Protein AF-0000000068149313 (afdb_homodimer)

Organism: Rhizobium meliloti (strain 1021) (NCBI:txid266834)

Structure (mmCIF, N/CA/C/O backbone):
data_AF-0000000068149313-model_v1
#
loop_
_entity.id
_entity.type
_entity.pdbx_description
1 polymer 'Oxidoreductase protein'
#
loop_
_atom_site.group_PDB
_atom_site.id
_atom_site.type_symbol
_atom_site.label_atom_id
_atom_site.label_alt_id
_atom_site.label_comp_id
_atom_site.label_asym_id
_atom_site.label_entity_id
_atom_site.label_seq_id
_atom_site.pdbx_PDB_ins_code
_atom_site.Cartn_x
_atom_site.Cartn_y
_atom_site.Cartn_z
_atom_site.occupancy
_atom_site.B_iso_or_equiv
_atom_site.auth_seq_id
_atom_site.auth_comp_id
_atom_site.auth_asym_id
_atom_site.auth_atom_id
_atom_site.pdbx_PDB_model_num
ATOM 1 N N . MET A 1 1 ? -30.359 -19.812 12.312 1 31.95 1 MET A N 1
ATOM 2 C CA . MET A 1 1 ? -29.281 -20.234 13.211 1 31.95 1 MET A CA 1
ATOM 3 C C . MET A 1 1 ? -27.922 -19.969 12.586 1 31.95 1 MET A C 1
ATOM 5 O O . MET A 1 1 ? -27.594 -20.516 11.523 1 31.95 1 MET A O 1
ATOM 9 N N . THR A 1 2 ? -27.266 -18.797 12.531 1 44.59 2 THR A N 1
ATOM 10 C CA . THR A 1 2 ? -26.031 -18.438 11.828 1 44.59 2 THR A CA 1
ATOM 11 C C . THR A 1 2 ? -24.953 -19.484 12.047 1 44.59 2 THR A C 1
ATOM 13 O O . THR A 1 2 ? -24.547 -19.75 13.188 1 44.59 2 THR A O 1
ATOM 16 N N . GLU A 1 3 ? -24.828 -20.484 11.266 1 60.81 3 GLU A N 1
ATOM 17 C CA . GLU A 1 3 ? -23.891 -21.594 11.438 1 60.81 3 GLU A CA 1
ATOM 18 C C . GLU A 1 3 ? -22.516 -21.078 11.867 1 60.81 3 GLU A C 1
ATOM 20 O O . GLU A 1 3 ? -22.031 -20.062 11.344 1 60.81 3 GLU A O 1
ATOM 25 N N . THR A 1 4 ? -21.984 -21.406 13.039 1 83.12 4 THR A N 1
ATOM 26 C CA . THR A 1 4 ? -20.719 -21.062 13.664 1 83.12 4 THR A CA 1
ATOM 27 C C . THR A 1 4 ? -19.547 -21.406 12.742 1 83.12 4 THR A C 1
ATOM 29 O O . THR A 1 4 ? -19.484 -22.516 12.195 1 83.12 4 THR A O 1
ATOM 32 N N . PHE A 1 5 ? -18.812 -20.562 12.359 1 92.81 5 PHE A N 1
ATOM 33 C CA . PHE A 1 5 ? -17.625 -20.719 11.523 1 92.81 5 PHE A CA 1
ATOM 34 C C . PHE A 1 5 ? -16.672 -21.75 12.125 1 92.81 5 PHE A C 1
ATOM 36 O O . PHE A 1 5 ? -16.25 -21.609 13.273 1 92.81 5 PHE A O 1
ATOM 43 N N . ASP A 1 6 ? -16.422 -22.844 11.383 1 94.06 6 ASP A N 1
ATOM 44 C CA . ASP A 1 6 ? -15.406 -23.844 11.719 1 94.06 6 ASP A CA 1
ATOM 45 C C . ASP A 1 6 ? -14.203 -23.75 10.773 1 94.06 6 ASP A C 1
ATOM 47 O O . ASP A 1 6 ? -14.289 -24.156 9.617 1 94.06 6 ASP A O 1
ATOM 51 N N . PRO A 1 7 ? -13.094 -23.312 11.25 1 95.25 7 PRO A N 1
ATOM 52 C CA . PRO A 1 7 ? -11.938 -23.109 10.367 1 95.25 7 PRO A CA 1
ATOM 53 C C . PRO A 1 7 ? -11.43 -24.406 9.758 1 95.25 7 PRO A C 1
ATOM 55 O O . PRO A 1 7 ? -10.82 -24.391 8.688 1 95.25 7 PRO A O 1
ATOM 58 N N . SER A 1 8 ? -11.68 -25.469 10.422 1 93.94 8 SER A N 1
ATOM 59 C CA . SER A 1 8 ? -11.172 -26.75 9.953 1 93.94 8 SER A CA 1
ATOM 60 C C . SER A 1 8 ? -11.969 -27.25 8.75 1 93.94 8 SER A C 1
ATOM 62 O O . SER A 1 8 ? -11.547 -28.203 8.078 1 93.94 8 SER A O 1
ATOM 64 N N . SER A 1 9 ? -13.031 -26.609 8.5 1 95 9 SER A N 1
ATOM 65 C CA . SER A 1 9 ? -13.891 -27.047 7.398 1 95 9 SER A CA 1
ATOM 66 C C . SER A 1 9 ? -13.406 -26.5 6.066 1 95 9 SER A C 1
ATOM 68 O O . SER A 1 9 ? -13.844 -26.938 5.004 1 95 9 SER A O 1
ATOM 70 N N . LEU A 1 10 ? -12.5 -25.547 6.074 1 97.31 10 LEU A N 1
ATOM 71 C CA . LEU A 1 10 ? -12.016 -24.922 4.844 1 97.31 10 LEU A CA 1
ATOM 72 C C . LEU A 1 10 ? -11.086 -25.859 4.086 1 97.31 10 LEU A C 1
ATOM 74 O O . LEU A 1 10 ? -10.203 -26.484 4.684 1 97.31 10 LEU A O 1
ATOM 78 N N . ARG A 1 11 ? -11.281 -25.938 2.781 1 96.88 11 ARG A N 1
ATOM 79 C CA . ARG A 1 11 ? -10.438 -26.781 1.941 1 96.88 11 ARG A CA 1
ATOM 80 C C . ARG A 1 11 ? -9.055 -26.156 1.763 1 96.88 11 ARG A C 1
ATOM 82 O O . ARG A 1 11 ? -8.938 -24.984 1.395 1 96.88 11 ARG A O 1
ATOM 89 N N . GLN A 1 12 ? -8.016 -27 1.978 1 97.19 12 GLN A N 1
ATOM 90 C CA . GLN A 1 12 ? -6.656 -26.469 1.903 1 97.19 12 GLN A CA 1
ATOM 91 C C . GLN A 1 12 ? -5.812 -27.281 0.915 1 97.19 12 GLN A C 1
ATOM 93 O O . GLN A 1 12 ? -4.594 -27.109 0.856 1 97.19 12 GLN A O 1
ATOM 98 N N . TRP A 1 13 ? -6.438 -28.203 0.188 1 95.75 13 TRP A N 1
ATOM 99 C CA . TRP A 1 13 ? -5.719 -29.094 -0.72 1 95.75 13 TRP A CA 1
ATOM 100 C C . TRP A 1 13 ? -6.539 -29.359 -1.978 1 95.75 13 TRP A C 1
ATOM 102 O O . TRP A 1 13 ? -7.746 -29.109 -2.006 1 95.75 13 TRP A O 1
ATOM 112 N N . TRP A 1 14 ? -5.883 -29.75 -2.98 1 96.25 14 TRP A N 1
ATOM 113 C CA . TRP A 1 14 ? -6.535 -30.219 -4.199 1 96.25 14 TRP A CA 1
ATOM 114 C C . TRP A 1 14 ? -6.625 -31.75 -4.215 1 96.25 14 TRP A C 1
ATOM 116 O O . TRP A 1 14 ? -5.688 -32.438 -3.803 1 96.25 14 TRP A O 1
ATOM 126 N N . PRO A 1 15 ? -7.754 -32.312 -4.602 1 96.25 15 PRO A N 1
ATOM 127 C CA . PRO A 1 15 ? -7.871 -33.75 -4.609 1 96.25 15 PRO A CA 1
ATOM 128 C C . PRO A 1 15 ? -6.805 -34.438 -5.473 1 96.25 15 PRO A C 1
ATOM 130 O O . PRO A 1 15 ? -6.434 -33.906 -6.523 1 96.25 15 PRO A O 1
ATOM 133 N N . LYS A 1 16 ? -6.371 -35.594 -5.066 1 95.75 16 LYS A N 1
ATOM 134 C CA . LYS A 1 16 ? -5.414 -36.375 -5.855 1 95.75 16 LYS A CA 1
ATOM 135 C C . LYS A 1 16 ? -6.098 -37.031 -7.043 1 95.75 16 LYS A C 1
ATOM 137 O O . LYS A 1 16 ? -7.258 -37.438 -6.949 1 95.75 16 LYS A O 1
ATOM 142 N N . PRO A 1 17 ? -5.371 -37.188 -8.117 1 97.75 17 PRO A N 1
ATOM 143 C CA . PRO A 1 17 ? -5.926 -37.906 -9.258 1 97.75 17 PRO A CA 1
ATOM 144 C C . PRO A 1 17 ? -6.09 -39.406 -8.977 1 97.75 17 PRO A C 1
ATOM 146 O O . PRO A 1 17 ? -5.312 -40 -8.211 1 97.75 17 PRO A O 1
ATOM 149 N N . VAL A 1 18 ? -7.02 -40.062 -9.633 1 97 18 VAL A N 1
ATOM 150 C CA . VAL A 1 18 ? -7.277 -41.5 -9.469 1 97 18 VAL A CA 1
ATOM 151 C C . VAL A 1 18 ? -6.113 -42.312 -10.039 1 97 18 VAL A C 1
ATOM 153 O O . VAL A 1 18 ? -5.68 -43.281 -9.438 1 97 18 VAL A O 1
ATOM 156 N N . ALA A 1 19 ? -5.621 -41.938 -11.195 1 96.38 19 ALA A N 1
ATOM 157 C CA . ALA A 1 19 ? -4.52 -42.594 -11.875 1 96.38 19 ALA A CA 1
ATOM 158 C C . ALA A 1 19 ? -3.506 -41.594 -12.414 1 96.38 19 ALA A C 1
ATOM 160 O O . ALA A 1 19 ? -3.551 -41.219 -13.586 1 96.38 19 ALA A O 1
ATOM 161 N N . PRO A 1 20 ? -2.615 -41.188 -11.586 1 97.31 20 PRO A N 1
ATOM 162 C CA . PRO A 1 20 ? -1.651 -40.188 -12.023 1 97.31 20 PRO A CA 1
ATOM 163 C C . PRO A 1 20 ? -0.765 -40.656 -13.172 1 97.31 20 PRO A C 1
ATOM 165 O O . PRO A 1 20 ? -0.354 -41.812 -13.18 1 97.31 20 PRO A O 1
ATOM 168 N N . ARG A 1 21 ? -0.527 -39.812 -14.125 1 98.19 21 ARG A N 1
ATOM 169 C CA . ARG A 1 21 ? 0.38 -40.062 -15.234 1 98.19 21 ARG A CA 1
ATOM 170 C C . ARG A 1 21 ? 1.824 -39.781 -14.844 1 98.19 21 ARG A C 1
ATOM 172 O O . ARG A 1 21 ? 2.076 -38.969 -13.969 1 98.19 21 ARG A O 1
ATOM 179 N N . PRO A 1 22 ? 2.783 -40.5 -15.5 1 98.25 22 PRO A N 1
ATOM 180 C CA . PRO A 1 22 ? 4.184 -40.188 -15.211 1 98.25 22 PRO A CA 1
ATOM 181 C C . PRO A 1 22 ? 4.57 -38.781 -15.617 1 98.25 22 PRO A C 1
ATOM 183 O O . PRO A 1 22 ? 4.148 -38.281 -16.672 1 98.25 22 PRO A O 1
ATOM 186 N N . ILE A 1 23 ? 5.391 -38.125 -14.758 1 98.81 23 ILE A N 1
ATOM 187 C CA . ILE A 1 23 ? 5.812 -36.75 -15.008 1 98.81 23 ILE A CA 1
ATOM 188 C C . ILE A 1 23 ? 7.207 -36.75 -15.625 1 98.81 23 ILE A C 1
ATOM 190 O O . ILE A 1 23 ? 8.125 -37.375 -15.125 1 98.81 23 ILE A O 1
ATOM 194 N N . VAL A 1 24 ? 7.355 -36.094 -16.75 1 98.75 24 VAL A N 1
ATOM 195 C CA . VAL A 1 24 ? 8.656 -35.812 -17.344 1 98.75 24 VAL A CA 1
ATOM 196 C C . VAL A 1 24 ? 9.047 -34.375 -17.078 1 98.75 24 VAL A C 1
ATOM 198 O O . VAL A 1 24 ? 8.344 -33.438 -17.516 1 98.75 24 VAL A O 1
ATOM 201 N N . ILE A 1 25 ? 10.164 -34.125 -16.422 1 98.75 25 ILE A N 1
ATOM 202 C CA . ILE A 1 25 ? 10.594 -32.781 -16.031 1 98.75 25 ILE A CA 1
ATOM 203 C C . ILE A 1 25 ? 11.672 -32.312 -17 1 98.75 25 ILE A C 1
ATOM 205 O O . ILE A 1 25 ? 12.664 -33 -17.234 1 98.75 25 ILE A O 1
ATOM 209 N N . PHE A 1 26 ? 11.391 -31.188 -17.609 1 98.62 26 PHE A N 1
ATOM 210 C CA . PHE A 1 26 ? 12.422 -30.469 -18.359 1 98.62 26 PHE A CA 1
ATOM 211 C C . PHE A 1 26 ? 13.062 -29.391 -17.484 1 98.62 26 PHE A C 1
ATOM 213 O O . PHE A 1 26 ? 12.383 -28.484 -17.016 1 98.62 26 PHE A O 1
ATOM 220 N N . GLY A 1 27 ? 14.336 -29.469 -17.328 1 97.5 27 GLY A N 1
ATOM 221 C CA . GLY A 1 27 ? 15.07 -28.547 -16.469 1 97.5 27 GLY A CA 1
ATOM 222 C C . GLY A 1 27 ? 15.5 -29.172 -15.164 1 97.5 27 GLY A C 1
ATOM 223 O O . GLY A 1 27 ? 14.75 -29.922 -14.547 1 97.5 27 GLY A O 1
ATOM 224 N N . ALA A 1 28 ? 16.719 -28.875 -14.703 1 96.69 28 ALA A N 1
ATOM 225 C CA . ALA A 1 28 ? 17.266 -29.406 -13.461 1 96.69 28 ALA A CA 1
ATOM 226 C C . ALA A 1 28 ? 17.75 -28.281 -12.555 1 96.69 28 ALA A C 1
ATOM 228 O O . ALA A 1 28 ? 18.766 -28.406 -11.859 1 96.69 28 ALA A O 1
ATOM 229 N N . GLY A 1 29 ? 17.016 -27.188 -12.617 1 91.81 29 GLY A N 1
ATOM 230 C CA . GLY A 1 29 ? 17.359 -26.047 -11.773 1 91.81 29 GLY A CA 1
ATOM 231 C C . GLY A 1 29 ? 16.938 -26.234 -10.336 1 91.81 29 GLY A C 1
ATOM 232 O O . GLY A 1 29 ? 16.328 -27.25 -9.977 1 91.81 29 GLY A O 1
ATOM 233 N N . SER A 1 30 ? 17.219 -25.203 -9.492 1 88.75 30 SER A N 1
ATOM 234 C CA . SER A 1 30 ? 17 -25.266 -8.047 1 88.75 30 SER A CA 1
ATOM 235 C C . SER A 1 30 ? 15.523 -25.469 -7.723 1 88.75 30 SER A C 1
ATOM 237 O O . SER A 1 30 ? 15.188 -26.141 -6.742 1 88.75 30 SER A O 1
ATOM 239 N N . ILE A 1 31 ? 14.672 -24.953 -8.523 1 91.31 31 ILE A N 1
ATOM 240 C CA . ILE A 1 31 ? 13.242 -25.047 -8.234 1 91.31 31 ILE A CA 1
ATOM 241 C C . ILE A 1 31 ? 12.805 -26.516 -8.32 1 91.31 31 ILE A C 1
ATOM 243 O O . ILE A 1 31 ? 11.875 -26.922 -7.621 1 91.31 31 ILE A O 1
ATOM 247 N N . VAL A 1 32 ? 13.414 -27.281 -9.25 1 95.31 32 VAL A N 1
ATOM 248 C CA . VAL A 1 32 ? 13.062 -28.688 -9.414 1 95.31 32 VAL A CA 1
ATOM 249 C C . VAL A 1 32 ? 13.5 -29.484 -8.18 1 95.31 32 VAL A C 1
ATOM 251 O O . VAL A 1 32 ? 12.711 -30.25 -7.617 1 95.31 32 VAL A O 1
ATOM 254 N N . GLY A 1 33 ? 14.688 -29.234 -7.75 1 93.06 33 GLY A N 1
ATOM 255 C CA . GLY A 1 33 ? 15.211 -29.938 -6.59 1 93.06 33 GLY A CA 1
ATOM 256 C C . GLY A 1 33 ? 14.57 -29.5 -5.289 1 93.06 33 GLY A C 1
ATOM 257 O O . GLY A 1 33 ? 14.328 -30.328 -4.398 1 93.06 33 GLY A O 1
ATOM 258 N N . ASP A 1 34 ? 14.242 -28.219 -5.18 1 89.94 34 ASP A N 1
ATOM 259 C CA . ASP A 1 34 ? 13.797 -27.641 -3.914 1 89.94 34 ASP A CA 1
ATOM 260 C C . ASP A 1 34 ? 12.289 -27.766 -3.754 1 89.94 34 ASP A C 1
ATOM 262 O O . ASP A 1 34 ? 11.781 -27.828 -2.633 1 89.94 34 ASP A O 1
ATOM 266 N N . ALA A 1 35 ? 11.602 -27.859 -4.906 1 93.19 35 ALA A N 1
ATOM 267 C CA . ALA A 1 35 ? 10.148 -27.719 -4.781 1 93.19 35 ALA A CA 1
ATOM 268 C C . ALA A 1 35 ? 9.43 -28.828 -5.551 1 93.19 35 ALA A C 1
ATOM 270 O O . ALA A 1 35 ? 8.688 -29.625 -4.965 1 93.19 35 ALA A O 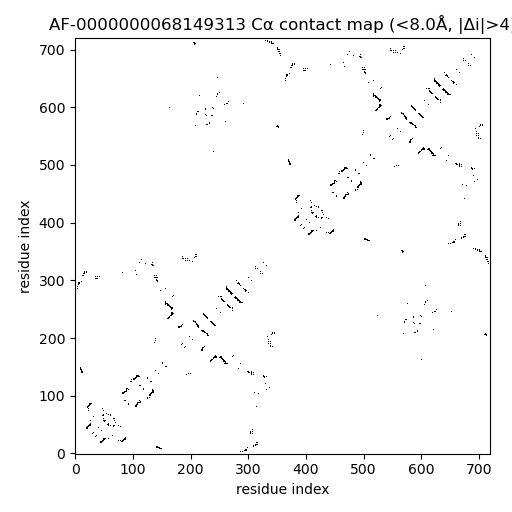1
ATOM 271 N N . HIS A 1 36 ? 9.734 -29.016 -6.809 1 96.88 36 HIS A N 1
ATOM 272 C CA . HIS A 1 36 ? 8.953 -29.922 -7.637 1 96.88 36 HIS A CA 1
ATOM 273 C C . HIS A 1 36 ? 9.109 -31.375 -7.164 1 96.88 36 HIS A C 1
ATOM 275 O O . HIS A 1 36 ? 8.125 -32.031 -6.805 1 96.88 36 HIS A O 1
ATOM 281 N N . LEU A 1 37 ? 10.352 -31.844 -7.082 1 97 37 LEU A N 1
ATOM 282 C CA . LEU A 1 37 ? 10.594 -33.25 -6.789 1 97 37 LEU A CA 1
ATOM 283 C C . LEU A 1 37 ? 10.102 -33.594 -5.391 1 97 37 LEU A C 1
ATOM 285 O O . LEU A 1 37 ? 9.367 -34.594 -5.219 1 97 37 LEU A O 1
ATOM 289 N N . PRO A 1 38 ? 10.398 -32.75 -4.375 1 95.31 38 PRO A N 1
ATOM 290 C CA . PRO A 1 38 ? 9.852 -33.062 -3.057 1 95.31 38 PRO A CA 1
ATOM 291 C C . PRO A 1 38 ? 8.328 -33.094 -3.039 1 95.31 38 PRO A C 1
ATOM 293 O O . PRO A 1 38 ? 7.715 -33.938 -2.404 1 95.31 38 PRO A O 1
ATOM 296 N N . ALA A 1 39 ? 7.699 -32.156 -3.709 1 96.25 39 ALA A N 1
ATOM 297 C CA . ALA A 1 39 ? 6.242 -32.094 -3.758 1 96.25 39 ALA A CA 1
ATOM 298 C C . ALA A 1 39 ? 5.641 -33.344 -4.406 1 96.25 39 ALA A C 1
ATOM 300 O O . ALA A 1 39 ? 4.68 -33.906 -3.891 1 96.25 39 ALA A O 1
ATOM 301 N N . TYR A 1 40 ? 6.199 -33.75 -5.531 1 97.5 40 TYR A N 1
ATOM 302 C CA . TYR A 1 40 ? 5.676 -34.906 -6.273 1 97.5 40 TYR A CA 1
ATOM 303 C C . TYR A 1 40 ? 5.867 -36.188 -5.488 1 97.5 40 TYR A C 1
ATOM 305 O O . TYR A 1 40 ? 4.973 -37.031 -5.449 1 97.5 40 TYR A O 1
ATOM 313 N N . ARG A 1 41 ? 7.008 -36.281 -4.832 1 96 41 ARG A N 1
ATOM 314 C CA . ARG A 1 41 ? 7.27 -37.438 -3.988 1 96 41 ARG A CA 1
ATOM 315 C C . ARG A 1 41 ? 6.262 -37.531 -2.846 1 96 41 ARG A C 1
ATOM 317 O O . ARG A 1 41 ? 5.656 -38.562 -2.619 1 96 41 ARG A O 1
ATOM 324 N N . ASN A 1 42 ? 6.086 -36.406 -2.166 1 94.56 42 ASN A N 1
ATOM 325 C CA . ASN A 1 42 ? 5.176 -36.375 -1.026 1 94.56 42 ASN A CA 1
ATOM 326 C C . ASN A 1 42 ? 3.736 -36.656 -1.445 1 94.56 42 ASN A C 1
ATOM 328 O O . ASN A 1 42 ? 2.965 -37.219 -0.677 1 94.56 42 ASN A O 1
ATOM 332 N N . ALA A 1 43 ? 3.387 -36.281 -2.664 1 96 43 ALA A N 1
ATOM 333 C CA . ALA A 1 43 ? 2.02 -36.438 -3.154 1 96 43 ALA A CA 1
ATOM 334 C C . ALA A 1 43 ? 1.82 -37.844 -3.779 1 96 43 ALA A C 1
ATOM 336 O O . ALA A 1 43 ? 0.699 -38.219 -4.129 1 96 43 ALA A O 1
ATOM 337 N N . GLY A 1 44 ? 2.955 -38.531 -4.008 1 95.94 44 GLY A N 1
ATOM 338 C CA . GLY A 1 44 ? 2.889 -39.844 -4.617 1 95.94 44 GLY A CA 1
ATOM 339 C C . GLY A 1 44 ? 2.762 -39.781 -6.129 1 95.94 44 GLY A C 1
ATOM 340 O O . GLY A 1 44 ? 2.217 -40.719 -6.738 1 95.94 44 GLY A O 1
ATOM 341 N N . PHE A 1 45 ? 3.145 -38.75 -6.766 1 97.81 45 PHE A N 1
ATOM 342 C CA . PHE A 1 45 ? 3.102 -38.656 -8.219 1 97.81 45 PHE A CA 1
ATOM 343 C C . PHE A 1 45 ? 4.328 -39.281 -8.844 1 97.81 45 PHE A C 1
ATOM 345 O O . PHE A 1 45 ? 5.457 -39.031 -8.43 1 97.81 45 PHE A O 1
ATOM 352 N N . PRO A 1 46 ? 4.133 -40.156 -9.789 1 97.56 46 PRO A N 1
ATOM 353 C CA . PRO A 1 46 ? 5.289 -40.812 -10.422 1 97.56 46 PRO A CA 1
ATOM 354 C C . PRO A 1 46 ? 6.086 -39.844 -11.305 1 97.56 46 PRO A C 1
ATOM 356 O O . PRO A 1 46 ? 5.504 -39.156 -12.141 1 97.56 46 PRO A O 1
ATOM 359 N N . VAL A 1 47 ? 7.398 -39.781 -11.125 1 98.25 47 VAL A N 1
ATOM 360 C CA . VAL A 1 47 ? 8.289 -39.031 -11.984 1 98.25 47 VAL A CA 1
ATOM 361 C C . VAL A 1 47 ? 9.078 -39.969 -12.891 1 98.25 47 VAL A C 1
ATOM 363 O O . VAL A 1 47 ? 9.859 -40.781 -12.406 1 98.25 47 VAL A O 1
ATOM 366 N N . ALA A 1 48 ? 8.812 -39.844 -14.188 1 97.5 48 ALA A N 1
ATOM 367 C CA . ALA A 1 48 ? 9.453 -40.719 -15.164 1 97.5 48 ALA A CA 1
ATOM 368 C C . ALA A 1 48 ? 10.93 -40.375 -15.32 1 97.5 48 ALA A C 1
ATOM 370 O O . ALA A 1 48 ? 11.75 -41.281 -15.57 1 97.5 48 ALA A O 1
ATOM 371 N N . GLY A 1 49 ? 11.234 -39.062 -15.25 1 97.81 49 GLY A N 1
ATOM 372 C CA . GLY A 1 49 ? 12.633 -38.688 -15.375 1 97.81 49 GLY A CA 1
ATOM 373 C C . GLY A 1 49 ? 12.805 -37.188 -15.578 1 97.81 49 GLY A C 1
ATOM 374 O O . GLY A 1 49 ? 11.82 -36.438 -15.641 1 97.81 49 GLY A O 1
ATOM 375 N N . ILE A 1 50 ? 14.117 -36.812 -15.602 1 98.5 50 ILE A N 1
ATOM 376 C CA . ILE A 1 50 ? 14.523 -35.406 -15.758 1 98.5 50 ILE A CA 1
ATOM 377 C C . ILE A 1 50 ? 15.414 -35.25 -17 1 98.5 50 ILE A C 1
ATOM 379 O O . ILE A 1 50 ? 16.312 -36.094 -17.219 1 98.5 50 ILE A O 1
ATOM 383 N N . PHE A 1 51 ? 15.125 -34.281 -17.812 1 98.38 51 PHE A N 1
ATOM 384 C CA . PHE A 1 51 ? 16.031 -33.906 -18.891 1 98.38 51 PHE A CA 1
ATOM 385 C C . PHE A 1 51 ? 16.516 -32.5 -18.719 1 98.38 51 PHE A C 1
ATOM 387 O O . PHE A 1 51 ? 15.75 -31.594 -18.344 1 98.38 51 PHE A O 1
ATOM 394 N N . ASP A 1 52 ? 17.734 -32.25 -18.891 1 98.12 52 ASP A N 1
ATOM 395 C CA . ASP A 1 52 ? 18.391 -30.953 -18.984 1 98.12 52 ASP A CA 1
ATOM 396 C C . ASP A 1 52 ? 19.484 -30.969 -20.047 1 98.12 52 ASP A C 1
ATOM 398 O O . ASP A 1 52 ? 20.203 -31.953 -20.203 1 98.12 52 ASP A O 1
ATOM 402 N N . PRO A 1 53 ? 19.609 -29.812 -20.781 1 96.62 53 PRO A N 1
ATOM 403 C CA . PRO A 1 53 ? 20.719 -29.781 -21.75 1 96.62 53 PRO A CA 1
ATOM 404 C C . PRO A 1 53 ? 22.078 -30.016 -21.078 1 96.62 53 PRO A C 1
ATOM 406 O O . PRO A 1 53 ? 23.016 -30.484 -21.734 1 96.62 53 PRO A O 1
ATOM 409 N N . ASP A 1 54 ? 22.203 -29.609 -19.844 1 96.69 54 ASP A N 1
ATOM 410 C CA . ASP A 1 54 ? 23.375 -29.953 -19.047 1 96.69 54 ASP A CA 1
ATOM 411 C C . ASP A 1 54 ? 23.219 -31.344 -18.438 1 96.69 54 ASP A C 1
ATOM 413 O O . ASP A 1 54 ? 22.688 -31.484 -17.328 1 96.69 54 ASP A O 1
ATOM 417 N N . ALA A 1 55 ? 23.797 -32.344 -19.031 1 95.75 55 ALA A N 1
ATOM 418 C CA . ALA A 1 55 ? 23.625 -33.719 -18.625 1 95.75 55 ALA A CA 1
ATOM 419 C C . ALA A 1 55 ? 24.125 -33.969 -17.203 1 95.75 55 ALA A C 1
ATOM 421 O O . ALA A 1 55 ? 23.562 -34.781 -16.469 1 95.75 55 ALA A O 1
ATOM 422 N N . GLY A 1 56 ? 25.203 -33.25 -16.891 1 96.38 56 GLY A N 1
ATOM 423 C CA . GLY A 1 56 ? 25.719 -33.375 -15.539 1 96.38 56 GLY A CA 1
ATOM 424 C C . GLY A 1 56 ? 24.75 -32.906 -14.469 1 96.38 56 GLY A C 1
ATOM 425 O O . GLY A 1 56 ? 24.594 -33.562 -13.438 1 96.38 56 GLY A O 1
ATOM 426 N N . LYS A 1 57 ? 24.078 -31.828 -14.75 1 95.38 57 LYS A N 1
ATOM 427 C CA . LYS A 1 57 ? 23.094 -31.281 -13.82 1 95.38 57 LYS A CA 1
ATOM 428 C C . LYS A 1 57 ? 21.922 -32.219 -13.656 1 95.38 57 LYS A C 1
ATOM 430 O O . LYS A 1 57 ? 21.469 -32.5 -12.539 1 95.38 57 LYS A O 1
ATOM 435 N N . ALA A 1 58 ? 21.422 -32.688 -14.766 1 96.88 58 ALA A N 1
ATOM 436 C CA . ALA A 1 58 ? 20.281 -33.625 -14.75 1 96.88 58 ALA A CA 1
ATOM 437 C C . ALA A 1 58 ? 20.641 -34.906 -14 1 96.88 58 ALA A C 1
ATOM 439 O O . ALA A 1 58 ? 19.844 -35.375 -13.188 1 96.88 58 ALA A O 1
ATOM 440 N N . ALA A 1 59 ? 21.797 -35.406 -14.25 1 96.81 59 ALA A N 1
ATOM 441 C CA . ALA A 1 59 ? 22.234 -36.656 -13.625 1 96.81 59 ALA A CA 1
ATOM 442 C C . ALA A 1 59 ? 22.375 -36.5 -12.117 1 96.81 59 ALA A C 1
ATOM 444 O O . ALA A 1 59 ? 21.969 -37.375 -11.344 1 96.81 59 ALA A O 1
ATOM 445 N N . ALA A 1 60 ? 22.969 -35.469 -11.727 1 96.94 60 ALA A N 1
ATOM 446 C CA . ALA A 1 60 ? 23.188 -35.188 -10.305 1 96.94 60 ALA A CA 1
ATOM 447 C C . ALA A 1 60 ? 21.859 -35.094 -9.562 1 96.94 60 ALA A C 1
ATOM 449 O O . ALA A 1 60 ? 21.688 -35.688 -8.5 1 96.94 60 ALA A O 1
ATOM 450 N N . LEU A 1 61 ? 20.969 -34.312 -10.117 1 96.94 61 LEU A N 1
ATOM 451 C CA . LEU A 1 61 ? 19.672 -34.125 -9.492 1 96.94 61 LEU A CA 1
ATOM 452 C C . LEU A 1 61 ? 18.875 -35.438 -9.492 1 96.94 61 LEU A C 1
ATOM 454 O O . LEU A 1 61 ? 18.203 -35.75 -8.508 1 96.94 61 LEU A O 1
ATOM 458 N N . ALA A 1 62 ? 18.891 -36.125 -10.578 1 96.25 62 ALA A N 1
ATOM 459 C CA . ALA A 1 62 ? 18.188 -37.406 -10.703 1 96.25 62 ALA A CA 1
ATOM 460 C C . ALA A 1 62 ? 18.688 -38.406 -9.664 1 96.25 62 ALA A C 1
ATOM 462 O O . ALA A 1 62 ? 17.891 -39.094 -9.023 1 96.25 62 ALA A O 1
ATOM 463 N N . ARG A 1 63 ? 19.953 -38.469 -9.508 1 95.94 63 ARG A N 1
ATOM 464 C CA . ARG A 1 63 ? 20.547 -39.344 -8.516 1 95.94 63 ARG A CA 1
ATOM 465 C C . ARG A 1 63 ? 20.094 -39 -7.105 1 95.94 63 ARG A C 1
ATOM 467 O O . ARG A 1 63 ? 19.719 -39.844 -6.32 1 95.94 63 ARG A O 1
ATOM 474 N N . ALA A 1 64 ? 20.141 -37.75 -6.859 1 95.19 64 ALA A N 1
ATOM 475 C CA . ALA A 1 64 ? 19.781 -37.25 -5.535 1 95.19 64 ALA A CA 1
ATOM 476 C C . ALA A 1 64 ? 18.312 -37.531 -5.227 1 95.19 64 ALA A C 1
ATOM 478 O O . ALA A 1 64 ? 17.922 -37.656 -4.059 1 95.19 64 ALA A O 1
ATOM 479 N N . SER A 1 65 ? 17.516 -37.688 -6.246 1 95.19 65 SER A N 1
ATOM 480 C CA . SER A 1 65 ? 16.062 -37.781 -6.051 1 95.19 65 SER A CA 1
ATOM 481 C C . SER A 1 65 ? 15.555 -39.188 -6.426 1 95.19 65 SER A C 1
ATOM 483 O O . SER A 1 65 ? 14.344 -39.406 -6.434 1 95.19 65 SER A O 1
ATOM 485 N N . ASP A 1 66 ? 16.422 -40.031 -6.793 1 94.19 66 ASP A N 1
ATOM 486 C CA . ASP A 1 66 ? 16.094 -41.406 -7.148 1 94.19 66 ASP A CA 1
ATOM 487 C C . ASP A 1 66 ? 15.117 -41.469 -8.312 1 94.19 66 ASP A C 1
ATOM 489 O O . ASP A 1 66 ? 14.07 -42.125 -8.219 1 94.19 66 ASP A O 1
ATOM 493 N N . VAL A 1 67 ? 15.375 -40.688 -9.359 1 96.25 67 VAL A N 1
ATOM 494 C CA . VAL A 1 67 ? 14.633 -40.719 -10.609 1 96.25 67 VAL A CA 1
ATOM 495 C C . VAL A 1 67 ? 15.602 -40.875 -11.781 1 96.25 67 VAL A C 1
ATOM 497 O O . VAL A 1 67 ? 16.812 -40.906 -11.594 1 96.25 67 VAL A O 1
ATOM 500 N N . MET A 1 68 ? 15.078 -41.094 -12.93 1 96.56 68 MET A N 1
ATOM 501 C CA . MET A 1 68 ? 15.906 -41.281 -14.117 1 96.56 68 MET A CA 1
ATOM 502 C C . MET A 1 68 ? 16.281 -39.969 -14.75 1 96.56 68 MET A C 1
ATOM 504 O O . MET A 1 68 ? 15.523 -39 -14.68 1 96.56 68 MET A O 1
ATOM 508 N N . ALA A 1 69 ? 17.5 -39.906 -15.281 1 97.88 69 ALA A N 1
ATOM 509 C CA . ALA A 1 69 ? 17.891 -38.812 -16.172 1 97.88 69 ALA A CA 1
ATOM 510 C C . ALA A 1 69 ? 17.828 -39.25 -17.625 1 97.88 69 ALA A C 1
ATOM 512 O O . ALA A 1 69 ? 18.438 -40.25 -18 1 97.88 69 ALA A O 1
ATOM 513 N N . PHE A 1 70 ? 17.109 -38.531 -18.391 1 97.81 70 PHE A N 1
ATOM 514 C CA . PHE A 1 70 ? 17.078 -38.844 -19.812 1 97.81 70 PHE A CA 1
ATOM 515 C C . PHE A 1 70 ? 18.391 -38.438 -20.469 1 97.81 70 PHE A C 1
ATOM 517 O O . PHE A 1 70 ? 18.984 -37.406 -20.109 1 97.81 70 PHE A O 1
ATOM 524 N N . THR A 1 71 ? 18.781 -39.125 -21.469 1 95.12 71 THR A N 1
ATOM 525 C CA . THR A 1 71 ? 20.078 -38.875 -22.109 1 95.12 71 THR A CA 1
ATOM 526 C C . THR A 1 71 ? 19.906 -37.938 -23.312 1 95.12 71 THR A C 1
ATOM 528 O O . THR A 1 71 ? 20.891 -37.406 -23.828 1 95.12 71 THR A O 1
ATOM 531 N N . SER A 1 72 ? 18.719 -37.812 -23.766 1 97.06 72 SER A N 1
ATOM 532 C CA . SER A 1 72 ? 18.438 -36.938 -24.875 1 97.06 72 SER A CA 1
ATOM 533 C C . SER A 1 72 ? 17.047 -36.312 -24.75 1 97.06 72 SER A C 1
ATOM 535 O O . SER A 1 72 ? 16.188 -36.844 -24.062 1 97.06 72 SER A O 1
ATOM 537 N N . GLU A 1 73 ? 16.922 -35.156 -25.406 1 97.69 73 GLU A N 1
ATOM 538 C CA . GLU A 1 73 ? 15.609 -34.5 -25.453 1 97.69 73 GLU A CA 1
ATOM 539 C C . GLU A 1 73 ? 14.562 -35.406 -26.109 1 97.69 73 GLU A C 1
ATOM 541 O O . GLU A 1 73 ? 13.414 -35.438 -25.656 1 97.69 73 GLU A O 1
ATOM 546 N N . GLU A 1 74 ? 14.945 -36.094 -27.172 1 97.31 74 GLU A N 1
ATOM 547 C CA . GLU A 1 74 ? 14.047 -37 -27.906 1 97.31 74 GLU A CA 1
ATOM 548 C C . GLU A 1 74 ? 13.484 -38.094 -26.984 1 97.31 74 GLU A C 1
ATOM 550 O O . GLU A 1 74 ? 12.297 -38.406 -27.062 1 97.31 74 GLU A O 1
ATOM 555 N N . GLU A 1 75 ? 14.328 -38.625 -26.188 1 97.12 75 GLU A N 1
ATOM 556 C CA . GLU A 1 75 ? 13.891 -39.656 -25.234 1 97.12 75 GLU A CA 1
ATOM 557 C C . GLU A 1 75 ? 12.844 -39.094 -24.281 1 97.12 75 GLU A C 1
ATOM 559 O O . GLU A 1 75 ? 11.836 -39.75 -24 1 97.12 75 GLU A O 1
ATOM 564 N N . ALA A 1 76 ? 13.086 -37.938 -23.75 1 97.88 76 ALA A N 1
ATOM 565 C CA . ALA A 1 76 ? 12.156 -37.312 -22.828 1 97.88 76 ALA A CA 1
ATOM 566 C C . ALA A 1 76 ? 10.82 -37 -23.516 1 97.88 76 ALA A C 1
ATOM 568 O O . ALA A 1 76 ? 9.758 -37.219 -22.922 1 97.88 76 ALA A O 1
ATOM 569 N N . LEU A 1 77 ? 10.859 -36.594 -24.766 1 97.69 77 LEU A N 1
ATOM 570 C CA . LEU A 1 77 ? 9.68 -36.219 -25.531 1 97.69 77 LEU A CA 1
ATOM 571 C C . LEU A 1 77 ? 8.844 -37.438 -25.891 1 97.69 77 LEU A C 1
ATOM 573 O O . LEU A 1 77 ? 7.648 -37.344 -26.156 1 97.69 77 LEU A O 1
ATOM 577 N N . SER A 1 78 ? 9.453 -38.625 -25.891 1 95.81 78 SER A N 1
ATOM 578 C CA . SER A 1 78 ? 8.805 -39.844 -26.375 1 95.81 78 SER A CA 1
ATOM 579 C C . SER A 1 78 ? 8.141 -40.594 -25.234 1 95.81 78 SER A C 1
ATOM 581 O O . SER A 1 78 ? 7.543 -41.656 -25.469 1 95.81 78 SER A O 1
ATOM 583 N N . ALA A 1 79 ? 8.305 -40.062 -24.016 1 95.12 79 ALA A N 1
ATOM 584 C CA . ALA A 1 79 ? 7.703 -40.781 -22.891 1 95.12 79 ALA A CA 1
ATOM 585 C C . ALA A 1 79 ? 6.199 -40.938 -23.078 1 95.12 79 ALA A C 1
ATOM 587 O O . ALA A 1 79 ? 5.492 -39.969 -23.375 1 95.12 79 ALA A O 1
ATOM 588 N N . GLU A 1 80 ? 5.68 -42.094 -22.906 1 93.19 80 GLU A N 1
ATOM 589 C CA . GLU A 1 80 ? 4.289 -42.438 -23.203 1 93.19 80 GLU A CA 1
ATOM 590 C C . GLU A 1 80 ? 3.359 -41.969 -22.078 1 93.19 80 GLU A C 1
ATOM 592 O O . GLU A 1 80 ? 3.652 -42.188 -20.906 1 93.19 80 GLU A O 1
ATOM 597 N N . ASN A 1 81 ? 2.236 -41.406 -22.469 1 95.62 81 ASN A N 1
ATOM 598 C CA . ASN A 1 81 ? 1.16 -41 -21.578 1 95.62 81 ASN A CA 1
ATOM 599 C C . ASN A 1 81 ? 1.675 -40.062 -20.469 1 95.62 81 ASN A C 1
ATOM 601 O O . ASN A 1 81 ? 1.226 -40.156 -19.328 1 95.62 81 ASN A O 1
ATOM 605 N N . ALA A 1 82 ? 2.641 -39.281 -20.75 1 97.94 82 ALA A N 1
ATOM 606 C CA . ALA A 1 82 ? 3.314 -38.469 -19.75 1 97.94 82 ALA A CA 1
ATOM 607 C C . ALA A 1 82 ? 2.648 -37.094 -19.609 1 97.94 82 ALA A C 1
ATOM 609 O O . ALA A 1 82 ? 1.942 -36.656 -20.516 1 97.94 82 ALA A O 1
ATOM 610 N N . ILE A 1 83 ? 2.836 -36.5 -18.469 1 98.31 83 ILE A N 1
ATOM 611 C CA . ILE A 1 83 ? 2.662 -35.062 -18.219 1 98.31 83 ILE A CA 1
ATOM 612 C C . ILE A 1 83 ? 4.02 -34.375 -18.25 1 98.31 83 ILE A C 1
ATOM 614 O O . ILE A 1 83 ? 4.969 -34.844 -17.609 1 98.31 83 ILE A O 1
ATOM 618 N N . PHE A 1 84 ? 4.094 -33.312 -19 1 98.81 84 PHE A N 1
ATOM 619 C CA . PHE A 1 84 ? 5.379 -32.656 -19.156 1 98.81 84 PHE A CA 1
ATOM 620 C C . PHE A 1 84 ? 5.473 -31.438 -18.25 1 98.81 84 PHE A C 1
ATOM 622 O O . PHE A 1 84 ? 4.625 -30.547 -18.312 1 98.81 84 PHE A O 1
ATOM 629 N N . ASP A 1 85 ? 6.418 -31.391 -17.359 1 98.81 85 ASP A N 1
ATOM 630 C CA . ASP A 1 85 ? 6.711 -30.281 -16.438 1 98.81 85 ASP A CA 1
ATOM 631 C C . ASP A 1 85 ? 7.91 -29.469 -16.922 1 98.81 85 ASP A C 1
ATOM 633 O O . ASP A 1 85 ? 9.055 -29.891 -16.75 1 98.81 85 ASP A O 1
ATOM 637 N N . LEU A 1 86 ? 7.605 -28.312 -17.484 1 98.62 86 LEU A N 1
ATOM 638 C CA . LEU A 1 86 ? 8.648 -27.438 -18.016 1 98.62 86 LEU A CA 1
ATOM 639 C C . LEU A 1 86 ? 9.148 -26.484 -16.938 1 98.62 86 LEU A C 1
ATOM 641 O O . LEU A 1 86 ? 8.664 -25.344 -16.844 1 98.62 86 LEU A O 1
ATOM 645 N N . ALA A 1 87 ? 10.156 -26.906 -16.219 1 97.56 87 ALA A N 1
ATOM 646 C CA . ALA A 1 87 ? 10.852 -26.078 -15.234 1 97.56 87 ALA A CA 1
ATOM 647 C C . ALA A 1 87 ? 12.078 -25.406 -15.844 1 97.56 87 ALA A C 1
ATOM 649 O O . ALA A 1 87 ? 13.18 -25.5 -15.289 1 97.56 87 ALA A O 1
ATOM 650 N N . THR A 1 88 ? 11.906 -24.766 -16.969 1 96.19 88 THR A N 1
ATOM 651 C CA . THR A 1 88 ? 12.961 -24.156 -17.766 1 96.19 88 THR A CA 1
ATOM 652 C C . THR A 1 88 ? 12.859 -22.641 -17.734 1 96.19 88 THR A C 1
ATOM 654 O O . THR A 1 88 ? 11.828 -22.094 -17.344 1 96.19 88 THR A O 1
ATOM 657 N N . PRO A 1 89 ? 13.922 -21.938 -18.094 1 92.25 89 PRO A N 1
ATOM 658 C CA . PRO A 1 89 ? 13.797 -20.484 -18.25 1 92.25 89 PRO A CA 1
ATOM 659 C C . PRO A 1 89 ? 12.742 -20.094 -19.297 1 92.25 89 PRO A C 1
ATOM 661 O O . PRO A 1 89 ? 12.516 -20.828 -20.25 1 92.25 89 PRO A O 1
ATOM 664 N N . PRO A 1 90 ? 12.234 -18.938 -19.109 1 94 90 PRO A N 1
ATOM 665 C CA . PRO A 1 90 ? 11.125 -18.516 -19.969 1 94 90 PRO A CA 1
ATOM 666 C C . PRO A 1 90 ? 11.469 -18.609 -21.453 1 94 90 PRO A C 1
ATOM 668 O O . PRO A 1 90 ? 10.617 -18.953 -22.281 1 94 90 PRO A O 1
ATOM 671 N N . ALA A 1 91 ? 12.648 -18.391 -21.812 1 92.19 91 ALA A N 1
ATOM 672 C CA . ALA A 1 91 ? 13.055 -18.312 -23.219 1 92.19 91 ALA A CA 1
ATOM 673 C C . ALA A 1 91 ? 13.008 -19.703 -23.859 1 92.19 91 ALA A C 1
ATOM 675 O O . ALA A 1 91 ? 12.977 -19.812 -25.094 1 92.19 91 ALA A O 1
ATOM 676 N N . ALA A 1 92 ? 13 -20.75 -23.062 1 95.88 92 ALA A N 1
ATOM 677 C CA . ALA A 1 92 ? 13.094 -22.109 -23.594 1 95.88 92 ALA A CA 1
ATOM 678 C C . ALA A 1 92 ? 11.711 -22.719 -23.797 1 95.88 92 ALA A C 1
ATOM 680 O O . ALA A 1 92 ? 11.578 -23.75 -24.469 1 95.88 92 ALA A O 1
ATOM 681 N N . HIS A 1 93 ? 10.656 -22.156 -23.266 1 98.06 93 HIS A N 1
ATOM 682 C CA . HIS A 1 93 ? 9.336 -22.781 -23.203 1 98.06 93 HIS A CA 1
ATOM 683 C C . HIS A 1 93 ? 8.805 -23.062 -24.609 1 98.06 93 HIS A C 1
ATOM 685 O O . HIS A 1 93 ? 8.398 -24.188 -24.906 1 98.06 93 HIS A O 1
ATOM 691 N N . ALA A 1 94 ? 8.891 -22.047 -25.453 1 98.12 94 ALA A N 1
ATOM 692 C CA . ALA A 1 94 ? 8.273 -22.172 -26.766 1 98.12 94 ALA A CA 1
ATOM 693 C C . ALA A 1 94 ? 8.922 -23.281 -27.578 1 98.12 94 ALA A C 1
ATOM 695 O O . ALA A 1 94 ? 8.219 -24.062 -28.234 1 98.12 94 ALA A O 1
ATOM 696 N N . SER A 1 95 ? 10.211 -23.312 -27.516 1 97.94 95 SER A N 1
ATOM 697 C CA . SER A 1 95 ? 10.945 -24.328 -28.266 1 97.94 95 SER A CA 1
ATOM 698 C C . SER A 1 95 ? 10.57 -25.734 -27.812 1 97.94 95 SER A C 1
ATOM 700 O O . SER A 1 95 ? 10.359 -26.625 -28.641 1 97.94 95 SER A O 1
ATOM 702 N N . ILE A 1 96 ? 10.43 -26 -26.562 1 98.31 96 ILE A N 1
ATOM 703 C CA . ILE A 1 96 ? 10.102 -27.312 -26.016 1 98.31 96 ILE A CA 1
ATOM 704 C C . ILE A 1 96 ? 8.656 -27.656 -26.375 1 98.31 96 ILE A C 1
ATOM 706 O O . ILE A 1 96 ? 8.375 -28.766 -26.828 1 98.31 96 ILE A O 1
ATOM 710 N N . LEU A 1 97 ? 7.766 -26.734 -26.188 1 98.56 97 LEU A N 1
ATOM 711 C CA . LEU A 1 97 ? 6.344 -26.938 -26.453 1 98.56 97 LEU A CA 1
ATOM 712 C C . LEU A 1 97 ? 6.113 -27.312 -27.906 1 98.56 97 LEU A C 1
ATOM 714 O O . LEU A 1 97 ? 5.262 -28.156 -28.203 1 98.56 97 LEU A O 1
ATOM 718 N N . SER A 1 98 ? 6.859 -26.703 -28.781 1 98.38 98 SER A N 1
ATOM 719 C CA . SER A 1 98 ? 6.691 -26.922 -30.219 1 98.38 98 SER A CA 1
ATOM 720 C C . SER A 1 98 ? 7.066 -28.359 -30.594 1 98.38 98 SER A C 1
ATOM 722 O O . SER A 1 98 ? 6.734 -28.812 -31.688 1 98.38 98 SER A O 1
ATOM 724 N N . LYS A 1 99 ? 7.742 -29.078 -29.703 1 98.31 99 LYS A N 1
ATOM 725 C CA . LYS A 1 99 ? 8.211 -30.422 -29.984 1 98.31 99 LYS A CA 1
ATOM 726 C C . LYS A 1 99 ? 7.383 -31.469 -29.25 1 98.31 99 LYS A C 1
ATOM 728 O O . LYS A 1 99 ? 7.523 -32.656 -29.484 1 98.31 99 LYS A O 1
ATOM 733 N N . LEU A 1 100 ? 6.57 -31.047 -28.281 1 98.19 100 LEU A N 1
ATOM 734 C CA . LEU A 1 100 ? 5.754 -31.984 -27.516 1 98.19 100 LEU A CA 1
ATOM 735 C C . LEU A 1 100 ? 4.75 -32.688 -28.422 1 98.19 100 LEU A C 1
ATOM 737 O O . LEU A 1 100 ? 4.34 -32.156 -29.438 1 98.19 100 LEU A O 1
ATOM 741 N N . PRO A 1 101 ? 4.289 -33.906 -28.031 1 96.75 101 PRO A N 1
ATOM 742 C CA . PRO A 1 101 ? 3.219 -34.531 -28.797 1 96.75 101 PRO A CA 1
ATOM 743 C C . PRO A 1 101 ? 1.927 -33.719 -28.812 1 96.75 101 PRO A C 1
ATOM 745 O O . PRO A 1 101 ? 1.569 -33.125 -27.797 1 96.75 101 PRO A O 1
ATOM 748 N N . LYS A 1 102 ? 1.277 -33.75 -29.969 1 96.88 102 LYS A N 1
ATOM 749 C CA . LYS A 1 102 ? -0.028 -33.094 -30.047 1 96.88 102 LYS A CA 1
ATOM 750 C C . LYS A 1 102 ? -0.988 -33.688 -29 1 96.88 102 LYS A C 1
ATOM 752 O O . LYS A 1 102 ? -1 -34.875 -28.766 1 96.88 102 LYS A O 1
ATOM 757 N N . GLY A 1 103 ? -1.708 -32.844 -28.359 1 97.38 103 GLY A N 1
ATOM 758 C CA . GLY A 1 103 ? -2.709 -33.281 -27.406 1 97.38 103 GLY A CA 1
ATOM 759 C C . GLY A 1 103 ? -2.137 -33.531 -26.031 1 97.38 103 GLY A C 1
ATOM 760 O O . GLY A 1 103 ? -2.854 -33.969 -25.125 1 97.38 103 GLY A O 1
ATOM 761 N N . SER A 1 104 ? -0.882 -33.312 -25.797 1 98.06 104 SER A N 1
ATOM 762 C CA . SER A 1 104 ? -0.243 -33.594 -24.516 1 98.06 104 SER A CA 1
ATOM 763 C C . SER A 1 104 ? -0.64 -32.594 -23.453 1 98.06 104 SER A C 1
ATOM 765 O O . SER A 1 104 ? -1.368 -31.641 -23.734 1 98.06 104 SER A O 1
ATOM 767 N N . PHE A 1 105 ? -0.302 -32.812 -22.188 1 98.69 105 PHE A N 1
ATOM 768 C CA . PHE A 1 105 ? -0.528 -31.953 -21.031 1 98.69 105 PHE A CA 1
ATOM 769 C C . PHE A 1 105 ? 0.792 -31.422 -20.484 1 98.69 105 PHE A C 1
ATOM 771 O O . PHE A 1 105 ? 1.776 -32.156 -20.406 1 98.69 105 PHE A O 1
ATOM 778 N N . ALA A 1 106 ? 0.793 -30.156 -20.203 1 98.88 106 ALA A N 1
ATOM 779 C CA . ALA A 1 106 ? 2.062 -29.594 -19.75 1 98.88 106 ALA A CA 1
ATOM 780 C C . ALA A 1 106 ? 1.844 -28.578 -18.625 1 98.88 106 ALA A C 1
ATOM 782 O O . ALA A 1 106 ? 0.808 -27.906 -18.578 1 98.88 106 ALA A O 1
ATOM 783 N N . LEU A 1 107 ? 2.721 -28.484 -17.703 1 98.81 107 LEU A N 1
ATOM 784 C CA . LEU A 1 107 ? 2.871 -27.438 -16.703 1 98.81 107 LEU A CA 1
ATOM 785 C C . LEU A 1 107 ? 4.07 -26.547 -17.031 1 98.81 107 LEU A C 1
ATOM 787 O O . LEU A 1 107 ? 5.195 -27.047 -17.141 1 98.81 107 LEU A O 1
ATOM 791 N N . ILE A 1 108 ? 3.842 -25.297 -17.25 1 98.75 108 ILE A N 1
ATOM 792 C CA . ILE A 1 108 ? 4.891 -24.375 -17.672 1 98.75 108 ILE A CA 1
ATOM 793 C C . ILE A 1 108 ? 5.309 -23.484 -16.5 1 98.75 108 ILE A C 1
ATOM 795 O O . ILE A 1 108 ? 4.477 -22.797 -15.906 1 98.75 108 ILE A O 1
ATOM 799 N N . GLN A 1 109 ? 6.574 -23.5 -16.188 1 97.44 109 GLN A N 1
ATOM 800 C CA . GLN A 1 109 ? 7.07 -22.641 -15.109 1 97.44 109 GLN A CA 1
ATOM 801 C C . GLN A 1 109 ? 6.789 -21.172 -15.414 1 97.44 109 GLN A C 1
ATOM 803 O O . GLN A 1 109 ? 6.867 -20.734 -16.562 1 97.44 109 GLN A O 1
ATOM 808 N N . LYS A 1 110 ? 6.484 -20.422 -14.391 1 96.94 110 LYS A N 1
ATOM 809 C CA . LYS A 1 110 ? 6.266 -18.984 -14.562 1 96.94 110 LYS A CA 1
ATOM 810 C C . LYS A 1 110 ? 7.59 -18.234 -14.719 1 96.94 110 LYS A C 1
ATOM 812 O O . LYS A 1 110 ? 8.609 -18.656 -14.172 1 96.94 110 LYS A O 1
ATOM 817 N N . PRO A 1 111 ? 7.629 -17.125 -15.375 1 97.06 111 PRO A N 1
ATOM 818 C CA . PRO A 1 111 ? 6.512 -16.531 -16.109 1 97.06 111 PRO A CA 1
ATOM 819 C C . PRO A 1 111 ? 6.25 -17.234 -17.453 1 97.06 111 PRO A C 1
ATOM 821 O O . PRO A 1 111 ? 7.113 -17.969 -17.953 1 97.06 111 PRO A O 1
ATOM 824 N N . LEU A 1 112 ? 5.008 -17.062 -18 1 98 112 LEU A N 1
ATOM 825 C CA . LEU A 1 112 ? 4.656 -17.609 -19.312 1 98 112 LEU A CA 1
ATOM 826 C C . LEU A 1 112 ? 5.367 -16.844 -20.422 1 98 112 LEU A C 1
ATOM 828 O O . LEU A 1 112 ? 4.738 -16.062 -21.156 1 98 112 LEU A O 1
ATOM 832 N N . GLY A 1 113 ? 6.688 -17.109 -20.625 1 95.31 113 GLY A N 1
ATOM 833 C CA . GLY A 1 113 ? 7.52 -16.312 -21.5 1 95.31 113 GLY A CA 1
ATOM 834 C C . GLY A 1 113 ? 8.102 -15.078 -20.828 1 95.31 113 GLY A C 1
ATOM 835 O O . GLY A 1 113 ? 7.684 -14.719 -19.734 1 95.31 113 GLY A O 1
ATOM 836 N N . SER A 1 114 ? 9.008 -14.383 -21.531 1 93.94 114 SER A N 1
ATOM 837 C CA . SER A 1 114 ? 9.727 -13.266 -20.953 1 93.94 114 SER A CA 1
ATOM 838 C C . SER A 1 114 ? 8.906 -11.984 -21.016 1 93.94 114 SER A C 1
ATOM 840 O O . SER A 1 114 ? 9.172 -11.031 -20.281 1 93.94 114 SER A O 1
ATOM 842 N N . ASP A 1 115 ? 8.039 -11.922 -21.938 1 96.75 115 ASP A N 1
ATOM 843 C CA . ASP A 1 115 ? 7.145 -10.781 -22.109 1 96.75 115 ASP A CA 1
ATOM 844 C C . ASP A 1 115 ? 5.836 -11.203 -22.766 1 96.75 115 ASP A C 1
ATOM 846 O O . ASP A 1 115 ? 5.594 -12.391 -22.969 1 96.75 115 ASP A O 1
ATOM 850 N N . LEU A 1 116 ? 5.031 -10.25 -23.031 1 98.31 116 LEU A N 1
ATOM 851 C CA . LEU A 1 116 ? 3.699 -10.562 -23.547 1 98.31 116 LEU A CA 1
ATOM 852 C C . LEU A 1 116 ? 3.779 -11.156 -24.938 1 98.31 116 LEU A C 1
ATOM 854 O O . LEU A 1 116 ? 2.986 -12.039 -25.297 1 98.31 116 LEU A O 1
ATOM 858 N N . ALA A 1 117 ? 4.703 -10.695 -25.75 1 98.25 117 ALA A N 1
ATOM 859 C CA . ALA A 1 117 ? 4.891 -11.258 -27.078 1 98.25 117 ALA A CA 1
ATOM 860 C C . ALA A 1 117 ? 5.258 -12.742 -27 1 98.25 117 ALA A C 1
ATOM 862 O O . ALA A 1 117 ? 4.703 -13.562 -27.734 1 98.25 117 ALA A O 1
ATOM 863 N N . ALA A 1 118 ? 6.191 -13.062 -26.141 1 97.94 118 ALA A N 1
ATOM 864 C CA . ALA A 1 118 ? 6.582 -14.461 -25.953 1 97.94 118 ALA A CA 1
ATOM 865 C C . ALA A 1 118 ? 5.414 -15.289 -25.422 1 97.94 118 ALA A C 1
ATOM 867 O O . ALA A 1 118 ? 5.227 -16.438 -25.844 1 97.94 118 ALA A O 1
ATOM 868 N N . ALA A 1 119 ? 4.676 -14.727 -24.5 1 98.56 119 ALA A N 1
ATOM 869 C CA . ALA A 1 119 ? 3.486 -15.406 -24 1 98.56 119 ALA A CA 1
ATOM 870 C C . ALA A 1 119 ? 2.504 -15.711 -25.125 1 98.56 119 ALA A C 1
ATOM 872 O O . ALA A 1 119 ? 1.901 -16.781 -25.172 1 98.56 119 ALA A O 1
ATOM 873 N N . THR A 1 120 ? 2.336 -14.789 -26 1 98.5 120 THR A N 1
ATOM 874 C CA . THR A 1 120 ? 1.442 -14.961 -27.141 1 98.5 120 THR A CA 1
ATOM 875 C C . THR A 1 120 ? 1.931 -16.094 -28.047 1 98.5 120 THR A C 1
ATOM 877 O O . THR A 1 120 ? 1.133 -16.906 -28.516 1 98.5 120 THR A O 1
ATOM 880 N N . GLY A 1 121 ? 3.223 -16.109 -28.266 1 98.38 121 GLY A N 1
ATOM 881 C CA . GLY A 1 121 ? 3.785 -17.219 -29.031 1 98.38 121 GLY A CA 1
ATOM 882 C C . GLY A 1 121 ? 3.506 -18.578 -28.406 1 98.38 121 GLY A C 1
ATOM 883 O O . GLY A 1 121 ? 3.148 -19.516 -29.109 1 98.38 121 GLY A O 1
ATOM 884 N N . ILE A 1 122 ? 3.668 -18.672 -27.141 1 98.69 122 ILE A N 1
ATOM 885 C CA . ILE A 1 122 ? 3.404 -19.906 -26.406 1 98.69 122 ILE A CA 1
ATOM 886 C C . ILE A 1 122 ? 1.933 -20.281 -26.547 1 98.69 122 ILE A C 1
ATOM 888 O O . ILE A 1 122 ? 1.61 -21.453 -26.812 1 98.69 122 ILE A O 1
ATOM 892 N N . LEU A 1 123 ? 1.069 -19.297 -26.328 1 98.5 123 LEU A N 1
ATOM 893 C CA . LEU A 1 123 ? -0.367 -19.5 -26.484 1 98.5 123 LEU A CA 1
ATOM 894 C C . LEU A 1 123 ? -0.69 -20.094 -27.844 1 98.5 123 LEU A C 1
ATOM 896 O O . LEU A 1 123 ? -1.44 -21.062 -27.953 1 98.5 123 LEU A O 1
ATOM 900 N N . GLU A 1 124 ? -0.145 -19.547 -28.891 1 98.31 124 GLU A N 1
ATOM 901 C CA . GLU A 1 124 ? -0.405 -19.984 -30.266 1 98.31 124 GLU A CA 1
ATOM 902 C C . GLU A 1 124 ? 0.08 -21.406 -30.484 1 98.31 124 GLU A C 1
ATOM 904 O O . GLU A 1 124 ? -0.605 -22.219 -31.141 1 98.31 124 GLU A O 1
ATOM 909 N N . ILE A 1 125 ? 1.237 -21.75 -30 1 98.44 125 ILE A N 1
ATOM 910 C CA . ILE A 1 125 ? 1.782 -23.094 -30.125 1 98.44 125 ILE A CA 1
ATOM 911 C C . ILE A 1 125 ? 0.847 -24.094 -29.453 1 98.44 125 ILE A C 1
ATOM 913 O O . ILE A 1 125 ? 0.527 -25.141 -30.016 1 98.44 125 ILE A O 1
ATOM 917 N N . CYS A 1 126 ? 0.447 -23.797 -28.234 1 98.56 126 CYS A N 1
ATOM 918 C CA . CYS A 1 126 ? -0.436 -24.688 -27.484 1 98.56 126 CYS A CA 1
ATOM 919 C C . CYS A 1 126 ? -1.749 -24.906 -28.234 1 98.56 126 CYS A C 1
ATOM 921 O O . CYS A 1 126 ? -2.25 -26.016 -28.312 1 98.56 126 CYS A O 1
ATOM 923 N N . ARG A 1 127 ? -2.309 -23.828 -28.797 1 97.88 127 ARG A N 1
ATOM 924 C CA . ARG A 1 127 ? -3.547 -23.922 -29.562 1 97.88 127 ARG A CA 1
ATOM 925 C C . ARG A 1 127 ? -3.355 -24.781 -30.812 1 97.88 127 ARG A C 1
ATOM 927 O O . ARG A 1 127 ? -4.156 -25.672 -31.078 1 97.88 127 ARG A O 1
ATOM 934 N N . GLU A 1 128 ? -2.34 -24.5 -31.531 1 97.44 128 GLU A N 1
ATOM 935 C CA . GLU A 1 128 ? -2.064 -25.203 -32.781 1 97.44 128 GLU A CA 1
ATOM 936 C C . GLU A 1 128 ? -1.877 -26.703 -32.531 1 97.44 128 GLU A C 1
ATOM 938 O O . GLU A 1 128 ? -2.307 -27.516 -33.344 1 97.44 128 GLU A O 1
ATOM 943 N N . ARG A 1 129 ? -1.304 -27.078 -31.469 1 97.69 129 ARG A N 1
ATOM 944 C CA . ARG A 1 129 ? -0.937 -28.469 -31.219 1 97.69 129 ARG A CA 1
ATOM 945 C C . ARG A 1 129 ? -1.9 -29.109 -30.219 1 97.69 129 ARG A C 1
ATOM 947 O O . ARG A 1 129 ? -1.688 -30.25 -29.797 1 97.69 129 ARG A O 1
ATOM 954 N N . ASN A 1 130 ? -2.91 -28.359 -29.828 1 97.94 130 ASN A N 1
ATOM 955 C CA . ASN A 1 130 ? -3.91 -28.812 -28.875 1 97.94 130 ASN A CA 1
ATOM 956 C C . ASN A 1 130 ? -3.268 -29.297 -27.578 1 97.94 130 ASN A C 1
ATOM 958 O O . ASN A 1 130 ? -3.6 -30.375 -27.078 1 97.94 130 ASN A O 1
ATOM 962 N N . ILE A 1 131 ? -2.252 -28.641 -27.156 1 98.56 131 ILE A N 1
ATOM 963 C CA . ILE A 1 131 ? -1.625 -28.891 -25.859 1 98.56 131 ILE A CA 1
ATOM 964 C C . ILE A 1 131 ? -2.424 -28.219 -24.75 1 98.56 131 ILE A C 1
ATOM 966 O O . ILE A 1 131 ? -2.711 -27.031 -24.828 1 98.56 131 ILE A O 1
ATOM 970 N N . ARG A 1 132 ? -2.877 -28.984 -23.781 1 98.25 132 ARG A N 1
ATOM 971 C CA . ARG A 1 132 ? -3.52 -28.422 -22.594 1 98.25 132 ARG A CA 1
ATOM 972 C C . ARG A 1 132 ? -2.492 -28.109 -21.516 1 98.25 132 ARG A C 1
ATOM 974 O O . ARG A 1 132 ? -2.094 -28.984 -20.75 1 98.25 132 ARG A O 1
ATOM 981 N N . ALA A 1 133 ? -2.162 -26.844 -21.438 1 98.62 133 ALA A N 1
ATOM 982 C CA . ALA A 1 133 ? -1.077 -26.438 -20.562 1 98.62 133 ALA A CA 1
ATOM 983 C C . ALA A 1 133 ? -1.561 -25.406 -19.547 1 98.62 133 ALA A C 1
ATOM 985 O O . ALA A 1 133 ? -2.533 -24.688 -19.797 1 98.62 133 ALA A O 1
ATOM 986 N N . ALA A 1 134 ? -0.947 -25.391 -18.406 1 98.62 134 ALA A N 1
ATOM 987 C CA . ALA A 1 134 ? -1.136 -24.375 -17.375 1 98.62 134 ALA A CA 1
ATOM 988 C C . ALA A 1 134 ? 0.2 -23.766 -16.953 1 98.62 134 ALA A C 1
ATOM 990 O O . ALA A 1 134 ? 1.248 -24.406 -17.094 1 98.62 134 ALA A O 1
ATOM 991 N N . ALA A 1 135 ? 0.161 -22.516 -16.562 1 98.44 135 ALA A N 1
ATOM 992 C CA . ALA A 1 135 ? 1.346 -21.906 -15.961 1 98.44 135 ALA A CA 1
ATOM 993 C C . ALA A 1 135 ? 1.427 -22.25 -14.469 1 98.44 135 ALA A C 1
ATOM 995 O O . ALA A 1 135 ? 0.403 -22.312 -13.789 1 98.44 135 ALA A O 1
ATOM 996 N N . ASN A 1 136 ? 2.619 -22.406 -13.984 1 97.75 136 ASN A N 1
ATOM 997 C CA . ASN A 1 136 ? 2.84 -22.781 -12.594 1 97.75 136 ASN A CA 1
ATOM 998 C C . ASN A 1 136 ? 2.764 -21.578 -11.664 1 97.75 136 ASN A C 1
ATOM 1000 O O . ASN A 1 136 ? 3.711 -21.297 -10.93 1 97.75 136 ASN A O 1
ATOM 1004 N N . PHE A 1 137 ? 1.672 -20.891 -11.625 1 96.81 137 PHE A N 1
ATOM 1005 C CA . PHE A 1 137 ? 1.335 -19.906 -10.594 1 96.81 137 PHE A CA 1
ATOM 1006 C C . PHE A 1 137 ? 0.843 -20.609 -9.328 1 96.81 137 PHE A C 1
ATOM 1008 O O . PHE A 1 137 ? -0.328 -20.484 -8.961 1 96.81 137 PHE A O 1
ATOM 1015 N N . GLN A 1 138 ? 1.744 -21.156 -8.648 1 96 138 GLN A N 1
ATOM 1016 C CA . GLN A 1 138 ? 1.443 -22.141 -7.629 1 96 138 GLN A CA 1
ATOM 1017 C C . GLN A 1 138 ? 0.894 -21.484 -6.367 1 96 138 GLN A C 1
ATOM 1019 O O . GLN A 1 138 ? 0.319 -22.156 -5.508 1 96 138 GLN A O 1
ATOM 1024 N N . LEU A 1 139 ? 1.014 -20.156 -6.219 1 97.19 139 LEU A N 1
ATOM 1025 C CA . LEU A 1 139 ? 0.5 -19.516 -5.02 1 97.19 139 LEU A CA 1
ATOM 1026 C C . LEU A 1 139 ? -1.005 -19.719 -4.887 1 97.19 139 LEU A C 1
ATOM 1028 O O . LEU A 1 139 ? -1.521 -19.875 -3.775 1 97.19 139 LEU A O 1
ATOM 1032 N N . ARG A 1 140 ? -1.729 -19.812 -6.012 1 96.5 140 ARG A N 1
ATOM 1033 C CA . ARG A 1 140 ? -3.168 -20.062 -6.023 1 96.5 140 ARG A CA 1
ATOM 1034 C C . ARG A 1 140 ? -3.506 -21.359 -5.305 1 96.5 140 ARG A C 1
ATOM 1036 O O . ARG A 1 140 ? -4.641 -21.562 -4.859 1 96.5 140 ARG A O 1
ATOM 1043 N N . PHE A 1 141 ? -2.504 -22.203 -5.234 1 97.5 141 PHE A N 1
ATOM 1044 C CA . PHE A 1 141 ? -2.762 -23.562 -4.762 1 97.5 141 PHE A CA 1
ATOM 1045 C C . PHE A 1 141 ? -2.15 -23.781 -3.383 1 97.5 141 PHE A C 1
ATOM 1047 O O . PHE A 1 141 ? -2.17 -24.891 -2.857 1 97.5 141 PHE A O 1
ATOM 1054 N N . ALA A 1 142 ? -1.532 -22.719 -2.812 1 97.69 142 ALA A N 1
ATOM 1055 C CA . ALA A 1 142 ? -1.027 -22.828 -1.446 1 97.69 142 ALA A CA 1
ATOM 1056 C C . ALA A 1 142 ? -2.162 -23.094 -0.462 1 97.69 142 ALA A C 1
ATOM 1058 O O . ALA A 1 142 ? -3.262 -22.562 -0.61 1 97.69 142 ALA A O 1
ATOM 1059 N N . PRO A 1 143 ? -1.935 -23.859 0.548 1 97.5 143 PRO A N 1
ATOM 1060 C CA . PRO A 1 143 ? -2.99 -24.234 1.489 1 97.5 143 PRO A CA 1
ATOM 1061 C C . PRO A 1 143 ? -3.75 -23.031 2.041 1 97.5 143 PRO A C 1
ATOM 1063 O O . PRO A 1 143 ? -4.984 -23.031 2.057 1 97.5 143 PRO A O 1
ATOM 1066 N N . MET A 1 144 ? -3.066 -21.984 2.434 1 97.94 144 MET A N 1
ATOM 1067 C CA . MET A 1 144 ? -3.734 -20.812 3.006 1 97.94 144 MET A CA 1
ATOM 1068 C C . MET A 1 144 ? -4.559 -20.078 1.946 1 97.94 144 MET A C 1
ATOM 1070 O O . MET A 1 144 ? -5.598 -19.5 2.254 1 97.94 144 MET A O 1
ATOM 1074 N N . MET A 1 145 ? -4.117 -20.188 0.699 1 98.44 145 MET A N 1
ATOM 1075 C CA . MET A 1 145 ? -4.852 -19.484 -0.353 1 98.44 145 MET A CA 1
ATOM 1076 C C . MET A 1 145 ? -6.074 -20.297 -0.785 1 98.44 145 MET A C 1
ATOM 1078 O O . MET A 1 145 ? -7.117 -19.719 -1.102 1 98.44 145 MET A O 1
ATOM 1082 N N . LEU A 1 146 ? -5.914 -21.609 -0.853 1 98.25 146 LEU A N 1
ATOM 1083 C CA . LEU A 1 146 ? -7.074 -22.453 -1.118 1 98.25 146 LEU A CA 1
ATOM 1084 C C . LEU A 1 146 ? -8.133 -22.266 -0.035 1 98.25 146 LEU A C 1
ATOM 1086 O O . LEU A 1 146 ? -9.328 -22.172 -0.336 1 98.25 146 LEU A O 1
ATOM 1090 N N . ALA A 1 147 ? -7.672 -22.188 1.21 1 98.44 147 ALA A N 1
ATOM 1091 C CA . ALA A 1 147 ? -8.594 -21.969 2.322 1 98.44 147 ALA A CA 1
ATOM 1092 C C . ALA A 1 147 ? -9.258 -20.594 2.213 1 98.44 147 ALA A C 1
ATOM 1094 O O . ALA A 1 147 ? -10.461 -20.453 2.457 1 98.44 147 ALA A O 1
ATOM 1095 N N . LEU A 1 148 ? -8.492 -19.609 1.879 1 98.62 148 LEU A N 1
ATOM 1096 C CA . LEU A 1 148 ? -9.031 -18.266 1.68 1 98.62 148 LEU A CA 1
ATOM 1097 C C . LEU A 1 148 ? -10.094 -18.266 0.585 1 98.62 148 LEU A C 1
ATOM 1099 O O . LEU A 1 148 ? -11.18 -17.703 0.766 1 98.62 148 LEU A O 1
ATOM 1103 N N . LYS A 1 149 ? -9.781 -18.844 -0.533 1 98.31 149 LYS A N 1
ATOM 1104 C CA . LYS A 1 149 ? -10.727 -18.938 -1.643 1 98.31 149 LYS A CA 1
ATOM 1105 C C . LYS A 1 149 ? -12.016 -19.625 -1.213 1 98.31 149 LYS A C 1
ATOM 1107 O O . LYS A 1 149 ? -13.109 -19.188 -1.585 1 98.31 149 LYS A O 1
ATOM 1112 N N . ASP A 1 150 ? -11.875 -20.734 -0.484 1 98.19 150 ASP A N 1
ATOM 1113 C CA . ASP A 1 150 ? -13.031 -21.453 0.025 1 98.19 150 ASP A CA 1
ATOM 1114 C C . ASP A 1 150 ? -13.859 -20.578 0.962 1 98.19 150 ASP A C 1
ATOM 1116 O O . ASP A 1 150 ? -15.094 -20.578 0.883 1 98.19 150 ASP A O 1
ATOM 1120 N N . ALA A 1 151 ? -13.211 -19.844 1.855 1 98.12 151 ALA A N 1
ATOM 1121 C CA . ALA A 1 151 ? -13.898 -18.938 2.777 1 98.12 151 ALA A CA 1
ATOM 1122 C C . ALA A 1 151 ? -14.695 -17.875 2.02 1 98.12 151 ALA A C 1
ATOM 1124 O O . ALA A 1 151 ? -15.836 -17.578 2.377 1 98.12 151 ALA A O 1
ATOM 1125 N N . ILE A 1 152 ? -14.109 -17.312 0.986 1 98.19 152 ILE A N 1
ATOM 1126 C CA . ILE A 1 152 ? -14.773 -16.312 0.16 1 98.19 152 ILE A CA 1
ATOM 1127 C C . ILE A 1 152 ? -15.977 -16.938 -0.548 1 98.19 152 ILE A C 1
ATOM 1129 O O . ILE A 1 152 ? -17.078 -16.375 -0.532 1 98.19 152 ILE A O 1
ATOM 1133 N N . ALA A 1 153 ? -15.805 -18.109 -1.14 1 97.44 153 ALA A N 1
ATOM 1134 C CA . ALA A 1 153 ? -16.859 -18.781 -1.891 1 97.44 153 ALA A CA 1
ATOM 1135 C C . ALA A 1 153 ? -18.031 -19.141 -0.986 1 97.44 153 ALA A C 1
ATOM 1137 O O . ALA A 1 153 ? -19.188 -19.125 -1.418 1 97.44 153 ALA A O 1
ATOM 1138 N N . THR A 1 154 ? -17.719 -19.531 0.265 1 96.5 154 THR A N 1
ATOM 1139 C CA . THR A 1 154 ? -18.75 -19.922 1.226 1 96.5 154 THR A CA 1
ATOM 1140 C C . THR A 1 154 ? -19.516 -18.703 1.71 1 96.5 154 THR A C 1
ATOM 1142 O O . THR A 1 154 ? -20.625 -18.828 2.236 1 96.5 154 THR A O 1
ATOM 1145 N N . GLY A 1 155 ? -18.906 -17.531 1.598 1 96.75 155 GLY A N 1
ATOM 1146 C CA . GLY A 1 155 ? -19.609 -16.297 1.959 1 96.75 155 GLY A CA 1
ATOM 1147 C C . GLY A 1 155 ? -19.203 -15.766 3.318 1 96.75 155 GLY A C 1
ATOM 1148 O O . GLY A 1 155 ? -19.828 -14.836 3.836 1 96.75 155 GLY A O 1
ATOM 1149 N N . TYR A 1 156 ? -18.141 -16.297 3.883 1 97.31 156 TYR A N 1
ATOM 1150 C CA . TYR A 1 156 ? -17.734 -15.891 5.223 1 97.31 156 TYR A CA 1
ATOM 1151 C C . TYR A 1 156 ? -17.266 -14.438 5.242 1 97.31 156 TYR A C 1
ATOM 1153 O O . TYR A 1 156 ? -17.203 -13.812 6.301 1 97.31 156 TYR A O 1
ATOM 1161 N N . LEU A 1 157 ? -16.938 -13.836 4.082 1 98 157 LEU A N 1
ATOM 1162 C CA . LEU A 1 157 ? -16.484 -12.453 4.039 1 98 157 LEU A CA 1
ATOM 1163 C C . LEU A 1 157 ? -17.562 -11.547 3.445 1 98 157 LEU A C 1
ATOM 1165 O O . LEU A 1 157 ? -17.391 -10.328 3.408 1 98 157 LEU A O 1
ATOM 1169 N N . GLY A 1 158 ? -18.703 -12.086 2.977 1 97.75 158 GLY A N 1
ATOM 1170 C CA . GLY A 1 158 ? -19.562 -11.32 2.09 1 97.75 158 GLY A CA 1
ATOM 1171 C C . GLY A 1 158 ? -18.922 -11.031 0.745 1 97.75 158 GLY A C 1
ATOM 1172 O O . GLY A 1 158 ? -18.234 -11.883 0.179 1 97.75 158 GLY A O 1
ATOM 1173 N N . GLU A 1 159 ? -19.188 -9.883 0.197 1 98.12 159 GLU A N 1
ATOM 1174 C CA . GLU A 1 159 ? -18.516 -9.461 -1.034 1 98.12 159 GLU A CA 1
ATOM 1175 C C . GLU A 1 159 ? -17.156 -8.828 -0.742 1 98.12 159 GLU A C 1
ATOM 1177 O O . GLU A 1 159 ? -17.062 -7.93 0.095 1 98.12 159 GLU A O 1
ATOM 1182 N N . VAL A 1 160 ? -16.156 -9.312 -1.405 1 98.75 160 VAL A N 1
ATOM 1183 C CA . VAL A 1 160 ? -14.836 -8.727 -1.195 1 98.75 160 VAL A CA 1
ATOM 1184 C C . VAL A 1 160 ? -14.812 -7.305 -1.747 1 98.75 160 VAL A C 1
ATOM 1186 O O . VAL A 1 160 ? -15.164 -7.074 -2.904 1 98.75 160 VAL A O 1
ATOM 1189 N N . VAL A 1 161 ? -14.336 -6.324 -0.928 1 98.81 161 VAL A N 1
ATOM 1190 C CA . VAL A 1 161 ? -14.383 -4.93 -1.355 1 98.81 161 VAL A CA 1
ATOM 1191 C C . VAL A 1 161 ? -12.992 -4.305 -1.225 1 98.81 161 VAL A C 1
ATOM 1193 O O . VAL A 1 161 ? -12.773 -3.172 -1.661 1 98.81 161 VAL A O 1
ATOM 1196 N N . ASP A 1 162 ? -12.094 -5.035 -0.606 1 98.75 162 ASP A N 1
ATOM 1197 C CA . ASP A 1 162 ? -10.734 -4.527 -0.423 1 98.75 162 ASP A CA 1
ATOM 1198 C C . ASP A 1 162 ? -9.719 -5.664 -0.469 1 98.75 162 ASP A C 1
ATOM 1200 O O . ASP A 1 162 ? -9.953 -6.738 0.085 1 98.75 162 ASP A O 1
ATOM 1204 N N . PHE A 1 163 ? -8.641 -5.5 -1.128 1 98.81 163 PHE A N 1
ATOM 1205 C CA . PHE A 1 163 ? -7.473 -6.371 -1.125 1 98.81 163 PHE A CA 1
ATOM 1206 C C . PHE A 1 163 ? -6.188 -5.559 -1.021 1 98.81 163 PHE A C 1
ATOM 1208 O O . PHE A 1 163 ? -5.824 -4.84 -1.955 1 98.81 163 PHE A O 1
ATOM 1215 N N . ASP A 1 164 ? -5.465 -5.688 0.058 1 98.5 164 ASP A N 1
ATOM 1216 C CA . ASP A 1 164 ? -4.215 -4.984 0.322 1 98.5 164 ASP A CA 1
ATOM 1217 C C . ASP A 1 164 ? -3.057 -5.965 0.489 1 98.5 164 ASP A C 1
ATOM 1219 O O . ASP A 1 164 ? -3.092 -6.832 1.365 1 98.5 164 ASP A O 1
ATOM 1223 N N . ALA A 1 165 ? -2.102 -5.832 -0.348 1 98.69 165 ALA A N 1
ATOM 1224 C CA . ALA A 1 165 ? -0.877 -6.621 -0.222 1 98.69 165 ALA A CA 1
ATOM 1225 C C . ALA A 1 165 ? 0.3 -5.742 0.193 1 98.69 165 ALA A C 1
ATOM 1227 O O . ALA A 1 165 ? 0.688 -4.828 -0.538 1 98.69 165 ALA A O 1
ATOM 1228 N N . TRP A 1 166 ? 0.835 -5.988 1.291 1 98.44 166 TRP A N 1
ATOM 1229 C CA . TRP A 1 166 ? 1.975 -5.234 1.803 1 98.44 166 TRP A CA 1
ATOM 1230 C C . TRP A 1 166 ? 3.162 -6.152 2.068 1 98.44 166 TRP A C 1
ATOM 1232 O O . TRP A 1 166 ? 3.092 -7.031 2.932 1 98.44 166 TRP A O 1
ATOM 1242 N N . LEU A 1 167 ? 4.199 -5.945 1.372 1 98.69 167 LEU A N 1
ATOM 1243 C CA . LEU A 1 167 ? 5.41 -6.738 1.54 1 98.69 167 LEU A CA 1
ATOM 1244 C C . LEU A 1 167 ? 6.625 -5.836 1.739 1 98.69 167 LEU A C 1
ATOM 1246 O O . LEU A 1 167 ? 7.012 -5.098 0.83 1 98.69 167 LEU A O 1
ATOM 1250 N N . ALA A 1 168 ? 7.148 -5.723 2.865 1 98.69 168 ALA A N 1
ATOM 1251 C CA . ALA A 1 168 ? 8.43 -5.137 3.254 1 98.69 168 ALA A CA 1
ATOM 1252 C C . ALA A 1 168 ? 9.383 -6.203 3.785 1 98.69 168 ALA A C 1
ATOM 1254 O O . ALA A 1 168 ? 9.234 -6.672 4.918 1 98.69 168 ALA A O 1
ATOM 1255 N N . LEU A 1 169 ? 10.32 -6.621 2.986 1 98.5 169 LEU A N 1
ATOM 1256 C CA . LEU A 1 169 ? 11.172 -7.758 3.326 1 98.5 169 LEU A CA 1
ATOM 1257 C C . LEU A 1 169 ? 12.578 -7.57 2.777 1 98.5 169 LEU A C 1
ATOM 1259 O O . LEU A 1 169 ? 12.836 -6.617 2.035 1 98.5 169 LEU A O 1
ATOM 1263 N N . ALA A 1 170 ? 13.445 -8.414 3.227 1 97.31 170 ALA A N 1
ATOM 1264 C CA . ALA A 1 170 ? 14.82 -8.453 2.729 1 97.31 170 ALA A CA 1
ATOM 1265 C C . ALA A 1 170 ? 15.055 -9.68 1.857 1 97.31 170 ALA A C 1
ATOM 1267 O O . ALA A 1 170 ? 15.125 -10.805 2.363 1 97.31 170 ALA A O 1
ATOM 1268 N N . THR A 1 171 ? 15.094 -9.445 0.558 1 96.12 171 THR A N 1
ATOM 1269 C CA . THR A 1 171 ? 15.375 -10.539 -0.368 1 96.12 171 THR A CA 1
ATOM 1270 C C . THR A 1 171 ? 16.875 -10.68 -0.6 1 96.12 171 THR A C 1
ATOM 1272 O O . THR A 1 171 ? 17.547 -9.711 -0.958 1 96.12 171 THR A O 1
ATOM 1275 N N . PRO A 1 172 ? 17.422 -11.812 -0.383 1 93.81 172 PRO A N 1
ATOM 1276 C CA . PRO A 1 172 ? 18.844 -12.031 -0.636 1 93.81 172 PRO A CA 1
ATOM 1277 C C . PRO A 1 172 ? 19.156 -12.242 -2.115 1 93.81 172 PRO A C 1
ATOM 1279 O O . PRO A 1 172 ? 19.5 -13.359 -2.525 1 93.81 172 PRO A O 1
ATOM 1282 N N . TRP A 1 173 ? 19.203 -11.219 -2.875 1 91.19 173 TRP A N 1
ATOM 1283 C CA . TRP A 1 173 ? 19.328 -11.234 -4.328 1 91.19 173 TRP A CA 1
ATOM 1284 C C . TRP A 1 173 ? 20.578 -12.008 -4.758 1 91.19 173 TRP A C 1
ATOM 1286 O O . TRP A 1 173 ? 20.609 -12.586 -5.844 1 91.19 173 TRP A O 1
ATOM 1296 N N . GLY A 1 174 ? 21.547 -12.078 -3.889 1 88.69 174 GLY A N 1
ATOM 1297 C CA . GLY A 1 174 ? 22.797 -12.758 -4.195 1 88.69 174 GLY A CA 1
ATOM 1298 C C . GLY A 1 174 ? 22.609 -14.258 -4.398 1 88.69 174 GLY A C 1
ATOM 1299 O O . GLY A 1 174 ? 23.484 -14.914 -4.984 1 88.69 174 GLY A O 1
ATOM 1300 N N . LEU A 1 175 ? 21.516 -14.781 -3.912 1 86.81 175 LEU A N 1
ATOM 1301 C CA . LEU A 1 175 ? 21.234 -16.203 -4.051 1 86.81 175 LEU A CA 1
ATOM 1302 C C . LEU A 1 175 ? 20.859 -16.547 -5.492 1 86.81 175 LEU A C 1
ATOM 1304 O O . LEU A 1 175 ? 20.875 -17.719 -5.879 1 86.81 175 LEU A O 1
ATOM 1308 N N . TRP A 1 176 ? 20.562 -15.516 -6.344 1 86.56 176 TRP A N 1
ATOM 1309 C CA . TRP A 1 176 ? 20.125 -15.75 -7.719 1 86.56 176 TRP A CA 1
ATOM 1310 C C . TRP A 1 176 ? 20.938 -14.906 -8.695 1 86.56 176 TRP A C 1
ATOM 1312 O O . TRP A 1 176 ? 20.422 -13.961 -9.289 1 86.56 176 TRP A O 1
ATOM 1322 N N . PRO A 1 177 ? 22.125 -15.32 -8.914 1 84.69 177 PRO A N 1
ATOM 1323 C CA . PRO A 1 177 ? 23.031 -14.523 -9.75 1 84.69 177 PRO A CA 1
ATOM 1324 C C . PRO A 1 177 ? 22.516 -14.367 -11.188 1 84.69 177 PRO A C 1
ATOM 1326 O O . PRO A 1 177 ? 22.875 -13.414 -11.875 1 84.69 177 PRO A O 1
ATOM 1329 N N . PHE A 1 178 ? 21.656 -15.297 -11.602 1 81.5 178 PHE A N 1
ATOM 1330 C CA . PHE A 1 178 ? 21.156 -15.273 -12.977 1 81.5 178 PHE A CA 1
ATOM 1331 C C . PHE A 1 178 ? 20.266 -14.055 -13.211 1 81.5 178 PHE A C 1
ATOM 1333 O O . PHE A 1 178 ? 19.969 -13.711 -14.352 1 81.5 178 PHE A O 1
ATOM 1340 N N . LEU A 1 179 ? 19.922 -13.43 -12.164 1 86 179 LEU A N 1
ATOM 1341 C CA . LEU A 1 179 ? 19.047 -12.266 -12.266 1 86 179 LEU A CA 1
ATOM 1342 C C . LEU A 1 179 ? 19.828 -11.031 -12.703 1 86 179 LEU A C 1
ATOM 1344 O O . LEU A 1 179 ? 19.25 -10.055 -13.18 1 86 179 LEU A O 1
ATOM 1348 N N . LYS A 1 180 ? 21.109 -11.078 -12.477 1 87.06 180 LYS A N 1
ATOM 1349 C CA . LYS A 1 180 ? 21.938 -9.922 -12.781 1 87.06 180 LYS A CA 1
ATOM 1350 C C . LYS A 1 180 ? 21.875 -9.57 -14.266 1 87.06 180 LYS A C 1
ATOM 1352 O O . LYS A 1 180 ? 22.016 -10.438 -15.125 1 87.06 180 LYS A O 1
ATOM 1357 N N . GLY A 1 181 ? 21.562 -8.32 -14.5 1 90.06 181 GLY A N 1
ATOM 1358 C CA . GLY A 1 181 ? 21.594 -7.824 -15.867 1 90.06 181 GLY A CA 1
ATOM 1359 C C . GLY A 1 181 ? 20.25 -7.938 -16.562 1 90.06 181 GLY A C 1
ATOM 1360 O O . GLY A 1 181 ? 20.047 -7.363 -17.641 1 90.06 181 GLY A O 1
ATOM 1361 N N . LEU A 1 182 ? 19.328 -8.719 -16 1 91.81 182 LEU A N 1
ATOM 1362 C CA . LEU A 1 182 ? 18 -8.797 -16.594 1 91.81 182 LEU A CA 1
ATOM 1363 C C . LEU A 1 182 ? 17.25 -7.469 -16.469 1 91.81 182 LEU A C 1
ATOM 1365 O O . LEU A 1 182 ? 17.359 -6.805 -15.43 1 91.81 182 LEU A O 1
ATOM 1369 N N . PRO A 1 183 ? 16.578 -7.125 -17.516 1 94.19 183 PRO A N 1
ATOM 1370 C CA . PRO A 1 183 ? 15.938 -5.805 -17.516 1 94.19 183 PRO A CA 1
ATOM 1371 C C . PRO A 1 183 ? 14.648 -5.773 -16.688 1 94.19 183 PRO A C 1
ATOM 1373 O O . PRO A 1 183 ? 14.203 -4.699 -16.281 1 94.19 183 PRO A O 1
ATOM 1376 N N . ARG A 1 184 ? 13.945 -6.93 -16.516 1 95.69 184 ARG A N 1
ATOM 1377 C CA . ARG A 1 184 ? 12.68 -7.043 -15.797 1 95.69 184 ARG A CA 1
ATOM 1378 C C . ARG A 1 184 ? 12.766 -8.078 -14.68 1 95.69 184 ARG A C 1
ATOM 1380 O O . ARG A 1 184 ? 12.984 -9.258 -14.938 1 95.69 184 ARG A O 1
ATOM 1387 N N . ILE A 1 185 ? 12.562 -7.57 -13.461 1 96.12 185 ILE A N 1
ATOM 1388 C CA . ILE A 1 185 ? 12.805 -8.508 -12.375 1 96.12 185 ILE A CA 1
ATOM 1389 C C . ILE A 1 185 ? 11.602 -8.531 -11.43 1 96.12 185 ILE A C 1
ATOM 1391 O O . ILE A 1 185 ? 10.766 -9.43 -11.492 1 96.12 185 ILE A O 1
ATOM 1395 N N . GLU A 1 186 ? 11.406 -7.527 -10.688 1 97.25 186 GLU A N 1
ATOM 1396 C CA . GLU A 1 186 ? 10.516 -7.598 -9.531 1 97.25 186 GLU A CA 1
ATOM 1397 C C . GLU A 1 186 ? 9.102 -7.98 -9.945 1 97.25 186 GLU A C 1
ATOM 1399 O O . GLU A 1 186 ? 8.5 -8.891 -9.367 1 97.25 186 GLU A O 1
ATOM 1404 N N . ILE A 1 187 ? 8.398 -7.312 -10.891 1 98.56 187 ILE A N 1
ATOM 1405 C CA . ILE A 1 187 ? 7.031 -7.617 -11.281 1 98.56 187 ILE A CA 1
ATOM 1406 C C . ILE A 1 187 ? 6.984 -8.984 -11.961 1 98.56 187 ILE A C 1
ATOM 1408 O O . ILE A 1 187 ? 6.184 -9.844 -11.594 1 98.56 187 ILE A O 1
ATOM 1412 N N . ALA A 1 188 ? 7.91 -9.234 -12.836 1 96.56 188 ALA A N 1
ATOM 1413 C CA . ALA A 1 188 ? 7.883 -10.406 -13.703 1 96.56 188 ALA A CA 1
ATOM 1414 C C . ALA A 1 188 ? 8.281 -11.664 -12.93 1 96.56 188 ALA A C 1
ATOM 1416 O O . ALA A 1 188 ? 7.863 -12.773 -13.273 1 96.56 188 ALA A O 1
ATOM 1417 N N . MET A 1 189 ? 9 -11.445 -11.828 1 93.31 189 MET A N 1
ATOM 1418 C CA . MET A 1 189 ? 9.555 -12.633 -11.18 1 93.31 189 MET A CA 1
ATOM 1419 C C . MET A 1 189 ? 8.938 -12.836 -9.797 1 93.31 189 MET A C 1
ATOM 1421 O O . MET A 1 189 ? 8.945 -13.945 -9.266 1 93.31 189 MET A O 1
ATOM 1425 N N . HIS A 1 190 ? 8.469 -11.766 -9.242 1 95.12 190 HIS A N 1
ATOM 1426 C CA . HIS A 1 190 ? 7.988 -11.898 -7.871 1 95.12 190 HIS A CA 1
ATOM 1427 C C . HIS A 1 190 ? 6.527 -11.477 -7.75 1 95.12 190 HIS A C 1
ATOM 1429 O O . HIS A 1 190 ? 5.656 -12.312 -7.484 1 95.12 190 HIS A O 1
ATOM 1435 N N . SER A 1 191 ? 6.242 -10.234 -8.117 1 98.19 191 SER A N 1
ATOM 1436 C CA . SER A 1 191 ? 4.895 -9.711 -7.926 1 98.19 191 SER A CA 1
ATOM 1437 C C . SER A 1 191 ? 3.895 -10.414 -8.844 1 98.19 191 SER A C 1
ATOM 1439 O O . SER A 1 191 ? 2.686 -10.359 -8.609 1 98.19 191 SER A O 1
ATOM 1441 N N . ILE A 1 192 ? 4.355 -11.078 -9.852 1 98.5 192 ILE A N 1
ATOM 1442 C CA . ILE A 1 192 ? 3.49 -11.797 -10.773 1 98.5 192 ILE A CA 1
ATOM 1443 C C . ILE A 1 192 ? 2.662 -12.828 -10.008 1 98.5 192 ILE A C 1
ATOM 1445 O O . ILE A 1 192 ? 1.513 -13.094 -10.367 1 98.5 192 ILE A O 1
ATOM 1449 N N . HIS A 1 193 ? 3.225 -13.398 -8.906 1 97.88 193 HIS A N 1
ATOM 1450 C CA . HIS A 1 193 ? 2.475 -14.32 -8.055 1 97.88 193 HIS A CA 1
ATOM 1451 C C . HIS A 1 193 ? 1.26 -13.633 -7.441 1 97.88 193 HIS A C 1
ATOM 1453 O O . HIS A 1 193 ? 0.171 -14.211 -7.402 1 97.88 193 HIS A O 1
ATOM 1459 N N . TYR A 1 194 ? 1.45 -12.453 -7 1 98.75 194 TYR A N 1
ATOM 1460 C CA . TYR A 1 194 ? 0.383 -11.719 -6.328 1 98.75 194 TYR A CA 1
ATOM 1461 C C . TYR A 1 194 ? -0.649 -11.219 -7.328 1 98.75 194 TYR A C 1
ATOM 1463 O O . TYR A 1 194 ? -1.854 -11.281 -7.07 1 98.75 194 TYR A O 1
ATOM 1471 N N . LEU A 1 195 ? -0.135 -10.75 -8.461 1 98.88 195 LEU A N 1
ATOM 1472 C CA . LEU A 1 195 ? -1.046 -10.305 -9.508 1 98.88 195 LEU A CA 1
ATOM 1473 C C . LEU A 1 195 ? -1.944 -11.445 -9.969 1 98.88 195 LEU A C 1
ATOM 1475 O O . LEU A 1 195 ? -3.154 -11.266 -10.117 1 98.88 195 LEU A O 1
ATOM 1479 N N . ASP A 1 196 ? -1.371 -12.57 -10.156 1 98.81 196 ASP A N 1
ATOM 1480 C CA . ASP A 1 196 ? -2.131 -13.742 -10.578 1 98.81 196 ASP A CA 1
ATOM 1481 C C . ASP A 1 196 ? -3.131 -14.164 -9.5 1 98.81 196 ASP A C 1
ATOM 1483 O O . ASP A 1 196 ? -4.273 -14.516 -9.812 1 98.81 196 ASP A O 1
ATOM 1487 N N . LEU A 1 197 ? -2.699 -14.195 -8.266 1 98.75 197 LEU A N 1
ATOM 1488 C CA . LEU A 1 197 ? -3.582 -14.555 -7.156 1 98.75 197 LEU A CA 1
ATOM 1489 C C . LEU A 1 197 ? -4.781 -13.617 -7.09 1 98.75 197 LEU A C 1
ATOM 1491 O O . LEU A 1 197 ? -5.922 -14.07 -6.949 1 98.75 197 LEU A O 1
ATOM 1495 N N . VAL A 1 198 ? -4.531 -12.336 -7.191 1 98.81 198 VAL A N 1
ATOM 1496 C CA . VAL A 1 198 ? -5.602 -11.352 -7.125 1 98.81 198 VAL A CA 1
ATOM 1497 C C . VAL A 1 198 ? -6.605 -11.602 -8.25 1 98.81 198 VAL A C 1
ATOM 1499 O O . VAL A 1 198 ? -7.816 -11.594 -8.016 1 98.81 198 VAL A O 1
ATOM 1502 N N . ARG A 1 199 ? -6.156 -11.836 -9.453 1 98.75 199 ARG A N 1
ATOM 1503 C CA . ARG A 1 199 ? -7.047 -12.148 -10.57 1 98.75 199 ARG A CA 1
ATOM 1504 C C . ARG A 1 199 ? -7.895 -13.383 -10.266 1 98.75 199 ARG A C 1
ATOM 1506 O O . ARG A 1 199 ? -9.078 -13.43 -10.609 1 98.75 199 ARG A O 1
ATOM 1513 N N . SER A 1 200 ? -7.258 -14.352 -9.664 1 98.12 200 SER A N 1
ATOM 1514 C CA . SER A 1 200 ? -7.957 -15.594 -9.367 1 98.12 200 SER A CA 1
ATOM 1515 C C . SER A 1 200 ? -9.086 -15.359 -8.359 1 98.12 200 SER A C 1
ATOM 1517 O O . SER A 1 200 ? -10.094 -16.062 -8.391 1 98.12 200 SER A O 1
ATOM 1519 N N . LEU A 1 201 ? -8.914 -14.406 -7.469 1 98.19 201 LEU A N 1
ATOM 1520 C CA . LEU A 1 201 ? -9.891 -14.148 -6.41 1 98.19 201 LEU A CA 1
ATOM 1521 C C . LEU A 1 201 ? -10.93 -13.133 -6.863 1 98.19 201 LEU A C 1
ATOM 1523 O O . LEU A 1 201 ? -12.102 -13.234 -6.512 1 98.19 201 LEU A O 1
ATOM 1527 N N . LEU A 1 202 ? -10.508 -12.125 -7.727 1 98.38 202 LEU A N 1
ATOM 1528 C CA . LEU A 1 202 ? -11.344 -10.953 -7.953 1 98.38 202 LEU A CA 1
ATOM 1529 C C . LEU A 1 202 ? -11.711 -10.82 -9.43 1 98.38 202 LEU A C 1
ATOM 1531 O O . LEU A 1 202 ? -12.508 -9.953 -9.797 1 98.38 202 LEU A O 1
ATOM 1535 N N . GLY A 1 203 ? -11.203 -11.695 -10.273 1 98.19 203 GLY A N 1
ATOM 1536 C CA . GLY A 1 203 ? -11.352 -11.516 -11.711 1 98.19 203 GLY A CA 1
ATOM 1537 C C . GLY A 1 203 ? -10.344 -10.547 -12.297 1 98.19 203 GLY A C 1
ATOM 1538 O O . GLY A 1 203 ? -9.438 -10.086 -11.602 1 98.19 203 GLY A O 1
ATOM 1539 N N . ASP A 1 204 ? -10.492 -10.273 -13.562 1 98.56 204 ASP A N 1
ATOM 1540 C CA . ASP A 1 204 ? -9.539 -9.422 -14.273 1 98.56 204 ASP A CA 1
ATOM 1541 C C . ASP A 1 204 ? -9.805 -7.945 -14 1 98.56 204 ASP A C 1
ATOM 1543 O O . ASP A 1 204 ? -10.945 -7.492 -14.094 1 98.56 204 ASP A O 1
ATOM 1547 N N . PRO A 1 205 ? -8.82 -7.164 -13.617 1 98.75 205 PRO A N 1
ATOM 1548 C CA . PRO A 1 205 ? -9.016 -5.719 -13.492 1 98.75 205 PRO A CA 1
ATOM 1549 C C . PRO A 1 205 ? -9.195 -5.023 -14.836 1 98.75 205 PRO A C 1
ATOM 1551 O O . PRO A 1 205 ? -8.836 -5.582 -15.875 1 98.75 205 PRO A O 1
ATOM 1554 N N . ARG A 1 206 ? -9.672 -3.766 -14.773 1 98.12 206 ARG A N 1
ATOM 1555 C CA . ARG A 1 206 ? -9.898 -2.953 -15.961 1 98.12 206 ARG A CA 1
ATOM 1556 C C . ARG A 1 206 ? -8.602 -2.273 -16.406 1 98.12 206 ARG A C 1
ATOM 1558 O O . ARG A 1 206 ? -8.453 -1.919 -17.578 1 98.12 206 ARG A O 1
ATOM 1565 N N . GLY A 1 207 ? -7.742 -2.086 -15.516 1 98.69 207 GLY A N 1
ATOM 1566 C CA . GLY A 1 207 ? -6.469 -1.412 -15.742 1 98.69 207 GLY A CA 1
ATOM 1567 C C . GLY A 1 207 ? -5.562 -1.433 -14.523 1 98.69 207 GLY A C 1
ATOM 1568 O O . GLY A 1 207 ? -5.91 -2.02 -13.492 1 98.69 207 GLY A O 1
ATOM 1569 N N . VAL A 1 208 ? -4.383 -0.73 -14.695 1 98.94 208 VAL A N 1
ATOM 1570 C CA . VAL A 1 208 ? -3.428 -0.757 -13.594 1 98.94 208 VAL A CA 1
ATOM 1571 C C . VAL A 1 208 ? -2.635 0.548 -13.57 1 98.94 208 VAL A C 1
ATOM 1573 O O . VAL A 1 208 ? -2.289 1.095 -14.617 1 98.94 208 VAL A O 1
ATOM 1576 N N . HIS A 1 209 ? -2.48 1.166 -12.367 1 98.88 209 HIS A N 1
ATOM 1577 C CA . HIS A 1 209 ? -1.41 2.113 -12.078 1 98.88 209 HIS A CA 1
ATOM 1578 C C . HIS A 1 209 ? -0.225 1.419 -11.414 1 98.88 209 HIS A C 1
ATOM 1580 O O . HIS A 1 209 ? -0.404 0.604 -10.508 1 98.88 209 HIS A O 1
ATOM 1586 N N . ALA A 1 210 ? 0.993 1.693 -11.891 1 98.88 210 ALA A N 1
ATOM 1587 C CA . ALA A 1 210 ? 2.129 1.015 -11.273 1 98.88 210 ALA A CA 1
ATOM 1588 C C . ALA A 1 210 ? 3.393 1.862 -11.367 1 98.88 210 ALA A C 1
ATOM 1590 O O . ALA A 1 210 ? 3.508 2.721 -12.242 1 98.88 210 ALA A O 1
ATOM 1591 N N . LYS A 1 211 ? 4.25 1.704 -10.461 1 98.81 211 LYS A N 1
ATOM 1592 C CA . LYS A 1 211 ? 5.617 2.207 -10.445 1 98.81 211 LYS A CA 1
ATOM 1593 C C . LYS A 1 211 ? 6.582 1.155 -9.906 1 98.81 211 LYS A C 1
ATOM 1595 O O . LYS A 1 211 ? 6.375 0.621 -8.812 1 98.81 211 LYS A O 1
ATOM 1600 N N . THR A 1 212 ? 7.551 0.752 -10.656 1 98.75 212 THR A N 1
ATOM 1601 C CA . THR A 1 212 ? 8.57 -0.204 -10.242 1 98.75 212 THR A CA 1
ATOM 1602 C C . THR A 1 212 ? 9.969 0.373 -10.453 1 98.75 212 THR A C 1
ATOM 1604 O O . THR A 1 212 ? 10.258 0.95 -11.5 1 98.75 212 THR A O 1
ATOM 1607 N N . ILE A 1 213 ? 10.789 0.344 -9.398 1 98.31 213 ILE A N 1
ATOM 1608 C CA . ILE A 1 213 ? 12.102 0.976 -9.484 1 98.31 213 ILE A CA 1
ATOM 1609 C C . ILE A 1 213 ? 13.133 0.113 -8.766 1 98.31 213 ILE A C 1
ATOM 1611 O O . ILE A 1 213 ? 12.773 -0.786 -8 1 98.31 213 ILE A O 1
ATOM 1615 N N . GLY A 1 214 ? 14.406 0.352 -9.078 1 97.81 214 GLY A N 1
ATOM 1616 C CA . GLY A 1 214 ? 15.508 -0.324 -8.422 1 97.81 214 GLY A CA 1
ATOM 1617 C C . GLY A 1 214 ? 15.891 0.305 -7.09 1 97.81 214 GLY A C 1
ATOM 1618 O O . GLY A 1 214 ? 15.094 1.033 -6.492 1 97.81 214 GLY A O 1
ATOM 1619 N N . HIS A 1 215 ? 16.953 -0.019 -6.57 1 97.69 215 HIS A N 1
ATOM 1620 C CA . HIS A 1 215 ? 17.547 0.49 -5.34 1 97.69 215 HIS A CA 1
ATOM 1621 C C . HIS A 1 215 ? 18.984 0.932 -5.562 1 97.69 215 HIS A C 1
ATOM 1623 O O . HIS A 1 215 ? 19.734 0.283 -6.297 1 97.69 215 HIS A O 1
ATOM 1629 N N . PRO A 1 216 ? 19.406 1.994 -4.938 1 97.56 216 PRO A N 1
ATOM 1630 C CA . PRO A 1 216 ? 20.75 2.512 -5.207 1 97.56 216 PRO A CA 1
ATOM 1631 C C . PRO A 1 216 ? 21.844 1.62 -4.641 1 97.56 216 PRO A C 1
ATOM 1633 O O . PRO A 1 216 ? 23.016 1.748 -5.027 1 97.56 216 PRO A O 1
ATOM 1636 N N . ASN A 1 217 ? 21.516 0.711 -3.746 1 96.31 217 ASN A N 1
ATOM 1637 C CA . ASN A 1 217 ? 22.547 -0.051 -3.039 1 96.31 217 ASN A CA 1
ATOM 1638 C C . ASN A 1 217 ? 22.969 -1.281 -3.83 1 96.31 217 ASN A C 1
ATOM 1640 O O . ASN A 1 217 ? 23.891 -1.993 -3.426 1 96.31 217 ASN A O 1
ATOM 1644 N N . HIS A 1 218 ? 22.391 -1.645 -4.918 1 95.62 218 HIS A N 1
ATOM 1645 C CA . HIS A 1 218 ? 22.781 -2.77 -5.758 1 95.62 218 HIS A CA 1
ATOM 1646 C C . HIS A 1 218 ? 22.312 -2.568 -7.199 1 95.62 218 HIS A C 1
ATOM 1648 O O . HIS A 1 218 ? 21.672 -1.568 -7.512 1 95.62 218 HIS A O 1
ATOM 1654 N N . ASP A 1 219 ? 22.578 -3.551 -8.078 1 94.38 219 ASP A N 1
ATOM 1655 C CA . ASP A 1 219 ? 22.391 -3.314 -9.508 1 94.38 219 ASP A CA 1
ATOM 1656 C C . ASP A 1 219 ? 21.219 -4.129 -10.055 1 94.38 219 ASP A C 1
ATOM 1658 O O . ASP A 1 219 ? 21.062 -4.262 -11.266 1 94.38 219 ASP A O 1
ATOM 1662 N N . VAL A 1 220 ? 20.453 -4.73 -9.219 1 95.69 220 VAL A N 1
ATOM 1663 C CA . VAL A 1 220 ? 19.25 -5.434 -9.672 1 95.69 220 VAL A CA 1
ATOM 1664 C C . VAL A 1 220 ? 18.266 -4.438 -10.289 1 95.69 220 VAL A C 1
ATOM 1666 O O . VAL A 1 220 ? 18.031 -3.369 -9.719 1 95.69 220 VAL A O 1
ATOM 1669 N N . ALA A 1 221 ? 17.719 -4.668 -11.43 1 95.44 221 ALA A N 1
ATOM 1670 C CA . ALA A 1 221 ? 16.984 -3.699 -12.242 1 95.44 221 ALA A CA 1
ATOM 1671 C C . ALA A 1 221 ? 15.844 -3.064 -11.453 1 95.44 221 ALA A C 1
ATOM 1673 O O . ALA A 1 221 ? 15.781 -1.842 -11.305 1 95.44 221 ALA A O 1
ATOM 1674 N N . GLN A 1 222 ? 14.773 -3.816 -11.039 1 97.75 222 GLN A N 1
ATOM 1675 C CA . GLN A 1 222 ? 13.703 -3.375 -10.148 1 97.75 222 GLN A CA 1
ATOM 1676 C C . GLN A 1 222 ? 13.539 -4.332 -8.977 1 97.75 222 GLN A C 1
ATOM 1678 O O . GLN A 1 222 ? 13.555 -5.551 -9.148 1 97.75 222 GLN A O 1
ATOM 1683 N N . THR A 1 223 ? 13.406 -3.727 -7.777 1 98.12 223 THR A N 1
ATOM 1684 C CA . THR A 1 223 ? 13.25 -4.551 -6.586 1 98.12 223 THR A CA 1
ATOM 1685 C C . THR A 1 223 ? 12.133 -4.016 -5.699 1 98.12 223 THR A C 1
ATOM 1687 O O . THR A 1 223 ? 11.82 -4.605 -4.66 1 98.12 223 THR A O 1
ATOM 1690 N N . ARG A 1 224 ? 11.531 -2.898 -6.133 1 98.62 224 ARG A N 1
ATOM 1691 C CA . ARG A 1 224 ? 10.461 -2.256 -5.383 1 98.62 224 ARG A CA 1
ATOM 1692 C C . ARG A 1 224 ? 9.32 -1.836 -6.312 1 98.62 224 ARG A C 1
ATOM 1694 O O . ARG A 1 224 ? 9.547 -1.135 -7.301 1 98.62 224 ARG A O 1
ATOM 1701 N N . THR A 1 225 ? 8.086 -2.316 -5.977 1 98.88 225 THR A N 1
ATOM 1702 C CA . THR A 1 225 ? 6.941 -2.082 -6.855 1 98.88 225 THR A CA 1
ATOM 1703 C C . THR A 1 225 ? 5.73 -1.61 -6.055 1 98.88 225 THR A C 1
ATOM 1705 O O . THR A 1 225 ? 5.449 -2.139 -4.977 1 98.88 225 THR A O 1
ATOM 1708 N N . ALA A 1 226 ? 5.094 -0.605 -6.504 1 98.81 226 ALA A N 1
ATOM 1709 C CA . ALA A 1 226 ? 3.75 -0.204 -6.094 1 98.81 226 ALA A CA 1
ATOM 1710 C C . ALA A 1 226 ? 2.756 -0.364 -7.242 1 98.81 226 ALA A C 1
ATOM 1712 O O . ALA A 1 226 ? 3.072 -0.058 -8.391 1 98.81 226 ALA A O 1
ATOM 1713 N N . ALA A 1 227 ? 1.566 -0.861 -6.938 1 98.94 227 ALA A N 1
ATOM 1714 C CA . ALA A 1 227 ? 0.56 -1.021 -7.984 1 98.94 227 ALA A CA 1
ATOM 1715 C C . ALA A 1 227 ? -0.847 -0.835 -7.426 1 98.94 227 ALA A C 1
ATOM 1717 O O . ALA A 1 227 ? -1.118 -1.193 -6.277 1 98.94 227 ALA A O 1
ATOM 1718 N N . ILE A 1 228 ? -1.695 -0.251 -8.172 1 98.94 228 ILE A N 1
ATOM 1719 C CA . ILE A 1 228 ? -3.133 -0.144 -7.949 1 98.94 228 ILE A CA 1
ATOM 1720 C C . ILE A 1 228 ? -3.885 -0.815 -9.094 1 98.94 228 ILE A C 1
ATOM 1722 O O . ILE A 1 228 ? -3.773 -0.396 -10.25 1 98.94 228 ILE A O 1
ATOM 1726 N N . LEU A 1 229 ? -4.57 -1.877 -8.758 1 98.94 229 LEU A N 1
ATOM 1727 C CA . LEU A 1 229 ? -5.395 -2.529 -9.773 1 98.94 229 LEU A CA 1
ATOM 1728 C C . LEU A 1 229 ? -6.797 -1.93 -9.797 1 98.94 229 LEU A C 1
ATOM 1730 O O . LEU A 1 229 ? -7.438 -1.794 -8.758 1 98.94 229 LEU A O 1
ATOM 1734 N N . ASP A 1 230 ? -7.297 -1.601 -10.969 1 98.69 230 ASP A N 1
ATOM 1735 C CA . ASP A 1 230 ? -8.562 -0.886 -11.125 1 98.69 230 ASP A CA 1
ATOM 1736 C C . ASP A 1 230 ? -9.727 -1.859 -11.289 1 98.69 230 ASP A C 1
ATOM 1738 O O . ASP A 1 230 ? -9.898 -2.453 -12.352 1 98.69 230 ASP A O 1
ATOM 1742 N N . TYR A 1 231 ? -10.531 -1.978 -10.297 1 98.5 231 TYR A N 1
ATOM 1743 C CA . TYR A 1 231 ? -11.758 -2.77 -10.336 1 98.5 231 TYR A CA 1
ATOM 1744 C C . TYR A 1 231 ? -12.992 -1.872 -10.281 1 98.5 231 TYR A C 1
ATOM 1746 O O . TYR A 1 231 ? -14.047 -2.281 -9.789 1 98.5 231 TYR A O 1
ATOM 1754 N N . GLY A 1 232 ? -12.82 -0.635 -10.742 1 96.94 232 GLY A N 1
ATOM 1755 C CA . GLY A 1 232 ? -13.906 0.328 -10.625 1 96.94 232 GLY A CA 1
ATOM 1756 C C . GLY A 1 232 ? -14.242 0.67 -9.18 1 96.94 232 GLY A C 1
ATOM 1757 O O . GLY A 1 232 ? -13.352 0.924 -8.375 1 96.94 232 GLY A O 1
ATOM 1758 N N . ASP A 1 233 ? -15.531 0.727 -8.883 1 95.44 233 ASP A N 1
ATOM 1759 C CA . ASP A 1 233 ? -15.953 1.093 -7.531 1 95.44 233 ASP A CA 1
ATOM 1760 C C . ASP A 1 233 ? -16.203 -0.149 -6.68 1 95.44 233 ASP A C 1
ATOM 1762 O O . ASP A 1 233 ? -16.625 -0.042 -5.527 1 95.44 233 ASP A O 1
ATOM 1766 N N . ALA A 1 234 ? -15.875 -1.27 -7.215 1 95.5 234 ALA A N 1
ATOM 1767 C CA . ALA A 1 234 ? -16.203 -2.525 -6.543 1 95.5 234 ALA A CA 1
ATOM 1768 C C . ALA A 1 234 ? -15.172 -2.869 -5.48 1 95.5 234 ALA A C 1
ATOM 1770 O O . ALA A 1 234 ? -15.523 -3.256 -4.363 1 95.5 234 ALA A O 1
ATOM 1771 N N . VAL A 1 235 ? -13.906 -2.777 -5.832 1 98.5 235 VAL A N 1
ATOM 1772 C CA . VAL A 1 235 ? -12.828 -3.234 -4.953 1 98.5 235 VAL A CA 1
ATOM 1773 C C . VAL A 1 235 ? -11.672 -2.242 -4.992 1 98.5 235 VAL A C 1
ATOM 1775 O O . VAL A 1 235 ? -11.242 -1.819 -6.07 1 98.5 235 VAL A O 1
ATOM 1778 N N . ARG A 1 236 ? -11.195 -1.782 -3.863 1 98.69 236 ARG A N 1
ATOM 1779 C CA . ARG A 1 236 ? -9.883 -1.148 -3.768 1 98.69 236 ARG A CA 1
ATOM 1780 C C . ARG A 1 236 ? -8.773 -2.193 -3.672 1 98.69 236 ARG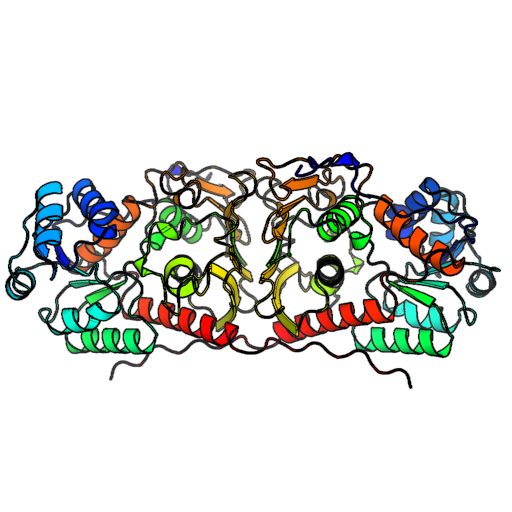 A C 1
ATOM 1782 O O . ARG A 1 236 ? -8.773 -3.016 -2.754 1 98.69 236 ARG A O 1
ATOM 1789 N N . CYS A 1 237 ? -7.871 -2.227 -4.555 1 98.88 237 CYS A N 1
ATOM 1790 C CA . CYS A 1 237 ? -6.801 -3.215 -4.59 1 98.88 237 CYS A CA 1
ATOM 1791 C C . CYS A 1 237 ? -5.441 -2.541 -4.738 1 98.88 237 CYS A C 1
ATOM 1793 O O . CYS A 1 237 ? -5.18 -1.867 -5.734 1 98.88 237 CYS A O 1
ATOM 1795 N N . VAL A 1 238 ? -4.562 -2.779 -3.746 1 98.75 238 VAL A N 1
ATOM 1796 C CA . VAL A 1 238 ? -3.266 -2.107 -3.727 1 98.75 238 VAL A CA 1
ATOM 1797 C C . VAL A 1 238 ? -2.174 -3.105 -3.354 1 98.75 238 VAL A C 1
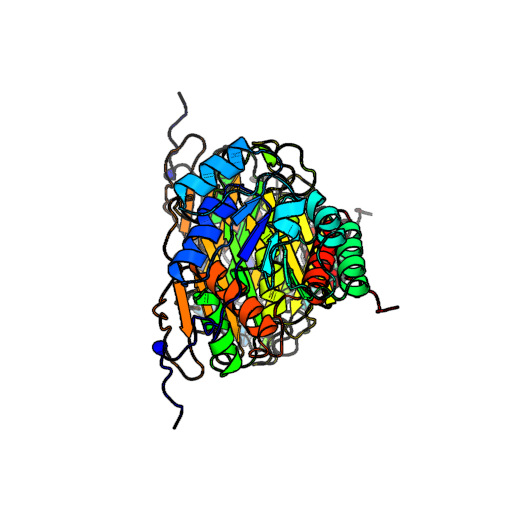ATOM 1799 O O . VAL A 1 238 ? -2.359 -3.934 -2.457 1 98.75 238 VAL A O 1
ATOM 1802 N N . LEU A 1 239 ? -1.086 -3.049 -4.047 1 98.88 239 LEU A N 1
ATOM 1803 C CA . LEU A 1 239 ? 0.129 -3.791 -3.729 1 98.88 239 LEU A CA 1
ATOM 1804 C C . LEU A 1 239 ? 1.279 -2.84 -3.414 1 98.88 239 LEU A C 1
ATOM 1806 O O . LEU A 1 239 ? 1.521 -1.886 -4.156 1 98.88 239 LEU A O 1
ATOM 1810 N N . SER A 1 240 ? 1.896 -3.014 -2.328 1 98.81 240 SER A N 1
ATOM 1811 C CA . SER A 1 240 ? 3.131 -2.34 -1.944 1 98.81 240 SER A CA 1
ATOM 1812 C C . SER A 1 240 ? 4.234 -3.344 -1.622 1 98.81 240 SER A C 1
ATOM 1814 O O . SER A 1 240 ? 4.207 -3.984 -0.57 1 98.81 240 SER A O 1
ATOM 1816 N N . VAL A 1 241 ? 5.203 -3.432 -2.529 1 98.81 241 VAL A N 1
ATOM 1817 C CA . VAL A 1 241 ? 6.211 -4.48 -2.422 1 98.81 241 VAL A CA 1
ATOM 1818 C C . VAL A 1 241 ? 7.605 -3.857 -2.385 1 98.81 241 VAL A C 1
ATOM 1820 O O . VAL A 1 241 ? 8 -3.154 -3.316 1 98.81 241 VAL A O 1
ATOM 1823 N N . ASN A 1 242 ? 8.328 -4.035 -1.326 1 98.75 242 ASN A N 1
ATOM 1824 C CA . ASN A 1 242 ? 9.703 -3.588 -1.135 1 98.75 242 ASN A CA 1
ATOM 1825 C C . ASN A 1 242 ? 10.617 -4.738 -0.711 1 98.75 242 ASN A C 1
ATOM 1827 O O . ASN A 1 242 ? 10.609 -5.141 0.454 1 98.75 242 ASN A O 1
ATOM 1831 N N . HIS A 1 243 ? 11.438 -5.219 -1.611 1 98.5 243 HIS A N 1
ATOM 1832 C CA . HIS A 1 243 ? 12.32 -6.352 -1.341 1 98.5 243 HIS A CA 1
ATOM 1833 C C . HIS A 1 243 ? 13.609 -5.895 -0.677 1 98.5 243 HIS A C 1
ATOM 1835 O O . HIS A 1 243 ? 14.508 -6.707 -0.438 1 98.5 243 HIS A O 1
ATOM 1841 N N . ASP A 1 244 ? 13.766 -4.613 -0.388 1 98.06 244 ASP A N 1
ATOM 1842 C CA . ASP A 1 244 ? 15.039 -4.082 0.096 1 98.06 244 ASP A CA 1
ATOM 1843 C C . ASP A 1 244 ? 14.906 -3.545 1.519 1 98.06 244 ASP A C 1
ATOM 1845 O O . ASP A 1 244 ? 15.719 -2.732 1.962 1 98.06 244 ASP A O 1
ATOM 1849 N N . HIS A 1 245 ? 13.805 -3.891 2.203 1 98.06 245 HIS A N 1
ATOM 1850 C CA . HIS A 1 245 ? 13.688 -3.527 3.611 1 98.06 245 HIS A CA 1
ATOM 1851 C C . HIS A 1 245 ? 14.625 -4.359 4.477 1 98.06 245 HIS A C 1
ATOM 1853 O O . HIS A 1 245 ? 14.172 -5.207 5.254 1 98.06 245 HIS A O 1
ATOM 1859 N N . ASP A 1 246 ? 15.93 -4.113 4.445 1 96.19 246 ASP A N 1
ATOM 1860 C CA . ASP A 1 246 ? 16.953 -4.91 5.102 1 96.19 246 ASP A CA 1
ATOM 1861 C C . ASP A 1 246 ? 17.5 -4.191 6.332 1 96.19 246 ASP A C 1
ATOM 1863 O O . ASP A 1 246 ? 18.672 -3.793 6.359 1 96.19 246 ASP A O 1
ATOM 1867 N N . PHE A 1 247 ? 16.703 -4.137 7.387 1 97.38 247 PHE A N 1
ATOM 1868 C CA . PHE A 1 247 ? 17.062 -3.447 8.617 1 97.38 247 PHE A CA 1
ATOM 1869 C C . PHE A 1 247 ? 16.75 -4.316 9.836 1 97.38 247 PHE A C 1
ATOM 1871 O O . PHE A 1 247 ? 16.359 -3.807 10.883 1 97.38 247 PHE A O 1
ATOM 1878 N N . GLY A 1 248 ? 16.906 -5.621 9.617 1 95.31 248 GLY A N 1
ATOM 1879 C CA . GLY A 1 248 ? 16.516 -6.574 10.641 1 95.31 248 GLY A CA 1
ATOM 1880 C C . GLY A 1 248 ? 15.086 -7.047 10.5 1 95.31 248 GLY A C 1
ATOM 1881 O O . GLY A 1 248 ? 14.305 -6.457 9.75 1 95.31 248 GLY A O 1
ATOM 1882 N N . ARG A 1 249 ? 14.711 -8.094 11.203 1 96.12 249 ARG A N 1
ATOM 1883 C CA . ARG A 1 249 ? 13.398 -8.719 11.062 1 96.12 249 ARG A CA 1
ATOM 1884 C C . ARG A 1 249 ? 12.297 -7.789 11.562 1 96.12 249 ARG A C 1
ATOM 1886 O O . ARG A 1 249 ? 11.195 -7.773 11.008 1 96.12 249 ARG A O 1
ATOM 1893 N N . ARG A 1 250 ? 12.641 -6.996 12.562 1 96.81 250 ARG A N 1
ATOM 1894 C CA . ARG A 1 250 ? 11.633 -6.109 13.133 1 96.81 250 ARG A CA 1
ATOM 1895 C C . ARG A 1 250 ? 11.07 -5.16 12.078 1 96.81 250 ARG A C 1
ATOM 1897 O O . ARG A 1 250 ? 11.828 -4.555 11.32 1 96.81 250 ARG A O 1
ATOM 1904 N N . PHE A 1 251 ? 9.82 -5.07 11.875 1 98.06 251 PHE A N 1
ATOM 1905 C CA . PHE A 1 251 ? 9.023 -4.184 11.039 1 98.06 251 PHE A CA 1
ATOM 1906 C C . PHE A 1 251 ? 9.039 -4.652 9.586 1 98.06 251 PHE A C 1
ATOM 1908 O O . PHE A 1 251 ? 8.641 -3.912 8.688 1 98.06 251 PHE A O 1
ATOM 1915 N N . GLN A 1 252 ? 9.641 -5.82 9.32 1 98.25 252 GLN A N 1
ATOM 1916 C CA . GLN A 1 252 ? 9.297 -6.48 8.062 1 98.25 252 GLN A CA 1
ATOM 1917 C C . GLN A 1 252 ? 7.852 -6.98 8.086 1 98.25 252 GLN A C 1
ATOM 1919 O O . GLN A 1 252 ? 7.289 -7.215 9.156 1 98.25 252 GLN A O 1
ATOM 1924 N N . ALA A 1 253 ? 7.316 -7.027 6.926 1 97.69 253 ALA A N 1
ATOM 1925 C CA . ALA A 1 253 ? 5.945 -7.512 6.793 1 97.69 253 ALA A CA 1
ATOM 1926 C C . ALA A 1 253 ? 5.711 -8.125 5.414 1 97.69 253 ALA A C 1
ATOM 1928 O O . ALA A 1 253 ? 6.148 -7.578 4.398 1 97.69 253 ALA A O 1
ATOM 1929 N N . CYS A 1 254 ? 5.121 -9.305 5.371 1 98.12 254 CYS A N 1
ATOM 1930 C CA . CYS A 1 254 ? 4.594 -9.953 4.18 1 98.12 254 CYS A CA 1
ATOM 1931 C C . CYS A 1 254 ? 3.166 -10.438 4.402 1 98.12 254 CYS A C 1
ATOM 1933 O O . CYS A 1 254 ? 2.945 -11.586 4.781 1 98.12 254 CYS A O 1
ATOM 1935 N N . GLU A 1 255 ? 2.236 -9.586 4.039 1 98.5 255 GLU A N 1
ATOM 1936 C CA . GLU A 1 255 ? 0.88 -9.828 4.523 1 98.5 255 GLU A CA 1
ATOM 1937 C C . GLU A 1 255 ? -0.159 -9.336 3.521 1 98.5 255 GLU A C 1
ATOM 1939 O O . GLU A 1 255 ? 0.096 -8.391 2.766 1 98.5 255 GLU A O 1
ATOM 1944 N N . PHE A 1 256 ? -1.311 -10 3.525 1 98.75 256 PHE A N 1
ATOM 1945 C CA . PHE A 1 256 ? -2.514 -9.547 2.834 1 98.75 256 PHE A CA 1
ATOM 1946 C C . PHE A 1 256 ? -3.629 -9.242 3.828 1 98.75 256 PHE A C 1
ATOM 1948 O O . PHE A 1 256 ? -3.799 -9.961 4.816 1 98.75 256 PHE A O 1
ATOM 1955 N N . ARG A 1 257 ? -4.309 -8.18 3.637 1 98.81 257 ARG A N 1
ATOM 1956 C CA . ARG A 1 257 ? -5.59 -7.891 4.273 1 98.81 257 ARG A CA 1
ATOM 1957 C C . ARG A 1 257 ? -6.723 -7.898 3.25 1 98.81 257 ARG A C 1
ATOM 1959 O O . ARG A 1 257 ? -6.691 -7.141 2.277 1 98.81 257 ARG A O 1
ATOM 1966 N N . ILE A 1 258 ? -7.637 -8.75 3.414 1 98.88 258 ILE A N 1
ATOM 1967 C CA . ILE A 1 258 ? -8.805 -8.867 2.547 1 98.88 258 ILE A CA 1
ATOM 1968 C C . ILE A 1 258 ? -10.07 -8.547 3.336 1 98.88 258 ILE A C 1
ATOM 1970 O O . ILE A 1 258 ? -10.375 -9.219 4.328 1 98.88 258 ILE A O 1
ATOM 1974 N N . CYS A 1 259 ? -10.781 -7.527 2.908 1 98.75 259 CYS A N 1
ATOM 1975 C CA . CYS A 1 259 ? -12.008 -7.141 3.594 1 98.75 259 CYS A CA 1
ATOM 1976 C C . CYS A 1 259 ? -13.227 -7.383 2.711 1 98.75 259 CYS A C 1
ATOM 1978 O O . CYS A 1 259 ? -13.211 -7.047 1.523 1 98.75 259 CYS A O 1
ATOM 1980 N N . GLY A 1 260 ? -14.172 -7.953 3.297 1 98.62 260 GLY A N 1
ATOM 1981 C CA . GLY A 1 260 ? -15.484 -8.055 2.676 1 98.62 260 GLY A CA 1
ATOM 1982 C C . GLY A 1 260 ? -16.531 -7.188 3.352 1 98.62 260 GLY A C 1
ATOM 1983 O O . GLY A 1 260 ? -16.219 -6.449 4.285 1 98.62 260 GLY A O 1
ATOM 1984 N N . THR A 1 261 ? -17.75 -7.223 2.875 1 98.06 261 THR A N 1
ATOM 1985 C CA . THR A 1 261 ? -18.844 -6.426 3.408 1 98.06 261 THR A CA 1
ATOM 1986 C C . THR A 1 261 ? -19.25 -6.926 4.789 1 98.06 261 THR A C 1
ATOM 1988 O O . THR A 1 261 ? -19.844 -6.18 5.578 1 98.06 261 THR A O 1
ATOM 1991 N N . ARG A 1 262 ? -18.922 -8.227 5.129 1 97.31 262 ARG A N 1
ATOM 1992 C CA . ARG A 1 262 ? -19.469 -8.789 6.363 1 97.31 262 ARG A CA 1
ATOM 1993 C C . ARG A 1 262 ? -18.359 -9.484 7.168 1 97.31 262 ARG A C 1
ATOM 1995 O O . ARG A 1 262 ? -18.578 -9.844 8.328 1 97.31 262 ARG A O 1
ATOM 2002 N N . GLY A 1 263 ? -17.25 -9.703 6.559 1 98.19 263 GLY A N 1
ATOM 2003 C CA . GLY A 1 263 ? -16.109 -10.367 7.176 1 98.19 263 GLY A CA 1
ATOM 2004 C C . GLY A 1 263 ? -14.781 -10.008 6.531 1 98.19 263 GLY A C 1
ATOM 2005 O O . GLY A 1 263 ? -14.734 -9.195 5.605 1 98.19 263 GLY A O 1
ATOM 2006 N N . ALA A 1 264 ? -13.672 -10.625 7.055 1 98.75 264 ALA A N 1
ATOM 2007 C CA . ALA A 1 264 ? -12.344 -10.281 6.551 1 98.75 264 ALA A CA 1
ATOM 2008 C C . ALA A 1 264 ? -11.375 -11.445 6.73 1 98.75 264 ALA A C 1
ATOM 2010 O O . ALA A 1 264 ? -11.688 -12.422 7.418 1 98.75 264 ALA A O 1
ATOM 2011 N N . ALA A 1 265 ? -10.289 -11.344 6.055 1 98.88 265 ALA A N 1
ATOM 2012 C CA . ALA A 1 265 ? -9.203 -12.32 6.172 1 98.88 265 ALA A CA 1
ATOM 2013 C C . ALA A 1 265 ? -7.852 -11.625 6.273 1 98.88 265 ALA A C 1
ATOM 2015 O O . ALA A 1 265 ? -7.68 -10.508 5.773 1 98.88 265 ALA A O 1
ATOM 2016 N N . TYR A 1 266 ? -7.004 -12.203 6.996 1 98.88 266 TYR A N 1
ATOM 2017 C CA . TYR A 1 266 ? -5.605 -11.805 7.109 1 98.88 266 TYR A CA 1
ATOM 2018 C C . TYR A 1 266 ? -4.68 -12.969 6.77 1 98.88 266 TYR A C 1
ATOM 2020 O O . TYR A 1 266 ? -4.871 -14.086 7.254 1 98.88 266 TYR A O 1
ATOM 2028 N N . VAL A 1 267 ? -3.666 -12.68 5.895 1 98.75 267 VAL A N 1
ATOM 2029 C CA . VAL A 1 267 ? -2.701 -13.695 5.5 1 98.75 267 VAL A CA 1
ATOM 2030 C C . VAL A 1 267 ? -1.283 -13.211 5.785 1 98.75 267 VAL A C 1
ATOM 2032 O O . VAL A 1 267 ? -0.927 -12.078 5.438 1 98.75 267 VAL A O 1
ATOM 2035 N N . LYS A 1 268 ? -0.512 -14.047 6.453 1 98.25 268 LYS A N 1
ATOM 2036 C CA . LYS A 1 268 ? 0.934 -13.875 6.547 1 98.25 268 LYS A CA 1
ATOM 2037 C C . LYS A 1 268 ? 1.664 -14.82 5.594 1 98.25 268 LYS A C 1
ATOM 2039 O O . LYS A 1 268 ? 1.486 -16.031 5.66 1 98.25 268 LYS A O 1
ATOM 2044 N N . LEU A 1 269 ? 2.406 -14.242 4.672 1 97.69 269 LEU A N 1
ATOM 2045 C CA . LEU A 1 269 ? 3.291 -15.039 3.832 1 97.69 269 LEU A CA 1
ATOM 2046 C C . LEU A 1 269 ? 4.645 -15.242 4.508 1 97.69 269 LEU A C 1
ATOM 2048 O O . LEU A 1 269 ? 5.621 -14.578 4.164 1 97.69 269 LEU A O 1
ATOM 2052 N N . GLY A 1 270 ? 4.73 -16.203 5.316 1 96.5 270 GLY A N 1
ATOM 2053 C CA . GLY A 1 270 ? 5.863 -16.391 6.207 1 96.5 270 GLY A CA 1
ATOM 2054 C C . GLY A 1 270 ? 7.125 -16.828 5.484 1 96.5 270 GLY A C 1
ATOM 2055 O O . GLY A 1 270 ? 8.234 -16.531 5.934 1 96.5 270 GLY A O 1
ATOM 2056 N N . VAL A 1 271 ? 7.016 -17.469 4.371 1 92.5 271 VAL A N 1
ATOM 2057 C CA . VAL A 1 271 ? 8.156 -18.016 3.656 1 92.5 271 VAL A CA 1
ATOM 2058 C C . VAL A 1 271 ? 9.078 -16.891 3.188 1 92.5 271 VAL A C 1
ATOM 2060 O O . VAL A 1 271 ? 10.289 -17.078 3.072 1 92.5 271 VAL A O 1
ATOM 2063 N N . ASN A 1 272 ? 8.5 -15.727 2.963 1 94.62 272 ASN A N 1
ATOM 2064 C CA . ASN A 1 272 ? 9.258 -14.586 2.463 1 94.62 272 ASN A CA 1
ATOM 2065 C C . ASN A 1 272 ? 10.094 -13.938 3.566 1 94.62 272 ASN A C 1
ATOM 2067 O O . ASN A 1 272 ? 10.984 -13.141 3.287 1 94.62 272 ASN A O 1
ATOM 2071 N N . LEU A 1 273 ? 9.703 -14.281 4.789 1 96.19 273 LEU A N 1
ATOM 2072 C CA . LEU A 1 273 ? 10.367 -13.68 5.938 1 96.19 273 LEU A CA 1
ATOM 2073 C C . LEU A 1 273 ? 11.477 -14.586 6.469 1 96.19 273 LEU A C 1
ATOM 2075 O O . LEU A 1 273 ? 11.266 -15.789 6.641 1 96.19 273 LEU A O 1
ATOM 2079 N N . ASP A 1 274 ? 12.695 -14.164 6.715 1 92.88 274 ASP A N 1
ATOM 2080 C CA . ASP A 1 274 ? 13.852 -14.93 7.176 1 92.88 274 ASP A CA 1
ATOM 2081 C C . ASP A 1 274 ? 14.297 -15.938 6.121 1 92.88 274 ASP A C 1
ATOM 2083 O O . ASP A 1 274 ? 14.523 -17.109 6.43 1 92.88 274 ASP A O 1
ATOM 2087 N N . TYR A 1 275 ? 14.289 -15.539 4.922 1 86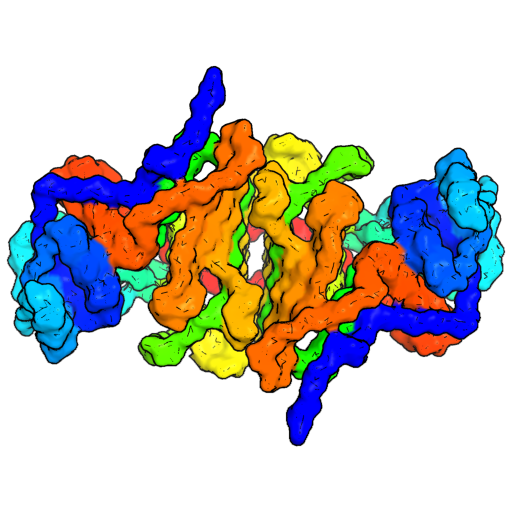.38 275 TYR A N 1
ATOM 2088 C CA . TYR A 1 275 ? 14.672 -16.406 3.814 1 86.38 275 TYR A CA 1
ATOM 2089 C C . TYR A 1 275 ? 16.141 -16.812 3.916 1 86.38 275 TYR A C 1
ATOM 2091 O O . TYR A 1 275 ? 16.984 -16 4.281 1 86.38 275 TYR A O 1
ATOM 2099 N N . PRO A 1 276 ? 16.406 -18.031 3.627 1 84.31 276 PRO A N 1
ATOM 2100 C CA . PRO A 1 276 ? 15.625 -19.094 3.012 1 84.31 276 PRO A CA 1
ATOM 2101 C C . PRO A 1 276 ? 14.977 -20.016 4.043 1 84.31 276 PRO A C 1
ATOM 2103 O O . PRO A 1 276 ? 14.266 -20.953 3.678 1 84.31 276 PRO A O 1
ATOM 2106 N N . ARG A 1 277 ? 15.156 -19.75 5.418 1 89 277 ARG A N 1
ATOM 2107 C CA . ARG A 1 277 ? 14.516 -20.609 6.414 1 89 277 ARG A CA 1
ATOM 2108 C C . ARG A 1 277 ? 13 -20.438 6.379 1 89 277 ARG A C 1
ATOM 2110 O O . ARG A 1 277 ? 12.258 -21.422 6.305 1 89 277 ARG A O 1
ATOM 2117 N N . GLY A 1 278 ? 12.609 -19.172 6.383 1 92.56 278 GLY A N 1
ATOM 2118 C CA . GLY A 1 278 ? 11.195 -18.875 6.312 1 92.56 278 GLY A CA 1
ATOM 2119 C C . GLY A 1 278 ? 10.5 -18.953 7.664 1 92.56 278 GLY A C 1
ATOM 2120 O O . GLY A 1 278 ? 11.047 -19.5 8.617 1 92.56 278 GLY A O 1
ATOM 2121 N N . GLU A 1 279 ? 9.383 -18.312 7.785 1 95.75 279 GLU A N 1
ATOM 2122 C CA . GLU A 1 279 ? 8.453 -18.406 8.906 1 95.75 279 GLU A CA 1
ATOM 2123 C C . GLU A 1 279 ? 7.156 -19.094 8.492 1 95.75 279 GLU A C 1
ATOM 2125 O O . GLU A 1 279 ? 6.883 -19.25 7.305 1 95.75 279 GLU A O 1
ATOM 2130 N N . PRO A 1 280 ? 6.398 -19.594 9.438 1 95.75 280 PRO A N 1
ATOM 2131 C CA . PRO A 1 280 ? 5.125 -20.219 9.07 1 95.75 280 PRO A CA 1
ATOM 2132 C C . PRO A 1 280 ? 4.148 -19.234 8.43 1 95.75 280 PRO A C 1
ATOM 2134 O O . PRO A 1 280 ? 4.074 -18.078 8.852 1 95.75 280 PRO A O 1
ATOM 2137 N N . ASP A 1 281 ? 3.457 -19.703 7.457 1 97.12 281 ASP A N 1
ATOM 2138 C CA . ASP A 1 281 ? 2.316 -18.969 6.934 1 97.12 281 ASP A CA 1
ATOM 2139 C C . ASP A 1 281 ? 1.182 -18.906 7.953 1 97.12 281 ASP A C 1
ATOM 2141 O O . ASP A 1 281 ? 1.084 -19.781 8.828 1 97.12 281 ASP A O 1
ATOM 2145 N N . GLU A 1 282 ? 0.375 -17.891 7.848 1 98.25 282 GLU A N 1
ATOM 2146 C CA . GLU A 1 282 ? -0.816 -17.797 8.688 1 98.25 282 GLU A CA 1
ATOM 2147 C C . GLU A 1 282 ? -2.025 -17.344 7.875 1 98.25 282 GLU A C 1
ATOM 2149 O O . GLU A 1 282 ? -1.886 -16.578 6.926 1 98.25 282 GLU A O 1
ATOM 2154 N N . LEU A 1 283 ? -3.154 -17.844 8.25 1 98.56 283 LEU A N 1
ATOM 2155 C CA . LEU A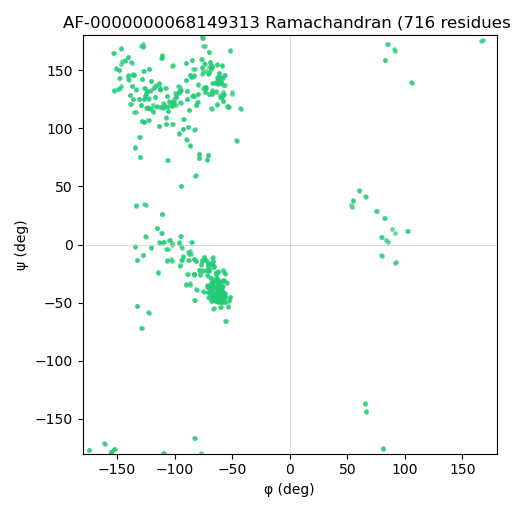 1 283 ? -4.453 -17.375 7.773 1 98.56 283 LEU A CA 1
ATOM 2156 C C . LEU A 1 283 ? -5.406 -17.141 8.938 1 98.56 283 LEU A C 1
ATOM 2158 O O . LEU A 1 283 ? -5.551 -18.016 9.812 1 98.56 283 LEU A O 1
ATOM 2162 N N . TRP A 1 284 ? -5.93 -15.969 9 1 98.81 284 TRP A N 1
ATOM 2163 C CA . TRP A 1 284 ? -6.961 -15.617 9.969 1 98.81 284 TRP A CA 1
ATOM 2164 C C . TRP A 1 284 ? -8.234 -15.164 9.258 1 98.81 284 TRP A C 1
ATOM 2166 O O . TRP A 1 284 ? -8.18 -14.461 8.25 1 98.81 284 TRP A O 1
ATOM 2176 N N . ILE A 1 285 ? -9.383 -15.586 9.812 1 98.56 285 ILE A N 1
ATOM 2177 C CA . ILE A 1 285 ? -10.68 -15.195 9.266 1 98.56 285 ILE A CA 1
ATOM 2178 C C . ILE A 1 285 ? -11.539 -14.578 10.367 1 98.56 285 ILE A C 1
ATOM 2180 O O . ILE A 1 285 ? -11.617 -15.117 11.477 1 98.56 285 ILE A O 1
ATOM 2184 N N . ARG A 1 286 ? -12.016 -13.43 10.18 1 98.31 286 ARG A N 1
ATOM 2185 C CA . ARG A 1 286 ? -13.156 -12.883 10.906 1 98.31 286 ARG A CA 1
ATOM 2186 C C . ARG A 1 286 ? -14.453 -13.078 10.125 1 98.31 286 ARG A C 1
ATOM 2188 O O . ARG A 1 286 ? -14.812 -12.242 9.289 1 98.31 286 ARG A O 1
ATOM 2195 N N . PRO A 1 287 ? -15.172 -14.156 10.469 1 97.19 287 PRO A N 1
ATOM 2196 C CA . PRO A 1 287 ? -16.312 -14.523 9.641 1 97.19 287 PRO A CA 1
ATOM 2197 C C . PRO A 1 287 ? -17.516 -13.602 9.836 1 97.19 287 PRO A C 1
ATOM 2199 O O . PRO A 1 287 ? -17.641 -12.977 10.891 1 97.19 287 PRO A O 1
ATOM 2202 N N . ALA A 1 288 ? -18.328 -13.57 8.836 1 93.81 288 ALA A N 1
ATOM 2203 C CA . ALA A 1 288 ? -19.594 -12.844 8.914 1 93.81 288 ALA A CA 1
ATOM 2204 C C . ALA A 1 288 ? -20.375 -13.227 10.172 1 93.81 288 ALA A C 1
ATOM 2206 O O . ALA A 1 288 ? -20.547 -14.414 10.453 1 93.81 288 ALA A O 1
ATOM 2207 N N . GLY A 1 289 ? -20.75 -12.18 10.812 1 87.56 289 GLY A N 1
ATOM 2208 C CA . GLY A 1 289 ? -21.547 -12.43 12 1 87.56 289 GLY A CA 1
ATOM 2209 C C . GLY A 1 289 ? -20.703 -12.82 13.203 1 87.56 289 GLY A C 1
ATOM 2210 O O . GLY A 1 289 ? -21.219 -12.93 14.32 1 87.56 289 GLY A O 1
ATOM 2211 N N . GLY A 1 290 ? -19.422 -13.07 12.977 1 85.88 290 GLY A N 1
ATOM 2212 C CA . GLY A 1 290 ? -18.547 -13.43 14.086 1 85.88 290 GLY A CA 1
ATOM 2213 C C . GLY A 1 290 ? -17.984 -12.227 14.812 1 85.88 290 GLY A C 1
ATOM 2214 O O . GLY A 1 290 ? -17.953 -11.117 14.266 1 85.88 290 GLY A O 1
ATOM 2215 N N . ALA A 1 291 ? -17.562 -12.484 16.047 1 83.88 291 ALA A N 1
ATOM 2216 C CA . ALA A 1 291 ? -17.078 -11.352 16.844 1 83.88 291 ALA A CA 1
ATOM 2217 C C . ALA A 1 291 ? -15.555 -11.328 16.906 1 83.88 291 ALA A C 1
ATOM 2219 O O . ALA A 1 291 ? -14.961 -10.305 17.234 1 83.88 291 ALA A O 1
ATOM 2220 N N . ASP A 1 292 ? -14.961 -12.461 16.469 1 93.31 292 ASP A N 1
ATOM 2221 C CA . ASP A 1 292 ? -13.516 -12.539 16.688 1 93.31 292 ASP A CA 1
ATOM 2222 C C . ASP A 1 292 ? -12.805 -13.102 15.469 1 93.31 292 ASP A C 1
ATOM 2224 O O . ASP A 1 292 ? -13.422 -13.758 14.633 1 93.31 292 ASP A O 1
ATOM 2228 N N . TRP A 1 293 ? -11.539 -12.719 15.422 1 98 293 TRP A N 1
ATOM 2229 C CA . TRP A 1 293 ? -10.648 -13.352 14.461 1 98 293 TRP A CA 1
ATOM 2230 C C . TRP A 1 293 ? -10.32 -14.781 14.883 1 98 293 TRP A C 1
ATOM 2232 O O . TRP A 1 293 ? -10.039 -15.039 16.062 1 98 293 TRP A O 1
ATOM 2242 N N . ILE A 1 294 ? -10.375 -15.648 13.969 1 98.19 294 ILE A N 1
ATOM 2243 C CA . ILE A 1 294 ? -10.055 -17.047 14.219 1 98.19 294 ILE A CA 1
ATOM 2244 C C . ILE A 1 294 ? -8.922 -17.5 13.297 1 98.19 294 ILE A C 1
ATOM 2246 O O . ILE A 1 294 ? -9.008 -17.328 12.078 1 98.19 294 ILE A O 1
ATOM 2250 N N . GLN A 1 295 ? -7.895 -18.031 13.883 1 98.19 295 GLN A N 1
ATOM 2251 C CA . GLN A 1 295 ? -6.809 -18.562 13.062 1 98.19 295 GLN A CA 1
ATOM 2252 C C . GLN A 1 295 ? -7.199 -19.891 12.43 1 98.19 295 GLN A C 1
ATOM 2254 O O . GLN A 1 295 ? -7.754 -20.766 13.102 1 98.19 295 GLN A O 1
ATOM 2259 N N . VAL A 1 296 ? -6.922 -20.031 11.203 1 98.25 296 VAL A N 1
ATOM 2260 C CA . VAL A 1 296 ? -7.133 -21.281 10.5 1 98.25 296 VAL A CA 1
ATOM 2261 C C . VAL A 1 296 ? -5.898 -22.172 10.648 1 98.25 296 VAL A C 1
ATOM 2263 O O . VAL A 1 296 ? -4.809 -21.812 10.195 1 98.25 296 VAL A O 1
ATOM 2266 N N . PRO A 1 297 ? -6.062 -23.297 11.305 1 97.5 297 PRO A N 1
ATOM 2267 C CA . PRO A 1 297 ? -4.918 -24.219 11.32 1 97.5 297 PRO A CA 1
ATOM 2268 C C . PRO A 1 297 ? -4.551 -24.734 9.93 1 97.5 297 PRO A C 1
ATOM 2270 O O . PRO A 1 297 ? -5.371 -25.359 9.266 1 97.5 297 PRO A O 1
ATOM 2273 N N . LEU A 1 298 ? -3.348 -24.453 9.523 1 96.56 298 LEU A N 1
ATOM 2274 C CA . LEU A 1 298 ? -2.928 -24.844 8.18 1 96.56 298 LEU A CA 1
ATOM 2275 C C . LEU A 1 298 ? -2.312 -26.234 8.188 1 96.56 298 LEU A C 1
ATOM 2277 O O . LEU A 1 298 ? -1.573 -26.594 9.109 1 96.56 298 LEU A O 1
ATOM 2281 N N . GLU A 1 299 ? -2.582 -26.984 7.207 1 92 299 GLU A N 1
ATOM 2282 C CA . GLU A 1 299 ? -2.111 -28.375 7.07 1 92 299 GLU A CA 1
ATOM 2283 C C . GLU A 1 299 ? -0.804 -28.422 6.289 1 92 299 GLU A C 1
ATOM 2285 O O . GLU A 1 299 ? -0.151 -29.469 6.242 1 92 299 GLU A O 1
ATOM 2290 N N . GLY A 1 300 ? -0.452 -27.406 5.73 1 90.06 300 GLY A N 1
ATOM 2291 C CA . GLY A 1 300 ? 0.754 -27.312 4.926 1 90.06 300 GLY A CA 1
ATOM 2292 C C . GLY A 1 300 ? 1.229 -25.875 4.734 1 90.06 300 GLY A C 1
ATOM 2293 O O . GLY A 1 300 ? 0.827 -24.984 5.477 1 90.06 300 GLY A O 1
ATOM 2294 N N . SER A 1 301 ? 2.182 -25.859 3.885 1 86.25 301 SER A N 1
ATOM 2295 C CA . SER A 1 301 ? 2.775 -24.547 3.619 1 86.25 301 SER A CA 1
ATOM 2296 C C . SER A 1 301 ? 2.809 -24.25 2.123 1 86.25 301 SER A C 1
ATOM 2298 O O . SER A 1 301 ? 2.465 -25.109 1.307 1 86.25 301 SER A O 1
ATOM 2300 N N . TRP A 1 302 ? 3.129 -23.016 1.839 1 81.94 302 TRP A N 1
ATOM 2301 C CA . TRP A 1 302 ? 3.26 -22.609 0.446 1 81.94 302 TRP A CA 1
ATOM 2302 C C . TRP A 1 302 ? 4.227 -23.516 -0.304 1 81.94 302 TRP A C 1
ATOM 2304 O O . TRP A 1 302 ? 3.889 -24.062 -1.358 1 81.94 302 TRP A O 1
ATOM 2314 N N . PHE A 1 303 ? 5.332 -23.719 0.124 1 80.62 303 PHE A N 1
ATOM 2315 C CA . PHE A 1 303 ? 6.258 -24.719 -0.383 1 80.62 303 PHE A CA 1
ATOM 2316 C C . PHE A 1 303 ? 6.375 -25.891 0.591 1 80.62 303 PHE A C 1
ATOM 2318 O O . PHE A 1 303 ? 6.516 -25.688 1.799 1 80.62 303 PHE A O 1
ATOM 2325 N N . PRO A 1 304 ? 6.195 -27.094 0.156 1 81.94 304 PRO A N 1
ATOM 2326 C CA . PRO A 1 304 ? 6.078 -27.531 -1.237 1 81.94 304 PRO A CA 1
ATOM 2327 C C . PRO A 1 304 ? 4.637 -27.797 -1.652 1 81.94 304 PRO A C 1
ATOM 2329 O O . PRO A 1 304 ? 4.367 -28.062 -2.828 1 81.94 304 PRO A O 1
ATOM 2332 N N . ASP A 1 305 ? 3.764 -27.609 -0.762 1 89.56 305 ASP A N 1
ATOM 2333 C CA . ASP A 1 305 ? 2.418 -28.156 -0.931 1 89.56 305 ASP A CA 1
ATOM 2334 C C . ASP A 1 305 ? 1.702 -27.484 -2.104 1 89.56 305 ASP A C 1
ATOM 2336 O O . ASP A 1 305 ? 0.894 -28.125 -2.785 1 89.56 305 ASP A O 1
ATOM 2340 N N . ALA A 1 306 ? 2.004 -26.297 -2.355 1 93.62 306 ALA A N 1
ATOM 2341 C CA . ALA A 1 306 ? 1.389 -25.578 -3.471 1 93.62 306 ALA A CA 1
ATOM 2342 C C . ALA A 1 306 ? 1.714 -26.25 -4.801 1 93.62 306 ALA A C 1
ATOM 2344 O O . ALA A 1 306 ? 0.865 -26.328 -5.691 1 93.62 306 ALA A O 1
ATOM 2345 N N . PHE A 1 307 ? 2.889 -26.797 -4.93 1 95.62 307 PHE A N 1
ATOM 2346 C CA . PHE A 1 307 ? 3.33 -27.453 -6.16 1 95.62 307 PHE A CA 1
ATOM 2347 C C . PHE A 1 307 ? 2.586 -28.766 -6.375 1 95.62 307 PHE A C 1
ATOM 2349 O O . PHE A 1 307 ? 2.215 -29.094 -7.504 1 95.62 307 PHE A O 1
ATOM 2356 N N . ALA A 1 308 ? 2.41 -29.469 -5.293 1 96.81 308 ALA A N 1
ATOM 2357 C CA . ALA A 1 308 ? 1.654 -30.719 -5.371 1 96.81 308 ALA A CA 1
ATOM 2358 C C . ALA A 1 308 ? 0.208 -30.453 -5.785 1 96.81 308 ALA A C 1
ATOM 2360 O O . ALA A 1 308 ? -0.33 -31.156 -6.652 1 96.81 308 ALA A O 1
ATOM 2361 N N . ASN A 1 309 ? -0.387 -29.453 -5.148 1 97.56 309 ASN A N 1
ATOM 2362 C CA . ASN A 1 309 ? -1.769 -29.109 -5.461 1 97.56 309 ASN A CA 1
ATOM 2363 C C . ASN A 1 309 ? -1.915 -28.641 -6.902 1 97.56 309 ASN A C 1
ATOM 2365 O O . ASN A 1 309 ? -2.869 -29 -7.59 1 97.56 309 ASN A O 1
ATOM 2369 N N . ARG A 1 310 ? -0.99 -27.844 -7.363 1 97.69 310 ARG A N 1
ATOM 2370 C CA . ARG A 1 310 ? -0.967 -27.359 -8.742 1 97.69 310 ARG A CA 1
ATOM 2371 C C . ARG A 1 310 ? -0.884 -28.516 -9.727 1 97.69 310 ARG A C 1
ATOM 2373 O O . ARG A 1 310 ? -1.651 -28.578 -10.688 1 97.69 310 ARG A O 1
ATOM 2380 N N . MET A 1 311 ? -0.034 -29.453 -9.523 1 98.38 311 MET A N 1
ATOM 2381 C CA . MET A 1 311 ? 0.133 -30.609 -10.391 1 98.38 311 MET A CA 1
ATOM 2382 C C . MET A 1 311 ? -1.08 -31.531 -10.312 1 98.38 311 MET A C 1
ATOM 2384 O O . MET A 1 311 ? -1.491 -32.125 -11.312 1 98.38 311 MET A O 1
ATOM 2388 N N . ALA A 1 312 ? -1.669 -31.609 -9.117 1 98.25 312 ALA A N 1
ATOM 2389 C CA . ALA A 1 312 ? -2.865 -32.438 -8.945 1 98.25 312 ALA A CA 1
ATOM 2390 C C . ALA A 1 312 ? -3.984 -31.969 -9.875 1 98.25 312 ALA A C 1
ATOM 2392 O O . ALA A 1 312 ? -4.652 -32.781 -10.516 1 98.25 312 ALA A O 1
ATOM 2393 N N . ASN A 1 313 ? -4.191 -30.672 -9.93 1 98.5 313 ASN A N 1
ATOM 2394 C CA . ASN A 1 313 ? -5.223 -30.141 -10.82 1 98.5 313 ASN A CA 1
ATOM 2395 C C . ASN A 1 313 ? -4.957 -30.531 -12.273 1 98.5 313 ASN A C 1
ATOM 2397 O O . ASN A 1 313 ? -5.875 -30.922 -13 1 98.5 313 ASN A O 1
ATOM 2401 N N . LEU A 1 314 ? -3.701 -30.422 -12.719 1 98.5 314 LEU A N 1
ATOM 2402 C CA . LEU A 1 314 ? -3.355 -30.781 -14.094 1 98.5 314 LEU A CA 1
ATOM 2403 C C . LEU A 1 314 ? -3.576 -32.281 -14.336 1 98.5 314 LEU A C 1
ATOM 2405 O O . LEU A 1 314 ? -4.152 -32.656 -15.359 1 98.5 314 LEU A O 1
ATOM 2409 N N . GLN A 1 315 ? -3.131 -33.125 -13.414 1 98.56 315 GLN A N 1
ATOM 2410 C CA . GLN A 1 315 ? -3.316 -34.562 -13.492 1 98.56 315 GLN A CA 1
ATOM 2411 C C . GLN A 1 315 ? -4.797 -34.938 -13.578 1 98.56 315 GLN A C 1
ATOM 2413 O O . GLN A 1 315 ? -5.195 -35.75 -14.414 1 98.56 315 GLN A O 1
ATOM 2418 N N . ARG A 1 316 ? -5.543 -34.281 -12.758 1 98.56 316 ARG A N 1
ATOM 2419 C CA . ARG A 1 316 ? -6.973 -34.594 -12.727 1 98.56 316 ARG A CA 1
ATOM 2420 C C . ARG A 1 316 ? -7.652 -34.125 -14.008 1 98.56 316 ARG A C 1
ATOM 2422 O O . ARG A 1 316 ? -8.578 -34.75 -14.5 1 98.56 316 ARG A O 1
ATOM 2429 N N . HIS A 1 317 ? -7.215 -33 -14.492 1 98.38 317 HIS A N 1
ATOM 2430 C CA . HIS A 1 317 ? -7.738 -32.531 -15.766 1 98.38 317 HIS A CA 1
ATOM 2431 C C . HIS A 1 317 ? -7.387 -33.5 -16.891 1 98.38 317 HIS A C 1
ATOM 2433 O O . HIS A 1 317 ? -8.234 -33.844 -17.734 1 98.38 317 HIS A O 1
ATOM 2439 N N . ALA A 1 318 ? -6.195 -34 -16.906 1 97.88 318 ALA A N 1
ATOM 2440 C CA . ALA A 1 318 ? -5.734 -34.969 -17.922 1 97.88 318 ALA A CA 1
ATOM 2441 C C . ALA A 1 318 ? -6.543 -36.25 -17.859 1 97.88 318 ALA A C 1
ATOM 2443 O O . ALA A 1 318 ? -6.781 -36.875 -18.891 1 97.88 318 ALA A O 1
ATOM 2444 N N . GLY A 1 319 ? -6.949 -36.625 -16.703 1 97.19 319 GLY A N 1
ATOM 2445 C CA . GLY A 1 319 ? -7.715 -37.844 -16.516 1 97.19 319 GLY A CA 1
ATOM 2446 C C . GLY A 1 319 ? -9.211 -37.625 -16.672 1 97.19 319 GLY A C 1
ATOM 2447 O O . GLY A 1 319 ? -9.984 -38.594 -16.578 1 97.19 319 GLY A O 1
ATOM 2448 N N . GLY A 1 320 ? -9.656 -36.406 -16.812 1 97.56 320 GLY A N 1
ATOM 2449 C CA . GLY A 1 320 ? -11.062 -36.094 -17 1 97.56 320 GLY A CA 1
ATOM 2450 C C . GLY A 1 320 ? -11.805 -35.906 -15.688 1 97.56 320 GLY A C 1
ATOM 2451 O O . GLY A 1 320 ? -13.039 -35.844 -15.664 1 97.56 320 GLY A O 1
ATOM 2452 N N . GLU A 1 321 ? -11.086 -35.781 -14.594 1 97.94 321 GLU A N 1
ATOM 2453 C CA . GLU A 1 321 ? -11.695 -35.656 -13.273 1 97.94 321 GLU A CA 1
ATOM 2454 C C . GLU A 1 321 ? -12.031 -34.219 -12.945 1 97.94 321 GLU A C 1
ATOM 2456 O O . GLU A 1 321 ? -12.961 -33.938 -12.172 1 97.94 321 GLU A O 1
ATOM 2461 N N . ASP A 1 322 ? -11.195 -33.281 -13.414 1 97.25 322 ASP A N 1
ATOM 2462 C CA . ASP A 1 322 ? -11.453 -31.844 -13.312 1 97.25 322 ASP A CA 1
ATOM 2463 C C . ASP A 1 322 ? -11.773 -31.25 -14.68 1 97.25 322 ASP A C 1
ATOM 2465 O O . ASP A 1 322 ? -10.969 -31.328 -15.602 1 97.25 322 ASP A O 1
ATOM 2469 N N . ASP A 1 323 ? -12.883 -30.688 -14.82 1 96.19 323 ASP A N 1
ATOM 2470 C CA . ASP A 1 323 ? -13.266 -30.062 -16.094 1 96.19 323 ASP A CA 1
ATOM 2471 C C . ASP A 1 323 ? -12.414 -28.828 -16.375 1 96.19 323 ASP A C 1
ATOM 2473 O O . ASP A 1 323 ? -11.961 -28.641 -17.5 1 96.19 323 ASP A O 1
ATOM 2477 N N . GLU A 1 324 ? -12.203 -28.125 -15.359 1 96.31 324 GLU A N 1
ATOM 2478 C CA . GLU A 1 324 ? -11.477 -26.875 -15.531 1 96.31 324 GLU A CA 1
ATOM 2479 C C . GLU A 1 324 ? -9.984 -27.062 -15.258 1 96.31 324 GLU A C 1
ATOM 2481 O O . GLU A 1 324 ? -9.602 -27.703 -14.281 1 96.31 324 GLU A O 1
ATOM 2486 N N . LEU A 1 325 ? -9.117 -26.547 -16.172 1 98.19 325 LEU A N 1
ATOM 2487 C CA . LEU A 1 325 ? -7.691 -26.391 -15.922 1 98.19 325 LEU A CA 1
ATOM 2488 C C . LEU A 1 325 ? -7.383 -25 -15.383 1 98.19 325 LEU A C 1
ATOM 2490 O O . LEU A 1 325 ? -7.262 -24.047 -16.156 1 98.19 325 LEU A O 1
ATOM 2494 N N . ILE A 1 326 ? -7.234 -24.922 -14.117 1 97.75 326 ILE A N 1
ATOM 2495 C CA . ILE A 1 326 ? -6.984 -23.641 -13.469 1 97.75 326 ILE A CA 1
ATOM 2496 C C . ILE A 1 326 ? -5.609 -23.109 -13.875 1 97.75 326 ILE A C 1
ATOM 2498 O O . ILE A 1 326 ? -4.625 -23.859 -13.867 1 97.75 326 ILE A O 1
ATOM 2502 N N . GLY A 1 327 ? -5.594 -21.906 -14.242 1 97.94 327 GLY A N 1
ATOM 2503 C CA . GLY A 1 327 ? -4.336 -21.312 -14.672 1 97.94 327 GLY A CA 1
ATOM 2504 C C . GLY A 1 327 ? -3.918 -21.75 -16.062 1 97.94 327 GLY A C 1
ATOM 2505 O O . GLY A 1 327 ? -2.725 -21.844 -16.359 1 97.94 327 GLY A O 1
ATOM 2506 N N . SER A 1 328 ? -4.816 -22.078 -16.938 1 98.44 328 SER A N 1
ATOM 2507 C CA . SER A 1 328 ? -4.543 -22.453 -18.312 1 98.44 328 SER A CA 1
ATOM 2508 C C . SER A 1 328 ? -3.658 -21.422 -19.016 1 98.44 328 SER A C 1
ATOM 2510 O O . SER A 1 328 ? -3.457 -20.328 -18.5 1 98.44 328 SER A O 1
ATOM 2512 N N . VAL A 1 329 ? -3.152 -21.828 -20.172 1 98.38 329 VAL A N 1
ATOM 2513 C CA . VAL A 1 329 ? -2.291 -20.938 -20.922 1 98.38 329 VAL A CA 1
ATOM 2514 C C . VAL A 1 329 ? -3.045 -19.641 -21.25 1 98.38 329 VAL A C 1
ATOM 2516 O O . VAL A 1 329 ? -2.457 -18.562 -21.266 1 98.38 329 VAL A O 1
ATOM 2519 N N . GLU A 1 330 ? -4.355 -19.703 -21.516 1 98.19 330 GLU A N 1
ATOM 2520 C CA . GLU A 1 330 ? -5.16 -18.516 -21.766 1 98.19 330 GLU A CA 1
ATOM 2521 C C . GLU A 1 330 ? -5.254 -17.641 -20.531 1 98.19 330 GLU A C 1
ATOM 2523 O O . GLU A 1 330 ? -5.105 -16.406 -20.609 1 98.19 330 GLU A O 1
ATOM 2528 N N . ASP A 1 331 ? -5.535 -18.281 -19.438 1 98.38 331 ASP A N 1
ATOM 2529 C CA . ASP A 1 331 ? -5.621 -17.547 -18.172 1 98.38 331 ASP A CA 1
ATOM 2530 C C . ASP A 1 331 ? -4.281 -16.922 -17.812 1 98.38 331 ASP A C 1
ATOM 2532 O O . ASP A 1 331 ? -4.223 -15.758 -17.406 1 98.38 331 ASP A O 1
ATOM 2536 N N . ALA A 1 332 ? -3.236 -17.703 -17.922 1 98.75 332 ALA A N 1
ATOM 2537 C CA . ALA A 1 332 ? -1.89 -17.219 -17.625 1 98.75 332 ALA A CA 1
ATOM 2538 C C . ALA A 1 332 ? -1.502 -16.078 -18.547 1 98.75 332 ALA A C 1
ATOM 2540 O O . ALA A 1 332 ? -0.788 -15.156 -18.141 1 98.75 332 ALA A O 1
ATOM 2541 N N . TRP A 1 333 ? -1.931 -16.156 -19.797 1 98.75 333 TRP A N 1
ATOM 2542 C CA . TRP A 1 333 ? -1.689 -15.055 -20.734 1 98.75 333 TRP A CA 1
ATOM 2543 C C . TRP A 1 333 ? -2.258 -13.742 -20.188 1 98.75 333 TRP A C 1
ATOM 2545 O O . TRP A 1 333 ? -1.619 -12.695 -20.297 1 98.75 333 TRP A O 1
ATOM 2555 N N . ARG A 1 334 ? -3.445 -13.781 -19.625 1 98.81 334 ARG A N 1
ATOM 2556 C CA . ARG A 1 334 ? -4.062 -12.586 -19.062 1 98.81 334 ARG A CA 1
ATOM 2557 C C . ARG A 1 334 ? -3.221 -12.023 -17.922 1 98.81 334 ARG A C 1
ATOM 2559 O O . ARG A 1 334 ? -3.148 -10.805 -17.75 1 98.81 334 ARG A O 1
ATOM 2566 N N . THR A 1 335 ? -2.6 -12.914 -17.125 1 98.88 335 THR A N 1
ATOM 2567 C CA . THR A 1 335 ? -1.678 -12.453 -16.094 1 98.88 335 THR A CA 1
ATOM 2568 C C . THR A 1 335 ? -0.482 -11.742 -16.719 1 98.88 335 THR A C 1
ATOM 2570 O O . THR A 1 335 ? -0.066 -10.68 -16.25 1 98.88 335 THR A O 1
ATOM 2573 N N . MET A 1 336 ? 0.033 -12.305 -17.812 1 98.88 336 MET A N 1
ATOM 2574 C CA . MET A 1 336 ? 1.153 -11.672 -18.5 1 98.88 336 MET A CA 1
ATOM 2575 C C . MET A 1 336 ? 0.745 -10.312 -19.062 1 98.88 336 MET A C 1
ATOM 2577 O O . MET A 1 336 ? 1.549 -9.383 -19.094 1 98.88 336 MET A O 1
ATOM 2581 N N . ALA A 1 337 ? -0.494 -10.227 -19.531 1 98.94 337 ALA A N 1
ATOM 2582 C CA . ALA A 1 337 ? -1 -8.945 -20.031 1 98.94 337 ALA A CA 1
ATOM 2583 C C . ALA A 1 337 ? -1.03 -7.898 -18.922 1 98.94 337 ALA A C 1
ATOM 2585 O O . ALA A 1 337 ? -0.691 -6.734 -19.156 1 98.94 337 ALA A O 1
ATOM 2586 N N . LEU A 1 338 ? -1.444 -8.266 -17.781 1 98.94 338 LEU A N 1
ATOM 2587 C CA . LEU A 1 338 ? -1.449 -7.363 -16.641 1 98.94 338 LEU A CA 1
ATOM 2588 C C . LEU A 1 338 ? -0.029 -6.953 -16.266 1 98.94 338 LEU A C 1
ATOM 2590 O O . LEU A 1 338 ? 0.229 -5.781 -15.977 1 98.94 338 LEU A O 1
ATOM 2594 N N . VAL A 1 339 ? 0.896 -7.895 -16.25 1 98.88 339 VAL A N 1
ATOM 2595 C CA . VAL A 1 339 ? 2.305 -7.625 -15.977 1 98.88 339 VAL A CA 1
ATOM 2596 C C . VAL A 1 339 ? 2.828 -6.578 -16.953 1 98.88 339 VAL A C 1
ATOM 2598 O O . VAL A 1 339 ? 3.465 -5.605 -16.562 1 98.88 339 VAL A O 1
ATOM 2601 N N . GLU A 1 340 ? 2.537 -6.852 -18.25 1 98.88 340 GLU A N 1
ATOM 2602 C CA . GLU A 1 340 ? 2.986 -5.918 -19.266 1 98.88 340 GLU A CA 1
ATOM 2603 C C . GLU A 1 340 ? 2.393 -4.527 -19.047 1 98.88 340 GLU A C 1
ATOM 2605 O O . GLU A 1 340 ? 3.1 -3.523 -19.156 1 98.88 340 GLU A O 1
ATOM 2610 N N . ALA A 1 341 ? 1.135 -4.461 -18.75 1 98.88 341 ALA A N 1
ATOM 2611 C CA . ALA A 1 341 ? 0.469 -3.189 -18.484 1 98.88 341 ALA A CA 1
ATOM 2612 C C . ALA A 1 341 ? 1.109 -2.469 -17.297 1 98.88 341 ALA A C 1
ATOM 2614 O O . ALA A 1 341 ? 1.211 -1.24 -17.297 1 98.88 341 ALA A O 1
ATOM 2615 N N . ALA A 1 342 ? 1.515 -3.17 -16.312 1 98.88 342 ALA A N 1
ATOM 2616 C CA . ALA A 1 342 ? 2.166 -2.578 -15.141 1 98.88 342 ALA A CA 1
ATOM 2617 C C . ALA A 1 342 ? 3.49 -1.928 -15.523 1 98.88 342 ALA A C 1
ATOM 2619 O O . ALA A 1 342 ? 3.797 -0.819 -15.078 1 98.88 342 ALA A O 1
ATOM 2620 N N . TYR A 1 343 ? 4.281 -2.637 -16.328 1 98.69 343 TYR A N 1
ATOM 2621 C CA . TYR A 1 343 ? 5.535 -2.053 -16.797 1 98.69 343 TYR A CA 1
ATOM 2622 C C . TYR A 1 343 ? 5.277 -0.805 -17.641 1 98.69 343 TYR A C 1
ATOM 2624 O O . TYR A 1 343 ? 6.004 0.186 -17.531 1 98.69 343 TYR A O 1
ATOM 2632 N N . GLN A 1 344 ? 4.273 -0.884 -18.516 1 98.69 344 GLN A N 1
ATOM 2633 C CA . GLN A 1 344 ? 3.92 0.273 -19.328 1 98.69 344 GLN A CA 1
ATOM 2634 C C . GLN A 1 344 ? 3.502 1.454 -18.453 1 98.69 344 GLN A C 1
ATOM 2636 O O . GLN A 1 344 ? 3.916 2.59 -18.703 1 98.69 344 GLN A O 1
ATOM 2641 N N . SER A 1 345 ? 2.695 1.161 -17.484 1 98.75 345 SER A N 1
ATOM 2642 C CA . SER A 1 345 ? 2.266 2.199 -16.547 1 98.75 345 SER A CA 1
ATOM 2643 C C . SER A 1 345 ? 3.461 2.848 -15.859 1 98.75 345 SER A C 1
ATOM 2645 O O . SER A 1 345 ? 3.533 4.074 -15.75 1 98.75 345 SER A O 1
ATOM 2647 N N . SER A 1 346 ? 4.34 2.074 -15.422 1 98.56 346 SER A N 1
ATOM 2648 C CA . SER A 1 346 ? 5.523 2.555 -14.711 1 98.56 346 SER A CA 1
ATOM 2649 C C . SER A 1 346 ? 6.371 3.455 -15.602 1 98.56 346 SER A C 1
ATOM 2651 O O . SER A 1 346 ? 7.012 4.391 -15.117 1 98.56 346 SER A O 1
ATOM 2653 N N . ALA A 1 347 ? 6.441 3.176 -16.859 1 97.81 347 ALA A N 1
ATOM 2654 C CA . ALA A 1 347 ? 7.312 3.883 -17.797 1 97.81 347 ALA A CA 1
ATOM 2655 C C . ALA A 1 347 ? 6.68 5.191 -18.25 1 97.81 347 ALA A C 1
ATOM 2657 O O . ALA A 1 347 ? 7.359 6.047 -18.828 1 97.81 347 ALA A O 1
ATOM 2658 N N . ARG A 1 348 ? 5.422 5.383 -18.016 1 96.81 348 ARG A N 1
ATOM 2659 C CA . ARG A 1 348 ? 4.707 6.57 -18.469 1 96.81 348 ARG A CA 1
ATOM 2660 C C . ARG A 1 348 ? 4.512 7.566 -17.328 1 96.81 348 ARG A C 1
ATOM 2662 O O . ARG A 1 348 ? 4.516 7.184 -16.156 1 96.81 348 ARG A O 1
ATOM 2669 N N . PRO A 1 349 ? 4.367 8.844 -17.672 1 95.94 349 PRO A N 1
ATOM 2670 C CA . PRO A 1 349 ? 4.137 9.836 -16.625 1 95.94 349 PRO A CA 1
ATOM 2671 C C . PRO A 1 349 ? 2.824 9.609 -15.875 1 95.94 349 PRO A C 1
ATOM 2673 O O . PRO A 1 349 ? 1.832 9.188 -16.469 1 95.94 349 PRO A O 1
ATOM 2676 N N . ALA A 1 350 ? 2.844 9.883 -14.602 1 97.94 350 ALA A N 1
ATOM 2677 C CA . ALA A 1 350 ? 1.615 9.875 -13.812 1 97.94 350 ALA A CA 1
ATOM 2678 C C . ALA A 1 350 ? 0.79 11.133 -14.078 1 97.94 350 ALA A C 1
ATOM 2680 O O . ALA A 1 350 ? 1.143 11.945 -14.938 1 97.94 350 ALA A O 1
ATOM 2681 N N . THR A 1 351 ? -0.421 11.211 -13.43 1 98.56 351 THR A N 1
ATOM 2682 C CA . THR A 1 351 ? -1.242 12.414 -13.555 1 98.56 351 THR A CA 1
ATOM 2683 C C . THR A 1 351 ? -0.474 13.641 -13.086 1 98.56 351 THR A C 1
ATOM 2685 O O . THR A 1 351 ? 0.017 13.68 -11.961 1 98.56 351 THR A O 1
ATOM 2688 N N . PRO A 1 352 ? -0.331 14.633 -13.914 1 98.31 352 PRO A N 1
ATOM 2689 C CA . PRO A 1 352 ? 0.478 15.805 -13.555 1 98.31 352 PRO A CA 1
ATOM 2690 C C . PRO A 1 352 ? -0.163 16.641 -12.453 1 98.31 352 PRO A C 1
ATOM 2692 O O . PRO A 1 352 ? -1.383 16.609 -12.273 1 98.31 352 PRO A O 1
ATOM 2695 N N . ILE A 1 353 ? 0.592 17.375 -11.766 1 98.75 353 ILE A N 1
ATOM 2696 C CA . ILE A 1 353 ? 0.183 18.281 -10.695 1 98.75 353 ILE A CA 1
ATOM 2697 C C . ILE A 1 353 ? 0.306 19.734 -11.164 1 98.75 353 ILE A C 1
ATOM 2699 O O . ILE A 1 353 ? 1.314 20.109 -11.766 1 98.75 353 ILE A O 1
ATOM 2703 N N . ALA A 1 354 ? -0.667 20.531 -10.898 1 98.44 354 ALA A N 1
ATOM 2704 C CA . ALA A 1 354 ? -0.677 21.922 -11.32 1 98.44 354 ALA A CA 1
ATOM 2705 C C . ALA A 1 354 ? 0.488 22.688 -10.703 1 98.44 354 ALA A C 1
ATOM 2707 O O . ALA A 1 354 ? 0.869 22.438 -9.555 1 98.44 354 ALA A O 1
ATOM 2708 N N . ALA A 1 355 ? 0.966 23.641 -11.422 1 97.81 355 ALA A N 1
ATOM 2709 C CA . ALA A 1 355 ? 2.029 24.516 -10.922 1 97.81 355 ALA A CA 1
ATOM 2710 C C . ALA A 1 355 ? 1.453 25.688 -10.141 1 97.81 355 ALA A C 1
ATOM 2712 O O . ALA A 1 355 ? 0.375 26.188 -10.469 1 97.81 355 ALA A O 1
ATOM 2713 N N . LEU A 1 356 ? 2.162 26.109 -9.141 1 97.44 356 LEU A N 1
ATOM 2714 C CA . LEU A 1 356 ? 1.778 27.266 -8.344 1 97.44 356 LEU A CA 1
ATOM 2715 C C . LEU A 1 356 ? 1.636 28.5 -9.227 1 97.44 356 LEU A C 1
ATOM 2717 O O . LEU A 1 356 ? 2.533 28.828 -10.008 1 97.44 356 LEU A O 1
ATOM 2721 N N . PRO A 1 357 ? 0.516 29.203 -9.141 1 95.69 357 PRO A N 1
ATOM 2722 C CA . PRO A 1 357 ? 0.367 30.438 -9.93 1 95.69 357 PRO A CA 1
ATOM 2723 C C . PRO A 1 357 ? 1.433 31.484 -9.602 1 95.69 357 PRO A C 1
ATOM 2725 O O . PRO A 1 357 ? 1.758 31.688 -8.43 1 95.69 357 PRO A O 1
ATOM 2728 N N . LEU A 1 358 ? 1.898 32.094 -10.625 1 90.75 358 LEU A N 1
ATOM 2729 C CA . LEU A 1 358 ? 2.898 33.125 -10.438 1 90.75 358 LEU A CA 1
ATOM 2730 C C . LEU A 1 358 ? 2.281 34.375 -9.789 1 90.75 358 LEU A C 1
ATOM 2732 O O . LEU A 1 358 ? 1.083 34.625 -9.938 1 90.75 358 LEU A O 1
ATOM 2736 N N . GLU A 1 359 ? 3.141 35.031 -8.977 1 84.69 359 GLU A N 1
ATOM 2737 C CA . GLU A 1 359 ? 2.695 36.312 -8.406 1 84.69 359 GLU A CA 1
ATOM 2738 C C . GLU A 1 359 ? 2.545 37.375 -9.492 1 84.69 359 GLU A C 1
ATOM 2740 O O . GLU A 1 359 ? 3.395 37.5 -10.375 1 84.69 359 GLU A O 1
ATOM 2745 N N . ASN A 1 360 ? 1.348 37.906 -9.75 1 65.5 360 ASN A N 1
ATOM 2746 C CA . ASN A 1 360 ? 1.218 39 -10.688 1 65.5 360 ASN A CA 1
ATOM 2747 C C . ASN A 1 360 ? 2.023 40.219 -10.234 1 65.5 360 ASN A C 1
ATOM 2749 O O . ASN A 1 360 ? 2.141 40.469 -9.031 1 65.5 360 ASN A O 1
ATOM 2753 N N . MET B 1 1 ? 34.938 7.578 14.336 1 32.28 1 MET B N 1
ATOM 2754 C CA . MET B 1 1 ? 34.219 7.047 15.484 1 32.28 1 MET B CA 1
ATOM 2755 C C . MET B 1 1 ? 32.688 7.176 15.289 1 32.28 1 MET B C 1
ATOM 2757 O O . MET B 1 1 ? 32.188 8.281 15.148 1 32.28 1 MET B O 1
ATOM 2761 N N . THR B 1 2 ? 31.922 6.352 14.547 1 44.5 2 THR B N 1
ATOM 2762 C CA . THR B 1 2 ? 30.516 6.484 14.18 1 44.5 2 THR B CA 1
ATOM 2763 C C . THR B 1 2 ? 29.672 6.879 15.391 1 44.5 2 THR B C 1
ATOM 2765 O O . THR B 1 2 ? 29.609 6.145 16.391 1 44.5 2 THR B O 1
ATOM 2768 N N . GLU B 1 3 ? 29.484 8.094 15.695 1 60.44 3 GLU B N 1
ATOM 2769 C CA . GLU B 1 3 ? 28.766 8.57 16.875 1 60.44 3 GLU B CA 1
ATOM 2770 C C . GLU B 1 3 ? 27.5 7.75 17.109 1 60.44 3 GLU B C 1
ATOM 2772 O O . GLU B 1 3 ? 26.766 7.43 16.172 1 60.44 3 GLU B O 1
ATOM 2777 N N . THR B 1 4 ? 27.344 7.016 18.219 1 82.88 4 THR B N 1
ATOM 2778 C CA . THR B 1 4 ? 26.25 6.172 18.672 1 82.88 4 THR B CA 1
ATOM 2779 C C . THR B 1 4 ? 24.938 6.941 18.656 1 82.88 4 THR B C 1
ATOM 2781 O O . THR B 1 4 ? 24.859 8.07 19.156 1 82.88 4 THR B O 1
ATOM 2784 N N . PHE B 1 5 ? 24.031 6.59 17.984 1 92.62 5 PHE B N 1
ATOM 2785 C CA . PHE B 1 5 ? 22.688 7.172 17.891 1 92.62 5 PHE B CA 1
ATOM 2786 C C . PHE B 1 5 ? 22.047 7.297 19.266 1 92.62 5 PHE B C 1
ATOM 2788 O O . PHE B 1 5 ? 21.922 6.305 19.984 1 92.62 5 PHE B O 1
ATOM 2795 N N . ASP B 1 6 ? 21.75 8.531 19.672 1 93.88 6 ASP B N 1
ATOM 2796 C CA . ASP B 1 6 ? 20.984 8.828 20.875 1 93.88 6 ASP B CA 1
ATOM 2797 C C . ASP B 1 6 ? 19.578 9.32 20.531 1 93.88 6 ASP B C 1
ATOM 2799 O O . ASP B 1 6 ? 19.406 10.461 20.094 1 93.88 6 ASP B O 1
ATOM 2803 N N . PRO B 1 7 ? 18.594 8.539 20.781 1 95.12 7 PRO B N 1
ATOM 2804 C CA . PRO B 1 7 ? 17.234 8.922 20.375 1 95.12 7 PRO B CA 1
ATOM 2805 C C . PRO B 1 7 ? 16.734 10.18 21.094 1 95.12 7 PRO B C 1
ATOM 2807 O O . PRO B 1 7 ? 15.883 10.891 20.578 1 95.12 7 PRO B O 1
ATOM 2810 N N . SER B 1 8 ? 17.266 10.414 22.234 1 93.81 8 SER B N 1
ATOM 2811 C CA . SER B 1 8 ? 16.812 11.555 23.031 1 93.81 8 SER B CA 1
ATOM 2812 C C . SER B 1 8 ? 17.328 12.867 22.453 1 93.81 8 SER B C 1
ATOM 2814 O O . SER B 1 8 ? 16.859 13.945 22.844 1 93.81 8 SER B O 1
ATOM 2816 N N . SER B 1 9 ? 18.219 12.766 21.547 1 94.88 9 SER B N 1
ATOM 2817 C CA . SER B 1 9 ? 18.812 13.961 20.969 1 94.88 9 SER B CA 1
ATOM 2818 C C . SER B 1 9 ? 17.938 14.531 19.844 1 94.88 9 SER B C 1
ATOM 2820 O O . SER B 1 9 ? 18.125 15.664 19.406 1 94.88 9 SER B O 1
ATOM 2822 N N . LEU B 1 10 ? 16.953 13.781 19.375 1 97.25 10 LEU B N 1
ATOM 2823 C CA . LEU B 1 10 ? 16.094 14.227 18.281 1 97.25 10 LEU B CA 1
ATOM 2824 C C . LEU B 1 10 ? 15.117 15.297 18.75 1 97.25 10 LEU B C 1
ATOM 2826 O O . LEU B 1 10 ? 14.492 15.156 19.797 1 97.25 10 LEU B O 1
ATOM 2830 N N . ARG B 1 11 ? 14.984 16.344 17.953 1 96.94 11 ARG B N 1
ATOM 2831 C CA . ARG B 1 11 ? 14.055 17.422 18.281 1 96.94 11 ARG B CA 1
ATOM 2832 C C . ARG B 1 11 ? 12.609 16.984 18.047 1 96.94 11 ARG B C 1
ATOM 2834 O O . ARG B 1 11 ? 12.273 16.469 16.984 1 96.94 11 ARG B O 1
ATOM 2841 N N . GLN B 1 12 ? 11.766 17.25 19.078 1 97.25 12 GLN B N 1
ATOM 2842 C CA . GLN B 1 12 ? 10.383 16.797 18.984 1 97.25 12 GLN B CA 1
ATOM 2843 C C . GLN B 1 12 ? 9.414 17.969 19.172 1 97.25 12 GLN B C 1
ATOM 2845 O O . GLN B 1 12 ? 8.211 17.766 19.344 1 97.25 12 GLN B O 1
ATOM 2850 N N . TRP B 1 13 ? 9.945 19.188 19.25 1 95.81 13 TRP B N 1
ATOM 2851 C CA . TRP B 1 13 ? 9.125 20.375 19.531 1 95.81 13 TRP B CA 1
ATOM 2852 C C . TRP B 1 13 ? 9.625 21.578 18.734 1 95.81 13 TRP B C 1
ATOM 2854 O O . TRP B 1 13 ? 10.75 21.578 18.234 1 95.81 13 TRP B O 1
ATOM 2864 N N . TRP B 1 14 ? 8.781 22.5 18.547 1 96.31 14 TRP B N 1
ATOM 2865 C CA . TRP B 1 14 ? 9.148 23.797 17.969 1 96.31 14 TRP B CA 1
ATOM 2866 C C . TRP B 1 14 ? 9.414 24.828 19.062 1 96.31 14 TRP B C 1
ATOM 2868 O O . TRP B 1 14 ? 8.703 24.859 20.078 1 96.31 14 TRP B O 1
ATOM 2878 N N . PRO B 1 15 ? 10.469 25.609 18.969 1 96.31 15 PRO B N 1
ATOM 2879 C CA . PRO B 1 15 ? 10.75 26.594 20.016 1 96.31 15 PRO B CA 1
ATOM 2880 C C . PRO B 1 15 ? 9.586 27.547 20.25 1 96.31 15 PRO B C 1
ATOM 2882 O O . PRO B 1 15 ? 8.891 27.938 19.312 1 96.31 15 PRO B O 1
ATOM 2885 N N . LYS B 1 16 ? 9.406 27.953 21.469 1 95.81 16 LYS B N 1
ATOM 2886 C CA . LYS B 1 16 ? 8.375 28.938 21.812 1 95.81 16 LYS B CA 1
ATOM 2887 C C . LYS B 1 16 ? 8.797 30.344 21.406 1 95.81 16 LYS B C 1
ATOM 2889 O O . LYS B 1 16 ? 9.977 30.688 21.469 1 95.81 16 LYS B O 1
ATOM 2894 N N . PRO B 1 17 ? 7.832 31.156 21.016 1 97.81 17 PRO B N 1
ATOM 2895 C CA . PRO B 1 17 ? 8.148 32.562 20.719 1 97.81 17 PRO B CA 1
ATOM 2896 C C . PRO B 1 17 ? 8.555 33.344 21.953 1 97.81 17 PRO B C 1
ATOM 2898 O O . PRO B 1 17 ? 8.07 33.062 23.047 1 97.81 17 PRO B O 1
ATOM 2901 N N . VAL B 1 18 ? 9.344 34.375 21.797 1 97 18 VAL B N 1
ATOM 2902 C CA . VAL B 1 18 ? 9.805 35.25 22.891 1 97 18 VAL B CA 1
ATOM 2903 C C . VAL B 1 18 ? 8.633 36.062 23.438 1 97 18 VAL B C 1
ATOM 2905 O O . VAL B 1 18 ? 8.484 36.219 24.641 1 97 18 VAL B O 1
ATOM 2908 N N . ALA B 1 19 ? 7.836 36.594 22.547 1 96.31 19 ALA B N 1
ATOM 2909 C CA . ALA B 1 19 ? 6.68 37.438 22.906 1 96.31 19 ALA B CA 1
ATOM 2910 C C . ALA B 1 19 ? 5.453 37.031 22.094 1 96.31 19 ALA B C 1
ATOM 2912 O O . ALA B 1 19 ? 5.148 37.688 21.078 1 96.31 19 ALA B O 1
ATOM 2913 N N . PRO B 1 20 ? 4.75 36.031 22.531 1 97.31 20 PRO B N 1
ATOM 2914 C CA . PRO B 1 20 ? 3.592 35.594 21.75 1 97.31 20 PRO B CA 1
ATOM 2915 C C . PRO B 1 20 ? 2.504 36.656 21.641 1 97.31 20 PRO B C 1
ATOM 2917 O O . PRO B 1 20 ? 2.244 37.375 22.594 1 97.31 20 PRO B O 1
ATOM 2920 N N . ARG B 1 21 ? 1.935 36.781 20.484 1 98.19 21 ARG B N 1
ATOM 2921 C CA . ARG B 1 21 ? 0.807 37.688 20.219 1 98.19 21 ARG B CA 1
ATOM 2922 C C . ARG B 1 21 ? -0.512 37.031 20.609 1 98.19 21 ARG B C 1
ATOM 2924 O O . ARG B 1 21 ? -0.625 35.781 20.609 1 98.19 21 ARG B O 1
ATOM 2931 N N . PRO B 1 22 ? -1.512 37.844 21 1 98.25 22 PRO B N 1
ATOM 2932 C CA . PRO B 1 22 ? -2.816 37.281 21.297 1 98.25 22 PRO B CA 1
ATOM 2933 C C . PRO B 1 22 ? -3.459 36.594 20.094 1 98.25 22 PRO B C 1
ATOM 2935 O O . PRO B 1 22 ? -3.383 37.094 18.984 1 98.25 22 PRO B O 1
ATOM 2938 N N . ILE B 1 23 ? -4.105 35.406 20.344 1 98.81 23 ILE B N 1
ATOM 2939 C CA . ILE B 1 23 ? -4.73 34.656 19.281 1 98.81 23 ILE B CA 1
ATOM 2940 C C . ILE B 1 23 ? -6.23 34.938 19.25 1 98.81 23 ILE B C 1
ATOM 2942 O O . ILE B 1 23 ? -6.902 34.875 20.281 1 98.81 23 ILE B O 1
ATOM 2946 N N . VAL B 1 24 ? -6.734 35.312 18.125 1 98.75 24 VAL B N 1
ATOM 2947 C CA . VAL B 1 24 ? -8.172 35.438 17.875 1 98.75 24 VAL B CA 1
ATOM 2948 C C . VAL B 1 24 ? -8.648 34.219 17.062 1 98.75 24 VAL B C 1
ATOM 2950 O O . VAL B 1 24 ? -8.195 34.031 15.93 1 98.75 24 VAL B O 1
ATOM 2953 N N . ILE B 1 25 ? -9.57 33.438 17.594 1 98.75 25 ILE B N 1
ATOM 2954 C CA . ILE B 1 25 ? -10.031 32.219 16.953 1 98.75 25 ILE B CA 1
ATOM 2955 C C . ILE B 1 25 ? -11.375 32.5 16.266 1 98.75 25 ILE B C 1
ATOM 2957 O O . ILE B 1 25 ? -12.305 33 16.891 1 98.75 25 ILE B O 1
ATOM 2961 N N . PHE B 1 26 ? -11.398 32.25 14.992 1 98.62 26 PHE B N 1
ATOM 2962 C CA . PHE B 1 26 ? -12.656 32.188 14.258 1 98.62 26 PHE B CA 1
ATOM 2963 C C . PHE B 1 26 ? -13.172 30.766 14.156 1 98.62 26 PHE B C 1
ATOM 2965 O O . PHE B 1 26 ? -12.508 29.906 13.586 1 98.62 26 PHE B O 1
ATOM 2972 N N . GLY B 1 27 ? -14.344 30.547 14.641 1 97.5 27 GLY B N 1
ATOM 2973 C CA . GLY B 1 27 ? -14.93 29.203 14.672 1 97.5 27 GLY B CA 1
ATOM 2974 C C . GLY B 1 27 ? -14.938 28.594 16.062 1 97.5 27 GLY B C 1
ATOM 2975 O O . GLY B 1 27 ? -13.969 28.734 16.812 1 97.5 27 GLY B O 1
ATOM 2976 N N . ALA B 1 28 ? -16.016 27.922 16.438 1 96.75 28 ALA B N 1
ATOM 2977 C CA . ALA B 1 28 ? -16.172 27.281 17.75 1 96.75 28 ALA B CA 1
ATOM 2978 C C . ALA B 1 28 ? -16.516 25.797 17.594 1 96.75 28 ALA B C 1
ATOM 2980 O O . ALA B 1 28 ? -17.297 25.25 18.375 1 96.75 28 ALA B O 1
ATOM 2981 N N . GLY B 1 29 ? -15.961 25.219 16.547 1 91.88 29 GLY B N 1
ATOM 2982 C CA . GLY B 1 29 ? -16.203 23.812 16.312 1 91.88 29 GLY B CA 1
ATOM 2983 C C . GLY B 1 29 ? -15.398 22.906 17.234 1 91.88 29 GLY B C 1
ATOM 2984 O O . GLY B 1 29 ? -14.609 23.391 18.047 1 91.88 29 GLY B O 1
ATOM 2985 N N . SER B 1 30 ? -15.586 21.578 17.062 1 88.81 30 SER B N 1
ATOM 2986 C CA . SER B 1 30 ? -14.992 20.562 17.953 1 88.81 30 SER B CA 1
ATOM 2987 C C . SER B 1 30 ? -13.469 20.641 17.922 1 88.81 30 SER B C 1
ATOM 2989 O O . SER B 1 30 ? -12.812 20.406 18.953 1 88.81 30 SER B O 1
ATOM 2991 N N . ILE B 1 31 ? -12.914 21 16.828 1 91.38 31 ILE B N 1
ATOM 2992 C CA . ILE B 1 31 ? -11.461 21.016 16.719 1 91.38 31 ILE B CA 1
ATOM 2993 C C . ILE B 1 31 ? -10.891 22.094 17.625 1 91.38 31 ILE B C 1
ATOM 2995 O O . ILE B 1 31 ? -9.773 21.969 18.125 1 91.38 31 ILE B O 1
ATOM 2999 N N . VAL B 1 32 ? -11.633 23.234 17.797 1 95.44 32 VAL B N 1
ATOM 3000 C CA . VAL B 1 32 ? -11.172 24.328 18.641 1 95.44 32 VAL B CA 1
ATOM 3001 C C . VAL B 1 32 ? -11.18 23.875 20.109 1 95.44 32 VAL B C 1
ATOM 3003 O O . VAL B 1 32 ? -10.188 24.062 20.812 1 95.44 32 VAL B O 1
ATOM 3006 N N . GLY B 1 33 ? -12.234 23.25 20.5 1 93.25 33 GLY B N 1
ATOM 3007 C CA . GLY B 1 33 ? -12.352 22.781 21.875 1 93.25 33 GLY B CA 1
ATOM 3008 C C . GLY B 1 33 ? -11.445 21.609 22.188 1 93.25 33 GLY B C 1
ATOM 3009 O O . GLY B 1 33 ? -10.898 21.516 23.281 1 93.25 33 GLY B O 1
ATOM 3010 N N . ASP B 1 34 ? -11.258 20.719 21.203 1 90.06 34 ASP B N 1
ATOM 3011 C CA . ASP B 1 34 ? -10.57 19.453 21.438 1 90.06 34 ASP B CA 1
ATOM 3012 C C . ASP B 1 34 ? -9.062 19.594 21.25 1 90.06 34 ASP B C 1
ATOM 3014 O O . ASP B 1 34 ? -8.281 18.859 21.844 1 90.06 34 ASP B O 1
ATOM 3018 N N . ALA B 1 35 ? -8.688 20.594 20.438 1 93.25 35 ALA B N 1
ATOM 3019 C CA . ALA B 1 35 ? -7.281 20.594 20.047 1 93.25 35 ALA B CA 1
ATOM 3020 C C . ALA B 1 35 ? -6.668 21.984 20.203 1 93.25 35 ALA B C 1
ATOM 3022 O O . ALA B 1 35 ? -5.711 22.156 20.953 1 93.25 35 ALA B O 1
ATOM 3023 N N . HIS B 1 36 ? -7.262 23 19.641 1 97 36 HIS B N 1
ATOM 3024 C CA . HIS B 1 36 ? -6.629 24.312 19.609 1 97 36 HIS B CA 1
ATOM 3025 C C . HIS B 1 36 ? -6.492 24.906 21.016 1 97 36 HIS B C 1
ATOM 3027 O O . HIS B 1 36 ? -5.379 25.172 21.469 1 97 36 HIS B O 1
ATOM 3033 N N . LEU B 1 37 ? -7.598 25 21.734 1 97.06 37 LEU B N 1
ATOM 3034 C CA . LEU B 1 37 ? -7.602 25.672 23.016 1 97.06 37 LEU B CA 1
ATOM 3035 C C . LEU B 1 37 ? -6.727 24.938 24.031 1 97.06 37 LEU B C 1
ATOM 3037 O O . LEU B 1 37 ? -5.863 25.547 24.672 1 97.06 37 LEU B O 1
ATOM 3041 N N . PRO B 1 38 ? -6.848 23.594 24.094 1 95.44 38 PRO B N 1
ATOM 3042 C CA . PRO B 1 38 ? -5.945 22.891 25.016 1 95.44 38 PRO B CA 1
ATOM 3043 C C . PRO B 1 38 ? -4.473 23.062 24.641 1 95.44 38 PRO B C 1
ATOM 3045 O O . PRO B 1 38 ? -3.625 23.234 25.516 1 95.44 38 PRO B O 1
ATOM 3048 N N . ALA B 1 39 ? -4.152 23.031 23.391 1 96.31 39 ALA B N 1
ATOM 3049 C CA . ALA B 1 39 ? -2.779 23.188 22.922 1 96.31 39 ALA B CA 1
ATOM 3050 C C . ALA B 1 39 ? -2.229 24.562 23.281 1 96.31 39 ALA B C 1
ATOM 3052 O O . ALA B 1 39 ? -1.109 24.672 23.797 1 96.31 39 ALA B O 1
ATOM 3053 N N . TYR B 1 40 ? -3.006 25.625 23.047 1 97.56 40 TYR B N 1
ATOM 3054 C CA . TYR B 1 40 ? -2.566 26.984 23.312 1 97.56 40 TYR B CA 1
ATOM 3055 C C . TYR B 1 40 ? -2.396 27.234 24.797 1 97.56 40 TYR B C 1
ATOM 3057 O O . TYR B 1 40 ? -1.432 27.875 25.234 1 97.56 40 TYR B O 1
ATOM 3065 N N . ARG B 1 41 ? -3.311 26.656 25.562 1 96.06 41 ARG B N 1
ATOM 3066 C CA . ARG B 1 41 ? -3.209 26.766 27.016 1 96.06 41 ARG B CA 1
ATOM 3067 C C . ARG B 1 41 ? -1.938 26.094 27.531 1 96.06 41 ARG B C 1
ATOM 3069 O O . ARG B 1 41 ? -1.179 26.703 28.281 1 96.06 41 ARG B O 1
ATOM 3076 N N . ASN B 1 42 ? -1.722 24.875 27.078 1 94.62 42 ASN B N 1
ATOM 3077 C CA . ASN B 1 42 ? -0.561 24.109 27.516 1 94.62 42 ASN B CA 1
ATOM 3078 C C . ASN B 1 42 ? 0.745 24.781 27.109 1 94.62 42 ASN B C 1
ATOM 3080 O O . ASN B 1 42 ? 1.748 24.688 27.812 1 94.62 42 ASN B O 1
ATOM 3084 N N . ALA B 1 43 ? 0.721 25.5 25.984 1 96 43 ALA B N 1
ATOM 3085 C CA . ALA B 1 43 ? 1.925 26.125 25.453 1 96 43 ALA B CA 1
ATOM 3086 C C . ALA B 1 43 ? 2.109 27.531 26.047 1 96 43 ALA B C 1
ATOM 3088 O O . ALA B 1 43 ? 3.141 28.172 25.828 1 96 43 ALA B O 1
ATOM 3089 N N . GLY B 1 44 ? 1.04 28.016 26.688 1 96 44 GLY B N 1
ATOM 3090 C CA . GLY B 1 44 ? 1.096 29.344 27.281 1 96 44 GLY B CA 1
ATOM 3091 C C . GLY B 1 44 ? 0.825 30.453 26.266 1 96 44 GLY B C 1
ATOM 3092 O O . GLY B 1 44 ? 1.293 31.578 26.438 1 96 44 GLY B O 1
ATOM 3093 N N . PHE B 1 45 ? 0.174 30.188 25.188 1 97.81 45 PHE B N 1
ATOM 3094 C CA . PHE B 1 45 ? -0.169 31.203 24.203 1 97.81 45 PHE B CA 1
ATOM 3095 C C . PHE B 1 45 ? -1.431 31.953 24.609 1 97.81 45 PHE B C 1
ATOM 3097 O O . PHE B 1 45 ? -2.438 31.328 24.969 1 97.81 45 PHE B O 1
ATOM 3104 N N . PRO B 1 46 ? -1.372 33.25 24.625 1 97.56 46 PRO B N 1
ATOM 3105 C CA . PRO B 1 46 ? -2.568 34 25 1 97.56 46 PRO B CA 1
ATOM 3106 C C . PRO B 1 46 ? -3.672 33.938 23.938 1 97.56 46 PRO B C 1
ATOM 3108 O O . PRO B 1 46 ? -3.416 34.156 22.75 1 97.56 46 PRO B O 1
ATOM 3111 N N . VAL B 1 47 ? -4.898 33.594 24.359 1 98.25 47 VAL B N 1
ATOM 3112 C CA . VAL B 1 47 ? -6.07 33.625 23.484 1 98.25 47 VAL B CA 1
ATOM 3113 C C . VAL B 1 47 ? -6.945 34.812 23.828 1 98.25 47 VAL B C 1
ATOM 3115 O O . VAL B 1 47 ? -7.484 34.906 24.938 1 98.25 47 VAL B O 1
ATOM 3118 N N . ALA B 1 48 ? -7.043 35.75 22.859 1 97.5 48 ALA B N 1
ATOM 3119 C CA . ALA B 1 48 ? -7.809 36.969 23.062 1 97.5 48 ALA B CA 1
ATOM 3120 C C . ALA B 1 48 ? -9.305 36.688 23.094 1 97.5 48 ALA B C 1
ATOM 3122 O O . ALA B 1 48 ? -10.055 37.375 23.797 1 97.5 48 ALA B O 1
ATOM 3123 N N . GLY B 1 49 ? -9.727 35.719 22.25 1 97.81 49 GLY B N 1
ATOM 3124 C CA . GLY B 1 49 ? -11.141 35.375 22.234 1 97.81 49 GLY B CA 1
ATOM 3125 C C . GLY B 1 49 ? -11.531 34.531 21.047 1 97.81 49 GLY B C 1
ATOM 3126 O O . GLY B 1 49 ? -10.695 34.188 20.203 1 97.81 49 GLY B O 1
ATOM 3127 N N . ILE B 1 50 ? -12.844 34.125 21.094 1 98.56 50 ILE B N 1
ATOM 3128 C CA . ILE B 1 50 ? -13.438 33.281 20.062 1 98.56 50 ILE B CA 1
ATOM 3129 C C . ILE B 1 50 ? -14.625 34 19.422 1 98.56 50 ILE B C 1
ATOM 3131 O O . ILE B 1 50 ? -15.445 34.594 20.125 1 98.56 50 ILE B O 1
ATOM 3135 N N . PHE B 1 51 ? -14.672 34 18.125 1 98.38 51 PHE B N 1
ATOM 3136 C CA . PHE B 1 51 ? -15.867 34.438 17.406 1 98.38 51 PHE B CA 1
ATOM 3137 C C . PHE B 1 51 ? -16.453 33.312 16.578 1 98.38 51 PHE B C 1
ATOM 3139 O O . PHE B 1 51 ? -15.719 32.531 15.953 1 98.38 51 PHE B O 1
ATOM 3146 N N . ASP B 1 52 ? -17.688 33.125 16.609 1 98.12 52 ASP B N 1
ATOM 3147 C CA . ASP B 1 5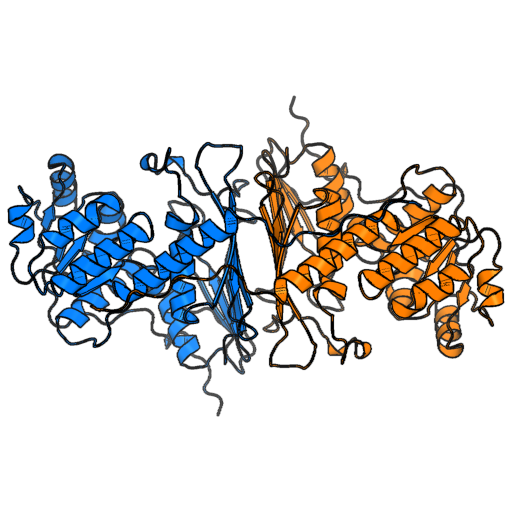2 ? -18.5 32.25 15.758 1 98.12 52 ASP B CA 1
ATOM 3148 C C . ASP B 1 52 ? -19.812 32.906 15.383 1 98.12 52 ASP B C 1
ATOM 3150 O O . ASP B 1 52 ? -20.438 33.594 16.219 1 98.12 52 ASP B O 1
ATOM 3154 N N . PRO B 1 53 ? -20.25 32.688 14.109 1 96.69 53 PRO B N 1
ATOM 3155 C CA . PRO B 1 53 ? -21.562 33.25 13.773 1 96.69 53 PRO B CA 1
ATOM 3156 C C . PRO B 1 53 ? -22.672 32.75 14.703 1 96.69 53 PRO B C 1
ATOM 3158 O O . PRO B 1 53 ? -23.688 33.438 14.891 1 96.69 53 PRO B O 1
ATOM 3161 N N . ASP B 1 54 ? -22.531 31.547 15.203 1 96.69 54 ASP B N 1
ATOM 3162 C CA . ASP B 1 54 ? -23.406 31.047 16.266 1 96.69 54 ASP B CA 1
ATOM 3163 C C . ASP B 1 54 ? -22.938 31.531 17.625 1 96.69 54 ASP B C 1
ATOM 3165 O O . ASP B 1 54 ? -22.109 30.875 18.281 1 96.69 54 ASP B O 1
ATOM 3169 N N . ALA B 1 55 ? -23.531 32.531 18.141 1 95.81 55 ALA B N 1
ATOM 3170 C CA . ALA B 1 55 ? -23.094 33.188 19.375 1 95.81 55 ALA B CA 1
ATOM 3171 C C . ALA B 1 55 ? -23.172 32.219 20.547 1 95.81 55 ALA B C 1
ATOM 3173 O O . ALA B 1 55 ? -22.344 32.281 21.469 1 95.81 55 ALA B O 1
ATOM 3174 N N . GLY B 1 56 ? -24.203 31.406 20.484 1 96.38 56 GLY B N 1
ATOM 3175 C CA . GLY B 1 56 ? -24.344 30.422 21.562 1 96.38 56 GLY B CA 1
ATOM 3176 C C . GLY B 1 56 ? -23.188 29.438 21.625 1 96.38 56 GLY B C 1
ATOM 3177 O O . GLY B 1 56 ? -22.688 29.141 22.703 1 96.38 56 GLY B O 1
ATOM 3178 N N . LYS B 1 57 ? -22.734 29 20.469 1 95.44 57 LYS B N 1
ATOM 3179 C CA . LYS B 1 57 ? -21.609 28.078 20.391 1 95.44 57 LYS B CA 1
ATOM 3180 C C . LYS B 1 57 ? -20.328 28.734 20.906 1 95.44 57 LYS B C 1
ATOM 3182 O O . LYS B 1 57 ? -19.578 28.125 21.672 1 95.44 57 LYS B O 1
ATOM 3187 N N . ALA B 1 58 ? -20.094 29.938 20.438 1 96.88 58 ALA B N 1
ATOM 3188 C CA . ALA B 1 58 ? -18.891 30.672 20.844 1 96.88 58 ALA B CA 1
ATOM 3189 C C . ALA B 1 58 ? -18.891 30.922 22.359 1 96.88 58 ALA B C 1
ATOM 3191 O O . ALA B 1 58 ? -17.859 30.734 23.016 1 96.88 58 ALA B O 1
ATOM 3192 N N . ALA B 1 59 ? -20.016 31.297 22.875 1 96.81 59 ALA B N 1
ATOM 3193 C CA . ALA B 1 59 ? -20.125 31.594 24.297 1 96.81 59 ALA B CA 1
ATOM 3194 C C . ALA B 1 59 ? -19.891 30.359 25.141 1 96.81 59 ALA B C 1
ATOM 3196 O O . ALA B 1 59 ? -19.203 30.406 26.172 1 96.81 59 ALA B O 1
ATOM 3197 N N . ALA B 1 60 ? -20.484 29.297 24.766 1 96.94 60 ALA B N 1
ATOM 3198 C CA . ALA B 1 60 ? -20.344 28.047 25.5 1 96.94 60 ALA B CA 1
ATOM 3199 C C . ALA B 1 60 ? -18.891 27.594 25.547 1 96.94 60 ALA B C 1
ATOM 3201 O O . ALA B 1 60 ? -18.375 27.219 26.609 1 96.94 60 ALA B O 1
ATOM 3202 N N . LEU B 1 61 ? -18.281 27.609 24.406 1 96.94 61 LEU B N 1
ATOM 3203 C CA . LEU B 1 61 ? -16.891 27.172 24.328 1 96.94 61 LEU B CA 1
ATOM 3204 C C . LEU B 1 61 ? -15.969 28.141 25.078 1 96.94 61 LEU B C 1
ATOM 3206 O O . LEU B 1 61 ? -15.039 27.703 25.766 1 96.94 61 LEU B O 1
ATOM 3210 N N . ALA B 1 62 ? -16.203 29.391 24.922 1 96.25 62 ALA B N 1
ATOM 3211 C CA . ALA B 1 62 ? -15.414 30.422 25.609 1 96.25 62 ALA B CA 1
ATOM 3212 C C . ALA B 1 62 ? -15.5 30.25 27.125 1 96.25 62 ALA B C 1
ATOM 3214 O O . ALA B 1 62 ? -14.484 30.328 27.828 1 96.25 62 ALA B O 1
ATOM 3215 N N . ARG B 1 63 ? -16.672 30.016 27.594 1 95.94 63 ARG B N 1
ATOM 3216 C CA . ARG B 1 63 ? -16.875 29.797 29.016 1 95.94 63 ARG B CA 1
ATOM 3217 C C . ARG B 1 63 ? -16.125 28.562 29.516 1 95.94 63 ARG B C 1
ATOM 3219 O O . ARG B 1 63 ? -15.453 28.609 30.547 1 95.94 63 ARG B O 1
ATOM 3226 N N . ALA B 1 64 ? -16.25 27.562 28.75 1 95.25 64 ALA B N 1
ATOM 3227 C CA . ALA B 1 64 ? -15.617 26.297 29.109 1 95.25 64 ALA B CA 1
ATOM 3228 C C . ALA B 1 64 ? -14.094 26.438 29.141 1 95.25 64 ALA B C 1
ATOM 3230 O O . ALA B 1 64 ? -13.406 25.703 29.844 1 95.25 64 ALA B O 1
ATOM 3231 N N . SER B 1 65 ? -13.57 27.391 28.406 1 95.25 65 SER B N 1
ATOM 3232 C CA . SER B 1 65 ? -12.125 27.5 28.234 1 95.25 65 SER B CA 1
ATOM 3233 C C . SER B 1 65 ? -11.578 28.75 28.906 1 95.25 65 SER B C 1
ATOM 3235 O O . SER B 1 65 ? -10.391 29.062 28.766 1 95.25 65 SER B O 1
ATOM 3237 N N . ASP B 1 66 ? -12.406 29.469 29.516 1 94.19 66 ASP B N 1
ATOM 3238 C CA . ASP B 1 66 ? -12.039 30.688 30.25 1 94.19 66 ASP B CA 1
ATOM 3239 C C . ASP B 1 66 ? -11.391 31.703 29.312 1 94.19 66 ASP B C 1
ATOM 3241 O O . ASP B 1 66 ? -10.289 32.188 29.594 1 94.19 66 ASP B O 1
ATOM 3245 N N . VAL B 1 67 ? -11.992 31.938 28.156 1 96.31 67 VAL B N 1
ATOM 3246 C CA . VAL B 1 67 ? -11.594 32.969 27.234 1 96.31 67 VAL B CA 1
ATOM 3247 C C . VAL B 1 67 ? -12.805 33.844 26.859 1 96.31 67 VAL B C 1
ATOM 3249 O O . VAL B 1 67 ? -13.922 33.562 27.312 1 96.31 67 VAL B O 1
ATOM 3252 N N . MET B 1 68 ? -12.578 34.906 26.156 1 96.56 68 MET B N 1
ATOM 3253 C CA . MET B 1 68 ? -13.648 35.812 25.781 1 96.56 68 MET B CA 1
ATOM 3254 C C . MET B 1 68 ? -14.336 35.344 24.5 1 96.56 68 MET B C 1
ATOM 3256 O O . MET B 1 68 ? -13.695 34.75 23.641 1 96.56 68 MET B O 1
ATOM 3260 N N . ALA B 1 69 ? -15.641 35.562 24.453 1 97.88 69 ALA B N 1
ATOM 3261 C CA . ALA B 1 69 ? -16.375 35.438 23.203 1 97.88 69 ALA B CA 1
ATOM 3262 C C . ALA B 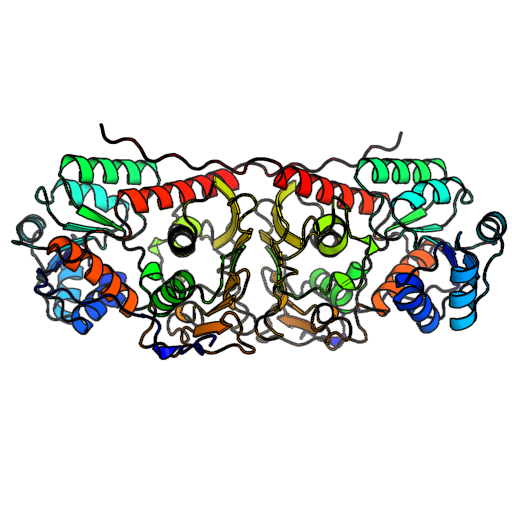1 69 ? -16.656 36.812 22.594 1 97.88 69 ALA B C 1
ATOM 3264 O O . ALA B 1 69 ? -17.203 37.688 23.266 1 97.88 69 ALA B O 1
ATOM 3265 N N . PHE B 1 70 ? -16.219 37 21.422 1 97.81 70 PHE B N 1
ATOM 3266 C CA . PHE B 1 70 ? -16.516 38.25 20.734 1 97.81 70 PHE B CA 1
ATOM 3267 C C . PHE B 1 70 ? -18 38.312 20.375 1 97.81 70 PHE B C 1
ATOM 3269 O O . PHE B 1 70 ? -18.594 37.312 19.984 1 97.81 70 PHE B O 1
ATOM 3276 N N . THR B 1 71 ? -18.547 39.469 20.359 1 95.19 71 THR B N 1
ATOM 3277 C CA . THR B 1 71 ? -19.969 39.625 20.109 1 95.19 71 THR B CA 1
ATOM 3278 C C . THR B 1 71 ? -20.234 39.906 18.641 1 95.19 71 THR B C 1
ATOM 3280 O O . THR B 1 71 ? -21.375 39.812 18.188 1 95.19 71 THR B O 1
ATOM 3283 N N . SER B 1 72 ? -19.234 40.312 17.969 1 97.06 72 SER B N 1
ATOM 3284 C CA . SER B 1 72 ? -19.359 40.562 16.531 1 97.06 72 SER B CA 1
ATOM 3285 C C . SER B 1 72 ? -18.062 40.219 15.789 1 97.06 72 SER B C 1
ATOM 3287 O O . SER B 1 72 ? -17 40.188 16.391 1 97.06 72 SER B O 1
ATOM 3289 N N . GLU B 1 73 ? -18.234 39.969 14.5 1 97.69 73 GLU B N 1
ATOM 3290 C CA . GLU B 1 73 ? -17.078 39.719 13.656 1 97.69 73 GLU B CA 1
ATOM 3291 C C . GLU B 1 73 ? -16.141 40.906 13.633 1 97.69 73 GLU B C 1
ATOM 3293 O O . GLU B 1 73 ? -14.914 40.75 13.656 1 97.69 73 GLU B O 1
ATOM 3298 N N . GLU B 1 74 ? -16.688 42.125 13.602 1 97.31 74 GLU B N 1
ATOM 3299 C CA . GLU B 1 74 ? -15.922 43.375 13.578 1 97.31 74 GLU B CA 1
ATOM 3300 C C . GLU B 1 74 ? -15.023 43.469 14.805 1 97.31 74 GLU B C 1
ATOM 3302 O O . GLU B 1 74 ? -13.867 43.906 14.695 1 97.31 74 GLU B O 1
ATOM 3307 N N . GLU B 1 75 ? -15.562 43.156 15.922 1 97.12 75 GLU B N 1
ATOM 3308 C CA . GLU B 1 75 ? -14.781 43.188 17.156 1 97.12 75 GLU B CA 1
ATOM 3309 C C . GLU B 1 75 ? -13.594 42.219 17.078 1 97.12 75 GLU B C 1
ATOM 3311 O O . GLU B 1 75 ? -12.484 42.562 17.484 1 97.12 75 GLU B O 1
ATOM 3316 N N . ALA B 1 76 ? -13.82 41.031 16.609 1 97.88 76 ALA B N 1
ATOM 3317 C CA . ALA B 1 76 ? -12.773 40.031 16.469 1 97.88 76 ALA B CA 1
ATOM 3318 C C . ALA B 1 76 ? -11.695 40.531 15.5 1 97.88 76 ALA B C 1
ATOM 3320 O O . ALA B 1 76 ? -10.5 40.344 15.758 1 97.88 76 ALA B O 1
ATOM 3321 N N . LEU B 1 77 ? -12.109 41.156 14.422 1 97.62 77 LEU B N 1
ATOM 3322 C CA . LEU B 1 77 ? -11.211 41.625 13.359 1 97.62 77 LEU B CA 1
ATOM 3323 C C . LEU B 1 77 ? -10.367 42.781 13.828 1 97.62 77 LEU B C 1
ATOM 3325 O O . LEU B 1 77 ? -9.297 43.062 13.273 1 97.62 77 LEU B O 1
ATOM 3329 N N . SER B 1 78 ? -10.812 43.5 14.859 1 95.81 78 SER B N 1
ATOM 3330 C CA . SER B 1 78 ? -10.172 44.75 15.281 1 95.81 78 SER B CA 1
ATOM 3331 C C . SER B 1 78 ? -9.156 44.5 16.391 1 95.81 78 SER B C 1
ATOM 3333 O O . SER B 1 78 ? -8.508 45.438 16.859 1 95.81 78 SER B O 1
ATOM 3335 N N . ALA B 1 79 ? -9.055 43.219 16.797 1 95.12 79 ALA B N 1
ATOM 3336 C CA . ALA B 1 79 ? -8.102 42.906 17.859 1 95.12 79 ALA B CA 1
ATOM 3337 C C . ALA B 1 79 ? -6.691 43.344 17.469 1 95.12 79 ALA B C 1
ATOM 3339 O O . ALA B 1 79 ? -6.207 43 16.391 1 95.12 79 ALA B O 1
ATOM 3340 N N . GLU B 1 80 ? -6.012 44.062 18.312 1 93.31 80 GLU B N 1
ATOM 3341 C CA . GLU B 1 80 ? -4.719 44.656 18.016 1 93.31 80 GLU B CA 1
ATOM 3342 C C . GLU B 1 80 ? -3.588 43.625 18.141 1 93.31 80 GLU B C 1
ATOM 3344 O O . GLU B 1 80 ? -3.543 42.875 19.094 1 93.31 80 GLU B O 1
ATOM 3349 N N . ASN B 1 81 ? -2.678 43.688 17.188 1 95.62 81 ASN B N 1
ATOM 3350 C CA . ASN B 1 81 ? -1.462 42.875 17.156 1 95.62 81 ASN B CA 1
ATOM 3351 C C . ASN B 1 81 ? -1.773 41.375 17.297 1 95.62 81 ASN B C 1
ATOM 3353 O O . ASN B 1 81 ? -1.037 40.656 17.969 1 95.62 81 ASN B O 1
ATOM 3357 N N . ALA B 1 82 ? -2.869 40.938 16.781 1 97.94 82 ALA B N 1
ATOM 3358 C CA . ALA B 1 82 ? -3.35 39.594 16.969 1 97.94 82 ALA B CA 1
ATOM 3359 C C . ALA B 1 82 ? -2.834 38.656 15.883 1 97.94 82 ALA B C 1
ATOM 3361 O O . ALA B 1 82 ? -2.447 39.094 14.805 1 97.94 82 ALA B O 1
ATOM 3362 N N . ILE B 1 83 ? -2.785 37.375 16.203 1 98.31 83 ILE B N 1
ATOM 3363 C CA . ILE B 1 83 ? -2.727 36.281 15.25 1 98.31 83 ILE B CA 1
ATOM 3364 C C . ILE B 1 83 ? -4.117 35.688 15.062 1 98.31 83 ILE B C 1
ATOM 3366 O O . ILE B 1 83 ? -4.812 35.406 16.047 1 98.31 83 ILE B O 1
ATOM 3370 N N . PHE B 1 84 ? -4.508 35.562 13.836 1 98.81 84 PHE B N 1
ATOM 3371 C CA . PHE B 1 84 ? -5.859 35.062 13.57 1 98.81 84 PHE B CA 1
ATOM 3372 C C . PHE B 1 84 ? -5.859 33.594 13.242 1 98.81 84 PHE B C 1
ATOM 3374 O O . PHE B 1 84 ? -5.172 33.156 12.32 1 98.81 84 PHE B O 1
ATOM 3381 N N . ASP B 1 85 ? -6.543 32.781 14.023 1 98.81 85 ASP B N 1
ATOM 3382 C CA . ASP B 1 85 ? -6.715 31.344 13.852 1 98.81 85 ASP B CA 1
ATOM 3383 C C . ASP B 1 85 ? -8.086 31.016 13.25 1 98.81 85 ASP B C 1
ATOM 3385 O O . ASP B 1 85 ? -9.094 31.016 13.961 1 98.81 85 ASP B O 1
ATOM 3389 N N . LEU B 1 86 ? -8.062 30.703 11.969 1 98.62 86 LEU B N 1
ATOM 3390 C CA . LEU B 1 86 ? -9.305 30.391 11.266 1 98.62 86 LEU B CA 1
ATOM 3391 C C . LEU B 1 86 ? -9.617 28.906 11.344 1 98.62 86 LEU B C 1
ATOM 3393 O O . LEU B 1 86 ? -9.25 28.141 10.445 1 98.62 86 LEU B O 1
ATOM 3397 N N . ALA B 1 87 ? -10.352 28.531 12.359 1 97.56 87 ALA B N 1
ATOM 3398 C CA . ALA B 1 87 ? -10.852 27.172 12.531 1 97.56 87 ALA B CA 1
ATOM 3399 C C . ALA B 1 87 ? -12.266 27.031 11.969 1 97.56 87 ALA B C 1
ATOM 3401 O O . ALA B 1 87 ? -13.172 26.547 12.656 1 97.56 87 ALA B O 1
ATOM 3402 N N . THR B 1 88 ? -12.469 27.469 10.758 1 96.19 88 THR B N 1
ATOM 3403 C CA . THR B 1 88 ? -13.766 27.531 10.086 1 96.19 88 THR B CA 1
ATOM 3404 C C . THR B 1 88 ? -13.828 26.516 8.953 1 96.19 88 THR B C 1
ATOM 3406 O O . THR B 1 88 ? -12.805 25.984 8.531 1 96.19 88 THR B O 1
ATOM 3409 N N . PRO B 1 89 ? -15.031 26.203 8.477 1 92.25 89 PRO B N 1
ATOM 3410 C CA . PRO B 1 89 ? -15.117 25.375 7.273 1 92.25 89 PRO B CA 1
ATOM 3411 C C . PRO B 1 89 ? -14.422 26 6.074 1 92.25 89 PRO B C 1
ATOM 3413 O O . PRO B 1 89 ? -14.359 27.234 5.965 1 92.25 89 PRO B O 1
ATOM 3416 N N . PRO B 1 90 ? -14.016 25.172 5.207 1 94 90 PRO B N 1
ATOM 3417 C CA . PRO B 1 90 ? -13.219 25.656 4.078 1 94 90 PRO B CA 1
ATOM 3418 C C . PRO B 1 90 ? -13.914 26.766 3.301 1 94 90 PRO B C 1
ATOM 3420 O O . PRO B 1 90 ? -13.266 27.719 2.836 1 94 90 PRO B O 1
ATOM 3423 N N . ALA B 1 91 ? -15.164 26.75 3.219 1 92.19 91 ALA B N 1
ATOM 3424 C CA . ALA B 1 91 ? -15.922 27.703 2.4 1 92.19 91 ALA B CA 1
ATOM 3425 C C . ALA B 1 91 ? -15.891 29.094 3.01 1 92.19 91 ALA B C 1
ATOM 3427 O O . ALA B 1 91 ? -16.156 30.078 2.322 1 92.19 91 ALA B O 1
ATOM 3428 N N . ALA B 1 92 ? -15.547 29.203 4.293 1 95.88 92 ALA B N 1
ATOM 3429 C CA . ALA B 1 92 ? -15.617 30.484 5 1 95.88 92 ALA B CA 1
ATOM 3430 C C . ALA B 1 92 ? -14.266 31.188 4.969 1 95.88 92 ALA B C 1
ATOM 3432 O O . ALA B 1 92 ? -14.188 32.375 5.273 1 95.88 92 ALA B O 1
ATOM 3433 N N . HIS B 1 93 ? -13.188 30.547 4.598 1 98.06 93 HIS B N 1
ATOM 3434 C CA . HIS B 1 93 ? -11.828 31.078 4.754 1 98.06 93 HIS B CA 1
ATOM 3435 C C . HIS B 1 93 ? -11.648 32.375 3.965 1 98.06 93 HIS B C 1
ATOM 3437 O O . HIS B 1 93 ? -11.203 33.375 4.516 1 98.06 93 HIS B O 1
ATOM 3443 N N . ALA B 1 94 ? -12.07 32.312 2.723 1 98.06 94 ALA B N 1
ATOM 3444 C CA . ALA B 1 94 ? -11.812 33.438 1.828 1 98.06 94 ALA B CA 1
ATOM 3445 C C . ALA B 1 94 ? -12.508 34.719 2.322 1 98.06 94 ALA B C 1
ATOM 3447 O O . ALA B 1 94 ? -11.914 35.781 2.316 1 98.06 94 ALA B O 1
ATOM 3448 N N . SER B 1 95 ? -13.727 34.531 2.719 1 97.88 95 SER B N 1
ATOM 3449 C CA . SER B 1 95 ? -14.508 35.656 3.188 1 97.88 95 SER B CA 1
ATOM 3450 C C . SER B 1 95 ? -13.867 36.312 4.414 1 97.88 95 SER B C 1
ATOM 3452 O O . SER B 1 95 ? -13.766 37.531 4.5 1 97.88 95 SER B O 1
ATOM 3454 N N . ILE B 1 96 ? -13.375 35.562 5.344 1 98.31 96 ILE B N 1
ATOM 3455 C CA . ILE B 1 96 ? -12.766 36.062 6.57 1 98.31 96 ILE B CA 1
ATOM 3456 C C . ILE B 1 96 ? -11.422 36.719 6.242 1 98.31 96 ILE B C 1
ATOM 3458 O O . ILE B 1 96 ? -11.141 37.844 6.703 1 98.31 96 ILE B O 1
ATOM 3462 N N . LEU B 1 97 ? -10.641 36.094 5.441 1 98.56 97 LEU B N 1
ATOM 3463 C CA . LEU B 1 97 ? -9.32 36.594 5.066 1 98.56 97 LEU B CA 1
ATOM 3464 C C . LEU B 1 97 ? -9.43 37.938 4.375 1 98.56 97 LEU B C 1
ATOM 3466 O O . LEU B 1 97 ? -8.594 38.812 4.59 1 98.56 97 LEU B O 1
ATOM 3470 N N . SER B 1 98 ? -10.438 38.094 3.568 1 98.38 98 SER B N 1
ATOM 3471 C CA . SER B 1 98 ? -10.617 39.312 2.807 1 98.38 98 SER B CA 1
ATOM 3472 C C . SER B 1 98 ? -10.914 40.5 3.725 1 98.38 98 SER B C 1
ATOM 3474 O O . SER B 1 98 ? -10.828 41.656 3.307 1 98.38 98 SER B O 1
ATOM 3476 N N . LYS B 1 99 ? -11.25 40.25 4.98 1 98.31 99 LYS B N 1
ATOM 3477 C CA . LYS B 1 99 ? -11.625 41.281 5.926 1 98.31 99 LYS B CA 1
ATOM 3478 C C . LYS B 1 99 ? -10.516 41.531 6.945 1 98.31 99 LYS B C 1
ATOM 3480 O O . LYS B 1 99 ? -10.57 42.469 7.719 1 98.31 99 LYS B O 1
ATOM 3485 N N . LEU B 1 100 ? -9.531 40.625 7.023 1 98.12 100 LEU B N 1
ATOM 3486 C CA . LEU B 1 100 ? -8.438 40.781 7.984 1 98.12 100 LEU B CA 1
ATOM 3487 C C . LEU B 1 100 ? -7.629 42.031 7.688 1 98.12 100 LEU B C 1
ATOM 3489 O O . LEU B 1 100 ? -7.566 42.469 6.543 1 98.12 100 LEU B O 1
ATOM 3493 N N . PRO B 1 101 ? -6.953 42.625 8.711 1 96.69 101 PRO B N 1
ATOM 3494 C CA . PRO B 1 101 ? -6.043 43.719 8.445 1 96.69 101 PRO B CA 1
ATOM 3495 C C . PRO B 1 101 ? -4.902 43.344 7.504 1 96.69 101 PRO B C 1
ATOM 3497 O O . PRO B 1 101 ? -4.371 42.25 7.582 1 96.69 101 PRO B O 1
ATOM 3500 N N . LYS B 1 102 ? -4.57 44.281 6.633 1 96.88 102 LYS B N 1
ATOM 3501 C CA . LYS B 1 102 ? -3.412 44.062 5.77 1 96.88 102 LYS B CA 1
ATOM 3502 C C . LYS B 1 102 ? -2.158 43.781 6.594 1 96.88 102 LYS B C 1
ATOM 3504 O O . LYS B 1 102 ? -1.945 44.406 7.637 1 96.88 102 LYS B O 1
ATOM 3509 N N . GLY B 1 103 ? -1.408 42.844 6.18 1 97.44 103 GLY B N 1
ATOM 3510 C CA . GLY B 1 103 ? -0.149 42.531 6.836 1 97.44 103 GLY B CA 1
ATOM 3511 C C . GLY B 1 103 ? -0.314 41.625 8.039 1 97.44 103 GLY B C 1
ATOM 3512 O O . GLY B 1 103 ? 0.658 41.344 8.734 1 97.44 103 GLY B O 1
ATOM 3513 N N . SER B 1 104 ? -1.48 41.156 8.336 1 98.06 104 SER B N 1
ATOM 3514 C CA . SER B 1 104 ? -1.731 40.344 9.516 1 98.06 104 SER B CA 1
ATOM 3515 C C . SER B 1 104 ? -1.193 38.906 9.312 1 98.06 104 SER B C 1
ATOM 3517 O O . SER B 1 104 ? -0.676 38.594 8.242 1 98.06 104 SER B O 1
ATOM 3519 N N . PHE B 1 105 ? -1.171 38.094 10.352 1 98.69 105 PHE B N 1
ATOM 3520 C CA . PHE B 1 105 ? -0.755 36.719 10.383 1 98.69 105 PHE B CA 1
ATOM 3521 C C . PHE B 1 105 ? -1.942 35.781 10.664 1 98.69 105 PHE B C 1
ATOM 3523 O O . PHE B 1 105 ? -2.779 36.094 11.516 1 98.69 105 PHE B O 1
ATOM 3530 N N . ALA B 1 106 ? -2.016 34.75 9.898 1 98.88 106 ALA B N 1
ATOM 3531 C CA . ALA B 1 106 ? -3.186 33.875 10.078 1 98.88 106 ALA B CA 1
ATOM 3532 C C . ALA B 1 106 ? -2.807 32.406 9.969 1 98.88 106 ALA B C 1
ATOM 3534 O O . ALA B 1 106 ? -1.872 32.062 9.25 1 98.88 106 ALA B O 1
ATOM 3535 N N . LEU B 1 107 ? -3.422 31.547 10.719 1 98.81 107 LEU B N 1
ATOM 3536 C CA . LEU B 1 107 ? -3.436 30.094 10.586 1 98.81 107 LEU B CA 1
ATOM 3537 C C . LEU B 1 107 ? -4.773 29.609 10.039 1 98.81 107 LEU B C 1
ATOM 3539 O O . LEU B 1 107 ? -5.824 29.891 10.617 1 98.81 107 LEU B O 1
ATOM 3543 N N . ILE B 1 108 ? -4.75 28.969 8.914 1 98.75 108 ILE B N 1
ATOM 3544 C CA . ILE B 1 108 ? -5.973 28.547 8.234 1 98.75 108 ILE B CA 1
ATOM 3545 C C . ILE B 1 108 ? -6.176 27.047 8.406 1 98.75 108 ILE B C 1
ATOM 3547 O O . ILE B 1 108 ? -5.301 26.25 8.062 1 98.75 108 ILE B O 1
ATOM 3551 N N . GLN B 1 109 ? -7.305 26.672 8.953 1 97.5 109 GLN B N 1
ATOM 3552 C CA . GLN B 1 109 ? -7.602 25.25 9.109 1 97.5 109 GLN B CA 1
ATOM 3553 C C . GLN B 1 109 ? -7.582 24.531 7.758 1 97.5 109 GLN B C 1
ATOM 3555 O O . GLN B 1 109 ? -8.016 25.094 6.746 1 97.5 109 GLN B O 1
ATOM 3560 N N . LYS B 1 110 ? -7.109 23.312 7.754 1 97 110 LYS B N 1
ATOM 3561 C CA . LYS B 1 110 ? -7.113 22.516 6.527 1 97 110 LYS B CA 1
ATOM 3562 C C . LYS B 1 110 ? -8.508 21.984 6.223 1 97 110 LYS B C 1
ATOM 3564 O O . LYS B 1 110 ? -9.297 21.75 7.137 1 97 110 LYS B O 1
ATOM 3569 N N . PRO B 1 111 ? -8.852 21.75 4.988 1 97.06 111 PRO B N 1
ATOM 3570 C CA . PRO B 1 111 ? -8.039 22.031 3.801 1 97.06 111 PRO B CA 1
ATOM 3571 C C . PRO B 1 111 ? -8.047 23.516 3.428 1 97.06 111 PRO B C 1
ATOM 3573 O O . PRO B 1 111 ? -8.922 24.266 3.871 1 97.06 111 PRO B O 1
ATOM 3576 N N . LEU B 1 112 ? -7.012 23.953 2.639 1 98 112 LEU B N 1
ATOM 3577 C CA . LEU B 1 112 ? -6.949 25.328 2.133 1 98 112 LEU B CA 1
ATOM 3578 C C . LEU B 1 112 ? -8.008 25.562 1.059 1 98 112 LEU B C 1
ATOM 3580 O O . LEU B 1 112 ? -7.684 25.641 -0.128 1 98 112 LEU B O 1
ATOM 3584 N N . GLY B 1 113 ? -9.289 25.734 1.474 1 95.25 113 GLY B N 1
ATOM 3585 C CA . GLY B 1 113 ? -10.414 25.766 0.547 1 95.25 113 GLY B CA 1
ATOM 3586 C C . GLY B 1 113 ? -10.938 24.375 0.208 1 95.25 113 GLY B C 1
ATOM 3587 O O . GLY B 1 113 ? -10.289 23.375 0.519 1 95.25 113 GLY B O 1
ATOM 3588 N N . SER B 1 114 ? -12.07 24.344 -0.514 1 93.94 114 SER B N 1
ATOM 3589 C CA . SER B 1 114 ? -12.742 23.078 -0.793 1 93.94 114 SER B CA 1
ATOM 3590 C C . SER B 1 114 ? -12.125 22.375 -1.995 1 93.94 114 SER B C 1
ATOM 3592 O O . SER B 1 114 ? -12.305 21.172 -2.176 1 93.94 114 SER B O 1
ATOM 3594 N N . ASP B 1 115 ? -11.539 23.109 -2.832 1 96.75 115 ASP B N 1
ATOM 3595 C CA . ASP B 1 115 ? -10.859 22.594 -4.016 1 96.75 115 ASP B CA 1
ATOM 3596 C C . ASP B 1 115 ? -9.727 23.516 -4.449 1 96.75 115 ASP B C 1
ATOM 3598 O O . ASP B 1 115 ? -9.406 24.484 -3.756 1 96.75 115 ASP B O 1
ATOM 3602 N N . LEU B 1 116 ? -9.125 23.188 -5.523 1 98.38 116 LEU B N 1
ATOM 3603 C CA . LEU B 1 116 ? -7.945 23.922 -5.949 1 98.38 116 LEU B CA 1
ATOM 3604 C C . LEU B 1 116 ? -8.312 25.344 -6.352 1 98.38 116 LEU B C 1
ATOM 3606 O O . LEU B 1 116 ? -7.535 26.281 -6.125 1 98.38 116 LEU B O 1
ATOM 3610 N N . ALA B 1 117 ? -9.461 25.531 -6.961 1 98.25 117 ALA B N 1
ATOM 3611 C CA . ALA B 1 117 ? -9.914 26.875 -7.32 1 98.25 117 ALA B CA 1
ATOM 3612 C C . ALA B 1 117 ? -10.078 27.75 -6.078 1 98.25 117 ALA B C 1
ATOM 3614 O O . ALA B 1 117 ? -9.641 28.891 -6.062 1 98.25 117 ALA B O 1
ATOM 3615 N N . ALA B 1 118 ? -10.711 27.203 -5.07 1 97.94 118 ALA B N 1
ATOM 3616 C CA . ALA B 1 118 ? -10.875 27.938 -3.816 1 97.94 118 ALA B CA 1
ATOM 3617 C C . ALA B 1 118 ? -9.523 28.234 -3.176 1 97.94 118 ALA B C 1
ATOM 3619 O O . ALA B 1 118 ? -9.312 29.328 -2.629 1 97.94 118 ALA B O 1
ATOM 3620 N N . ALA B 1 119 ? -8.641 27.266 -3.215 1 98.56 119 ALA B N 1
ATOM 3621 C CA . ALA B 1 119 ? -7.293 27.484 -2.697 1 98.56 119 ALA B CA 1
ATOM 3622 C C . ALA B 1 119 ? -6.605 28.641 -3.428 1 98.56 119 ALA B C 1
ATOM 3624 O O . ALA B 1 119 ? -5.91 29.438 -2.807 1 98.56 119 ALA B O 1
ATOM 3625 N N . THR B 1 120 ? -6.773 28.703 -4.695 1 98.5 120 THR B N 1
ATOM 3626 C CA . THR B 1 120 ? -6.188 29.766 -5.5 1 98.5 120 THR B CA 1
ATOM 3627 C C . THR B 1 120 ? -6.758 31.125 -5.098 1 98.5 120 THR B C 1
ATOM 3629 O O . THR B 1 120 ? -6.02 32.094 -5 1 98.5 120 THR B O 1
ATOM 3632 N N . GLY B 1 121 ? -8.055 31.141 -4.887 1 98.38 121 GLY B N 1
ATOM 3633 C CA . GLY B 1 121 ? -8.656 32.375 -4.395 1 98.38 121 GLY B CA 1
ATOM 3634 C C . GLY B 1 121 ? -8.07 32.844 -3.076 1 98.38 121 GLY B C 1
ATOM 3635 O O . GLY B 1 121 ? -7.801 34.031 -2.9 1 98.38 121 GLY B O 1
ATOM 3636 N N . ILE B 1 122 ? -7.887 31.953 -2.18 1 98.69 122 ILE B N 1
ATOM 3637 C CA . ILE B 1 122 ? -7.301 32.25 -0.878 1 98.69 122 ILE B CA 1
ATOM 3638 C C . ILE B 1 122 ? -5.883 32.781 -1.062 1 98.69 122 ILE B C 1
ATOM 3640 O O . ILE B 1 122 ? -5.508 33.781 -0.45 1 98.69 122 ILE B O 1
ATOM 3644 N N . LEU B 1 123 ? -5.117 32.062 -1.877 1 98.5 123 LEU B N 1
ATOM 3645 C CA . LEU B 1 123 ? -3.754 32.469 -2.193 1 98.5 123 LEU B CA 1
ATOM 3646 C C . LEU B 1 123 ? -3.729 33.938 -2.689 1 98.5 123 LEU B C 1
ATOM 3648 O O . LEU B 1 123 ? -2.92 34.719 -2.225 1 98.5 123 LEU B O 1
ATOM 3652 N N . GLU B 1 124 ? -4.578 34.281 -3.598 1 98.31 124 GLU B N 1
ATOM 3653 C CA . GLU B 1 124 ? -4.633 35.625 -4.191 1 98.31 124 GLU B CA 1
ATOM 3654 C C . GLU B 1 124 ? -4.988 36.656 -3.148 1 98.31 124 GLU B C 1
ATOM 3656 O O . GLU B 1 124 ? -4.402 37.75 -3.131 1 98.31 124 GLU B O 1
ATOM 3661 N N . ILE B 1 125 ? -5.93 36.375 -2.301 1 98.44 125 ILE B N 1
ATOM 3662 C CA . ILE B 1 125 ? -6.328 37.281 -1.24 1 98.44 125 ILE B CA 1
ATOM 3663 C C . ILE B 1 125 ? -5.141 37.562 -0.321 1 98.44 125 ILE B C 1
ATOM 3665 O O . ILE B 1 125 ? -4.859 38.719 0.015 1 98.44 125 ILE B O 1
ATOM 3669 N N . CYS B 1 126 ? -4.469 36.531 0.107 1 98.56 126 CYS B N 1
ATOM 3670 C CA . CYS B 1 126 ? -3.328 36.656 1.003 1 98.56 126 CYS B CA 1
ATOM 3671 C C . CYS B 1 126 ? -2.236 37.5 0.361 1 98.56 126 CYS B C 1
ATOM 3673 O O . CYS B 1 126 ? -1.644 38.375 1.019 1 98.56 126 CYS B O 1
ATOM 3675 N N . ARG B 1 127 ? -1.982 37.281 -0.93 1 97.88 127 ARG B N 1
ATOM 3676 C CA . ARG B 1 127 ? -0.982 38.062 -1.653 1 97.88 127 ARG B CA 1
ATOM 3677 C C . ARG B 1 127 ? -1.386 39.531 -1.74 1 97.88 127 ARG B C 1
ATOM 3679 O O . ARG B 1 127 ? -0.582 40.438 -1.45 1 97.88 127 ARG B O 1
ATOM 3686 N N . GLU B 1 128 ? -2.574 39.75 -2.131 1 97.44 128 GLU B N 1
ATOM 3687 C CA . GLU B 1 128 ? -3.08 41.125 -2.312 1 97.44 128 GLU B CA 1
ATOM 3688 C C . GLU B 1 128 ? -3.023 41.906 -1.008 1 97.44 128 GLU B C 1
ATOM 3690 O O . GLU B 1 128 ? -2.727 43.094 -1.014 1 97.44 128 GLU B O 1
ATOM 3695 N N . ARG B 1 129 ? -3.252 41.281 0.08 1 97.75 129 ARG B N 1
ATOM 3696 C CA . ARG B 1 129 ? -3.377 41.969 1.362 1 97.75 129 ARG B CA 1
ATOM 3697 C C . ARG B 1 129 ? -2.123 41.781 2.209 1 97.75 129 ARG B C 1
ATOM 3699 O O . ARG B 1 129 ? -2.082 42.188 3.371 1 97.75 129 ARG B O 1
ATOM 3706 N N . ASN B 1 130 ? -1.142 41.125 1.64 1 97.94 130 ASN B N 1
ATOM 3707 C CA . ASN B 1 130 ? 0.118 40.844 2.32 1 97.94 130 ASN B CA 1
ATOM 3708 C C . ASN B 1 130 ? -0.11 40.125 3.645 1 97.94 130 ASN B C 1
ATOM 3710 O O . ASN B 1 130 ? 0.463 40.5 4.668 1 97.94 130 ASN B O 1
ATOM 3714 N N . ILE B 1 131 ? -1.055 39.25 3.666 1 98.56 131 ILE B N 1
ATOM 3715 C CA . ILE B 1 131 ? -1.296 38.375 4.824 1 98.56 131 ILE B CA 1
ATOM 3716 C C . ILE B 1 131 ? -0.323 37.219 4.805 1 98.56 131 ILE B C 1
ATOM 3718 O O . ILE B 1 131 ? -0.202 36.5 3.795 1 98.56 131 ILE B O 1
ATOM 3722 N N . ARG B 1 132 ? 0.452 37.062 5.859 1 98.31 132 ARG B N 1
ATOM 3723 C CA . ARG B 1 132 ? 1.306 35.875 6.02 1 98.31 132 ARG B CA 1
ATOM 3724 C C . ARG B 1 132 ? 0.557 34.75 6.715 1 98.31 132 ARG B C 1
ATOM 3726 O O . ARG B 1 132 ? 0.474 34.719 7.941 1 98.31 132 ARG B O 1
ATOM 3733 N N . ALA B 1 133 ? 0.111 33.812 5.91 1 98.62 133 ALA B N 1
ATOM 3734 C CA . ALA B 1 133 ? -0.751 32.75 6.434 1 98.62 133 ALA B CA 1
ATOM 3735 C C . ALA B 1 133 ? -0.148 31.375 6.176 1 98.62 133 ALA B C 1
ATOM 3737 O O . ALA B 1 133 ? 0.639 31.203 5.242 1 98.62 133 ALA B O 1
ATOM 3738 N N . ALA B 1 134 ? -0.451 30.453 7.031 1 98.62 134 ALA B N 1
ATOM 3739 C CA . ALA B 1 134 ? -0.123 29.047 6.871 1 98.62 134 ALA B CA 1
ATOM 3740 C C . ALA B 1 134 ? -1.363 28.172 7.035 1 98.62 134 ALA B C 1
ATOM 3742 O O . ALA B 1 134 ? -2.332 28.578 7.688 1 98.62 134 ALA B O 1
ATOM 3743 N N . ALA B 1 135 ? -1.374 27.062 6.336 1 98.5 135 ALA B N 1
ATOM 3744 C CA . ALA B 1 135 ? -2.422 26.078 6.574 1 98.5 135 ALA B CA 1
ATOM 3745 C C . ALA B 1 135 ? -2.078 25.188 7.766 1 98.5 135 ALA B C 1
ATOM 3747 O O . ALA B 1 135 ? -0.912 24.844 7.977 1 98.5 135 ALA B O 1
ATOM 3748 N N . ASN B 1 136 ? -3.074 24.797 8.5 1 97.81 136 ASN B N 1
ATOM 3749 C CA . ASN B 1 136 ? -2.885 23.984 9.703 1 97.81 136 ASN B CA 1
ATOM 3750 C C . ASN B 1 136 ? -2.707 22.5 9.359 1 97.81 136 ASN B C 1
ATOM 3752 O O . ASN B 1 136 ? -3.453 21.656 9.852 1 97.81 136 ASN B O 1
ATOM 3756 N N . PHE B 1 137 ? -1.719 22.156 8.594 1 96.94 137 PHE B N 1
ATOM 3757 C CA . PHE B 1 137 ? -1.239 20.797 8.422 1 96.94 137 PHE B CA 1
ATOM 3758 C C . PHE B 1 137 ? -0.366 20.375 9.594 1 96.94 137 PHE B C 1
ATOM 3760 O O . PHE B 1 137 ? 0.837 20.156 9.438 1 96.94 137 PHE B O 1
ATOM 3767 N N . GLN B 1 138 ? -1.006 20.125 10.656 1 96.12 138 GLN B N 1
ATOM 3768 C CA . GLN B 1 138 ? -0.341 20.062 11.953 1 96.12 138 GLN B CA 1
ATOM 3769 C C . GLN B 1 138 ? 0.435 18.75 12.109 1 96.12 138 GLN B C 1
ATOM 3771 O O . GLN B 1 138 ? 1.287 18.625 12.992 1 96.12 138 GLN B O 1
ATOM 3776 N N . LEU B 1 139 ? 0.211 17.75 11.242 1 97.25 139 LEU B N 1
ATOM 3777 C CA . LEU B 1 139 ? 0.933 16.484 11.367 1 97.25 139 LEU B CA 1
ATOM 3778 C C . LEU B 1 139 ? 2.436 16.703 11.219 1 97.25 139 LEU B C 1
ATOM 3780 O O . LEU B 1 139 ? 3.23 16.047 11.891 1 97.25 139 LEU B O 1
ATOM 3784 N N . ARG B 1 140 ? 2.857 17.688 10.406 1 96.44 140 ARG B N 1
ATOM 3785 C CA . ARG B 1 140 ? 4.262 18.031 10.203 1 96.44 140 ARG B CA 1
ATOM 3786 C C . ARG B 1 140 ? 4.926 18.391 11.531 1 96.44 140 ARG B C 1
ATOM 3788 O O . ARG B 1 140 ? 6.152 18.328 11.656 1 96.44 140 ARG B O 1
ATOM 3795 N N . PHE B 1 141 ? 4.074 18.781 12.453 1 97.56 141 PHE B N 1
ATOM 3796 C CA . PHE B 1 141 ? 4.602 19.359 13.688 1 97.56 141 PHE B CA 1
ATOM 3797 C C . PHE B 1 141 ? 4.391 18.406 14.859 1 97.56 141 PHE B C 1
ATOM 3799 O O . PHE B 1 141 ? 4.68 18.75 16.016 1 97.56 141 PHE B O 1
ATOM 3806 N N . ALA B 1 142 ? 3.822 17.203 14.594 1 97.69 142 ALA B N 1
ATOM 3807 C CA . ALA B 1 142 ? 3.703 16.203 15.656 1 97.69 142 ALA B CA 1
ATOM 3808 C C . ALA B 1 142 ? 5.074 15.789 16.172 1 97.69 142 ALA B C 1
ATOM 3810 O O . ALA B 1 142 ? 6.027 15.672 15.398 1 97.69 142 ALA B O 1
ATOM 3811 N N . PRO B 1 143 ? 5.203 15.523 17.422 1 97.56 143 PRO B N 1
ATOM 3812 C CA . PRO B 1 143 ? 6.504 15.203 18.016 1 97.56 143 PRO B CA 1
ATOM 3813 C C . PRO B 1 143 ? 7.23 14.086 17.266 1 97.56 143 PRO B C 1
ATOM 3815 O O . PRO B 1 143 ? 8.422 14.219 16.953 1 97.56 143 PRO B O 1
ATOM 3818 N N . MET B 1 144 ? 6.547 13.008 16.906 1 97.88 144 MET B N 1
ATOM 3819 C CA . MET B 1 144 ? 7.199 11.898 16.219 1 97.88 144 MET B CA 1
ATOM 3820 C C . MET B 1 144 ? 7.629 12.297 14.82 1 97.88 144 MET B C 1
ATOM 3822 O O . MET B 1 144 ? 8.641 11.805 14.312 1 97.88 144 MET B O 1
ATOM 3826 N N . MET B 1 145 ? 6.906 13.234 14.227 1 98.44 145 MET B N 1
ATOM 3827 C CA . MET B 1 145 ? 7.262 13.648 12.875 1 98.44 145 MET B CA 1
ATOM 3828 C C . MET B 1 145 ? 8.414 14.641 12.891 1 98.44 145 MET B C 1
ATOM 3830 O O . MET B 1 145 ? 9.273 14.617 12 1 98.44 145 MET B O 1
ATOM 3834 N N . LEU B 1 146 ? 8.398 15.547 13.867 1 98.25 146 LEU B N 1
ATOM 3835 C CA . LEU B 1 146 ? 9.539 16.438 14.031 1 98.25 146 LEU B CA 1
ATOM 3836 C C . LEU B 1 146 ? 10.812 15.641 14.297 1 98.25 146 LEU B C 1
ATOM 3838 O O . LEU B 1 146 ? 11.867 15.945 13.734 1 98.25 146 LEU B O 1
ATOM 3842 N N . ALA B 1 147 ? 10.68 14.602 15.133 1 98.44 147 ALA B N 1
ATOM 3843 C CA . ALA B 1 147 ? 11.82 13.742 15.414 1 98.44 147 ALA B CA 1
ATOM 3844 C C . ALA B 1 147 ? 12.273 12.992 14.164 1 98.44 147 ALA B C 1
ATOM 3846 O O . ALA B 1 147 ? 13.477 12.867 13.906 1 98.44 147 ALA B O 1
ATOM 3847 N N . LEU B 1 148 ? 11.344 12.5 13.414 1 98.62 148 LEU B N 1
ATOM 3848 C CA . LEU B 1 148 ? 11.648 11.82 12.156 1 98.62 148 LEU B CA 1
ATOM 3849 C C . LEU B 1 148 ? 12.391 12.758 11.203 1 98.62 148 LEU B C 1
ATOM 3851 O O . LEU B 1 148 ? 13.406 12.383 10.617 1 98.62 148 LEU B O 1
ATOM 3855 N N . LYS B 1 149 ? 11.867 13.938 11.023 1 98.31 149 LYS B N 1
ATOM 3856 C CA . LYS B 1 149 ? 12.492 14.938 10.156 1 98.31 149 LYS B CA 1
ATOM 3857 C C . LYS B 1 149 ? 13.93 15.219 10.602 1 98.31 149 LYS B C 1
ATOM 3859 O O . LYS B 1 149 ? 14.828 15.344 9.773 1 98.31 149 LYS B O 1
ATOM 3864 N N . ASP B 1 150 ? 14.109 15.391 11.914 1 98.19 150 ASP B N 1
ATOM 3865 C CA . ASP B 1 150 ? 15.438 15.633 12.469 1 98.19 150 ASP B CA 1
ATOM 3866 C C . ASP B 1 150 ? 16.375 14.461 12.188 1 98.19 150 ASP B C 1
ATOM 3868 O O . ASP B 1 150 ? 17.531 14.656 11.812 1 98.19 150 ASP B O 1
ATOM 3872 N N . ALA B 1 151 ? 15.883 13.227 12.359 1 98.06 151 ALA B N 1
ATOM 3873 C CA . ALA B 1 151 ? 16.672 12.031 12.086 1 98.06 151 ALA B CA 1
ATOM 3874 C C . ALA B 1 151 ? 17.109 11.984 10.625 1 98.06 151 ALA B C 1
ATOM 3876 O O . ALA B 1 151 ? 18.266 11.656 10.328 1 98.06 151 ALA B O 1
ATOM 3877 N N . ILE B 1 152 ? 16.234 12.312 9.711 1 98.12 152 ILE B N 1
ATOM 3878 C CA . ILE B 1 152 ? 16.531 12.344 8.289 1 98.12 152 ILE B CA 1
ATOM 3879 C C . ILE B 1 152 ? 17.578 13.422 8 1 98.12 152 ILE B C 1
ATOM 3881 O O . ILE B 1 152 ? 18.562 13.164 7.312 1 98.12 152 ILE B O 1
ATOM 3885 N N . ALA B 1 153 ? 17.406 14.617 8.547 1 97.44 153 ALA B N 1
ATOM 3886 C CA . ALA B 1 153 ? 18.297 15.75 8.32 1 97.44 153 ALA B CA 1
ATOM 3887 C C . ALA B 1 153 ? 19.703 15.453 8.844 1 97.44 153 ALA B C 1
ATOM 3889 O O . ALA B 1 153 ? 20.688 15.891 8.258 1 97.44 153 ALA B O 1
ATOM 3890 N N . THR B 1 154 ? 19.766 14.75 9.992 1 96.5 154 THR B N 1
ATOM 3891 C CA . THR B 1 154 ? 21.047 14.422 10.609 1 96.5 154 THR B CA 1
ATOM 3892 C C . THR B 1 154 ? 21.781 13.344 9.805 1 96.5 154 THR B C 1
ATOM 3894 O O . THR B 1 154 ? 22.984 13.172 9.945 1 96.5 154 THR B O 1
ATOM 3897 N N . GLY B 1 155 ? 21.016 12.57 9.023 1 96.62 155 GLY B N 1
ATOM 3898 C CA . GLY B 1 155 ? 21.641 11.57 8.156 1 96.62 155 GLY B CA 1
ATOM 3899 C C . GLY B 1 155 ? 21.531 10.164 8.711 1 96.62 155 GLY B C 1
ATOM 3900 O O . GLY B 1 155 ? 22.156 9.234 8.188 1 96.62 155 GLY B O 1
ATOM 3901 N N . TYR B 1 156 ? 20.719 9.969 9.727 1 97.25 156 TYR B N 1
ATOM 3902 C CA . TYR B 1 156 ? 20.625 8.664 10.367 1 97.25 156 TYR B CA 1
ATOM 3903 C C . TYR B 1 156 ? 20.016 7.637 9.414 1 97.25 156 TYR B C 1
ATOM 3905 O O . TYR B 1 156 ? 20.141 6.43 9.633 1 97.25 156 TYR B O 1
ATOM 3913 N N . LEU B 1 157 ? 19.312 8.055 8.344 1 98 157 LEU B N 1
ATOM 3914 C CA . LEU B 1 157 ? 18.719 7.117 7.398 1 98 157 LEU B CA 1
ATOM 3915 C C . LEU B 1 157 ? 19.5 7.09 6.086 1 98 157 LEU B C 1
ATOM 3917 O O . LEU B 1 157 ? 19.188 6.293 5.199 1 98 157 LEU B O 1
ATOM 3921 N N . GLY B 1 158 ? 20.531 7.922 5.906 1 97.69 158 GLY B N 1
ATOM 3922 C CA . GLY B 1 158 ? 21.047 8.18 4.566 1 97.69 158 GLY B CA 1
ATOM 3923 C C . GLY B 1 158 ? 20.062 8.906 3.68 1 97.69 158 GLY B C 1
ATOM 3924 O O . GLY B 1 158 ? 19.359 9.812 4.137 1 97.69 158 GLY B O 1
ATOM 3925 N N . GLU B 1 159 ? 20.031 8.578 2.426 1 98.12 159 GLU B N 1
ATOM 3926 C CA . GLU B 1 159 ? 19.031 9.133 1.519 1 98.12 159 GLU B CA 1
ATOM 3927 C C . GLU B 1 159 ? 17.719 8.336 1.578 1 98.12 159 GLU B C 1
ATOM 3929 O O . GLU B 1 159 ? 17.734 7.109 1.458 1 98.12 159 GLU B O 1
ATOM 3934 N N . VAL B 1 160 ? 16.641 9.031 1.79 1 98.75 160 VAL B N 1
ATOM 3935 C CA . VAL B 1 160 ? 15.367 8.336 1.821 1 98.75 160 VAL B CA 1
ATOM 3936 C C . VAL B 1 160 ? 15.031 7.797 0.43 1 98.75 160 VAL B C 1
ATOM 3938 O O . VAL B 1 160 ? 15.055 8.547 -0.551 1 98.75 160 VAL B O 1
ATOM 3941 N N . VAL B 1 161 ? 14.672 6.484 0.331 1 98.81 161 VAL B N 1
ATOM 3942 C CA . VAL B 1 161 ? 14.445 5.883 -0.979 1 98.81 161 VAL B CA 1
ATOM 3943 C C . VAL B 1 161 ? 13.07 5.211 -1.003 1 98.81 161 VAL B C 1
ATOM 3945 O O . VAL B 1 161 ? 12.617 4.762 -2.055 1 98.81 161 VAL B O 1
ATOM 3948 N N . ASP B 1 162 ? 12.445 5.129 0.148 1 98.75 162 ASP B N 1
ATOM 3949 C CA . ASP B 1 162 ? 11.133 4.5 0.237 1 98.75 162 ASP B CA 1
ATOM 3950 C C . ASP B 1 162 ? 10.273 5.164 1.313 1 98.75 162 ASP B C 1
ATOM 3952 O O . ASP B 1 162 ? 10.773 5.488 2.395 1 98.75 162 ASP B O 1
ATOM 3956 N N . PHE B 1 163 ? 9.07 5.438 1.057 1 98.88 163 PHE B N 1
ATOM 3957 C CA . PHE B 1 163 ? 8.047 5.867 2.002 1 98.88 163 PHE B CA 1
ATOM 3958 C C . PHE B 1 163 ? 6.754 5.094 1.788 1 98.88 163 PHE B C 1
ATOM 3960 O O . PHE B 1 163 ? 6.09 5.258 0.764 1 98.88 163 PHE B O 1
ATOM 3967 N N . ASP B 1 164 ? 6.359 4.301 2.732 1 98.56 164 ASP B N 1
ATOM 3968 C CA . ASP B 1 164 ? 5.16 3.473 2.682 1 98.56 164 ASP B CA 1
ATOM 3969 C C . ASP B 1 164 ? 4.199 3.828 3.814 1 98.56 164 ASP B C 1
ATOM 3971 O O . ASP B 1 164 ? 4.555 3.723 4.992 1 98.56 164 ASP B O 1
ATOM 3975 N N . ALA B 1 165 ? 3.041 4.277 3.457 1 98.69 165 ALA B N 1
ATOM 3976 C CA . ALA B 1 165 ? 1.994 4.562 4.434 1 98.69 165 ALA B CA 1
ATOM 3977 C C . ALA B 1 165 ? 0.864 3.541 4.34 1 98.69 165 ALA B C 1
ATOM 3979 O O . ALA B 1 165 ? 0.2 3.434 3.309 1 98.69 165 ALA B O 1
ATOM 3980 N N . TRP B 1 166 ? 0.641 2.844 5.352 1 98.44 166 TRP B N 1
ATOM 3981 C CA . TRP B 1 166 ? -0.409 1.831 5.395 1 98.44 166 TRP B CA 1
ATOM 3982 C C . TRP B 1 166 ? -1.374 2.098 6.547 1 98.44 166 TRP B C 1
ATOM 3984 O O . TRP B 1 166 ? -0.982 2.061 7.715 1 98.44 166 TRP B O 1
ATOM 3994 N N . LEU B 1 167 ? -2.57 2.342 6.234 1 98.69 167 LEU B N 1
ATOM 3995 C CA . LEU B 1 167 ? -3.602 2.6 7.234 1 98.69 167 LEU B CA 1
ATOM 3996 C C . LEU B 1 167 ? -4.816 1.71 7.004 1 98.69 167 LEU B C 1
ATOM 3998 O O . LEU B 1 167 ? -5.508 1.845 5.988 1 98.69 167 LEU B O 1
ATOM 4002 N N . ALA B 1 168 ? -5.047 0.742 7.758 1 98.69 168 ALA B N 1
ATOM 4003 C CA . ALA B 1 168 ? -6.242 -0.085 7.895 1 98.69 168 ALA B CA 1
ATOM 4004 C C . ALA B 1 168 ? -6.895 0.114 9.258 1 98.69 168 ALA B C 1
ATOM 4006 O O . ALA B 1 168 ? -6.398 -0.386 10.273 1 98.69 168 ALA B O 1
ATOM 4007 N N . LEU B 1 169 ? -7.949 0.87 9.312 1 98.5 169 LEU B N 1
ATOM 4008 C CA . LEU B 1 169 ? -8.547 1.269 10.586 1 98.5 169 LEU B CA 1
ATOM 4009 C C . LEU B 1 169 ? -10.062 1.393 10.461 1 98.5 169 LEU B C 1
ATOM 4011 O O . LEU B 1 169 ? -10.609 1.293 9.367 1 98.5 169 LEU B O 1
ATOM 4015 N N . ALA B 1 170 ? -10.688 1.516 11.594 1 97.31 170 ALA B N 1
ATOM 4016 C CA . ALA B 1 170 ? -12.125 1.749 11.664 1 97.31 170 ALA B CA 1
ATOM 4017 C C . ALA B 1 170 ? -12.43 3.182 12.086 1 97.31 170 ALA B C 1
ATOM 4019 O O . ALA B 1 170 ? -12.227 3.547 13.25 1 97.31 170 ALA B O 1
ATOM 4020 N N . THR B 1 171 ? -12.828 3.982 11.117 1 96.19 171 THR B N 1
ATOM 4021 C CA . THR B 1 171 ? -13.203 5.355 11.422 1 96.19 171 THR B CA 1
ATOM 4022 C C . THR B 1 171 ? -14.688 5.441 11.773 1 96.19 171 THR B C 1
ATOM 4024 O O . THR B 1 171 ? -15.539 4.988 11.008 1 96.19 171 THR B O 1
ATOM 4027 N N . PRO B 1 172 ? -15.023 5.965 12.883 1 93.94 172 PRO B N 1
ATOM 4028 C CA . PRO B 1 172 ? -16.438 6.125 13.258 1 93.94 172 PRO B CA 1
ATOM 4029 C C . PRO B 1 172 ? -17.094 7.32 12.57 1 93.94 172 PRO B C 1
ATOM 4031 O O . PRO B 1 172 ? -17.391 8.32 13.227 1 93.94 172 PRO B O 1
ATOM 4034 N N . TRP B 1 173 ? -17.453 7.195 11.352 1 91.44 173 TRP B N 1
ATOM 4035 C CA . TRP B 1 173 ? -17.953 8.266 10.492 1 91.44 173 TRP B CA 1
ATOM 4036 C C . TRP B 1 173 ? -19.172 8.945 11.117 1 91.44 173 TRP B C 1
ATOM 4038 O O . TRP B 1 173 ? -19.406 10.133 10.875 1 91.44 173 TRP B O 1
ATOM 4048 N N . GLY B 1 174 ? -19.859 8.242 11.961 1 88.88 174 GLY B N 1
ATOM 4049 C CA . GLY B 1 174 ? -21.062 8.773 12.594 1 88.88 174 GLY B CA 1
ATOM 4050 C C . GLY B 1 174 ? -20.766 9.938 13.523 1 88.88 174 GLY B C 1
ATOM 4051 O O . GLY B 1 174 ? -21.672 10.711 13.859 1 88.88 174 GLY B O 1
ATOM 4052 N N . LEU B 1 175 ? -19.516 10.062 13.922 1 86.94 175 LEU B N 1
ATOM 4053 C CA . LEU B 1 175 ? -19.125 11.148 14.812 1 86.94 175 LEU B CA 1
ATOM 4054 C C . LEU B 1 175 ? -19.094 12.477 14.07 1 86.94 175 LEU B C 1
ATOM 4056 O O . LEU B 1 175 ? -19.078 13.539 14.695 1 86.94 175 LEU B O 1
ATOM 4060 N N . TRP B 1 176 ? -19.141 12.453 12.695 1 86.69 176 TRP B N 1
ATOM 4061 C CA . TRP B 1 176 ? -19.062 13.672 11.898 1 86.69 176 TRP B CA 1
ATOM 4062 C C . TRP B 1 176 ? -20.188 13.727 10.875 1 86.69 176 TRP B C 1
ATOM 4064 O O . TRP B 1 176 ? -19.953 13.609 9.672 1 86.69 176 TRP B O 1
ATOM 4074 N N . PRO B 1 177 ? -21.344 14.023 11.344 1 84.94 177 PRO B N 1
ATOM 4075 C CA . PRO B 1 177 ? -22.516 14.008 10.461 1 84.94 177 PRO B CA 1
ATOM 4076 C C . PRO B 1 177 ? -22.406 15.023 9.328 1 84.94 177 PRO B C 1
ATOM 4078 O O . PRO B 1 177 ? -23.047 14.852 8.281 1 84.94 177 PRO B O 1
ATOM 4081 N N . PHE B 1 178 ? -21.594 16.062 9.539 1 81.62 178 PHE B N 1
ATOM 4082 C CA . PHE B 1 178 ? -21.484 17.109 8.539 1 81.62 178 PHE B CA 1
ATOM 4083 C C . PHE B 1 178 ? -20.828 16.594 7.27 1 81.62 178 PHE B C 1
ATOM 4085 O O . PHE B 1 178 ? -20.875 17.25 6.227 1 81.62 178 PHE B O 1
ATOM 4092 N N . LEU B 1 179 ? -20.297 15.445 7.359 1 86.19 179 LEU B N 1
ATOM 4093 C CA . LEU B 1 179 ? -19.609 14.859 6.215 1 86.19 179 LEU B CA 1
ATOM 4094 C C . LEU B 1 179 ? -20.609 14.273 5.227 1 86.19 179 LEU B C 1
ATOM 4096 O O . LEU B 1 179 ? -20.281 14.055 4.059 1 86.19 179 LEU B O 1
ATOM 4100 N N . LYS B 1 180 ? -21.781 13.992 5.727 1 87.19 180 LYS B N 1
ATOM 4101 C CA . LYS B 1 180 ? -22.781 13.352 4.887 1 87.19 180 LYS B CA 1
ATOM 4102 C C . LYS B 1 180 ? -23.125 14.227 3.686 1 87.19 180 LYS B C 1
ATOM 4104 O O . LYS B 1 180 ? -23.391 15.43 3.838 1 87.19 180 LYS B O 1
ATOM 4109 N N . GLY B 1 181 ? -23.047 13.609 2.527 1 90.25 181 GLY B N 1
ATOM 4110 C CA . GLY B 1 181 ? -23.469 14.297 1.318 1 90.25 181 GLY B CA 1
ATOM 4111 C C . GLY B 1 181 ? -22.344 15.047 0.633 1 90.25 181 GLY B C 1
ATOM 4112 O O . GLY B 1 181 ? -22.484 15.484 -0.51 1 90.25 181 GLY B O 1
ATOM 4113 N N . LEU B 1 182 ? -21.234 15.266 1.333 1 92 182 LEU B N 1
ATOM 4114 C CA . LEU B 1 182 ? -20.094 15.914 0.686 1 92 182 LEU B CA 1
ATOM 4115 C C . LEU B 1 182 ? -19.5 15.016 -0.396 1 92 182 LEU B C 1
ATOM 4117 O O . LEU B 1 182 ? -19.406 13.797 -0.219 1 92 182 LEU B O 1
ATOM 4121 N N . PRO B 1 183 ? -19.156 15.641 -1.482 1 94.31 183 PRO B N 1
ATOM 4122 C CA . PRO B 1 183 ? -18.688 14.836 -2.615 1 94.31 183 PRO B CA 1
ATOM 4123 C C . PRO B 1 183 ? -17.25 14.367 -2.451 1 94.31 183 PRO B C 1
ATOM 4125 O O . PRO B 1 183 ? -16.828 13.398 -3.098 1 94.31 183 PRO B O 1
ATOM 4128 N N . ARG B 1 184 ? -16.391 15.086 -1.661 1 95.81 184 ARG B N 1
ATOM 4129 C CA . ARG B 1 184 ? -14.984 14.789 -1.46 1 95.81 184 ARG B CA 1
ATOM 4130 C C . ARG B 1 184 ? -14.656 14.633 0.023 1 95.81 184 ARG B C 1
ATOM 4132 O O . ARG B 1 184 ? -14.805 15.578 0.798 1 95.81 184 ARG B O 1
ATOM 4139 N N . ILE B 1 185 ? -14.219 13.414 0.355 1 96.25 185 ILE B N 1
ATOM 4140 C CA . ILE B 1 185 ? -14.062 13.203 1.789 1 96.25 185 ILE B CA 1
ATOM 4141 C C . ILE B 1 185 ? -12.664 12.664 2.08 1 96.25 185 ILE B C 1
ATOM 4143 O O . ILE B 1 185 ? -11.773 13.414 2.494 1 96.25 185 ILE B O 1
ATOM 4147 N N . GLU B 1 186 ? -12.383 11.477 1.753 1 97.31 186 GLU B N 1
ATOM 4148 C CA . GLU B 1 186 ? -11.234 10.773 2.301 1 97.31 186 GLU B CA 1
ATOM 4149 C C . GLU B 1 186 ? -9.93 11.5 1.964 1 97.31 186 GLU B C 1
ATOM 4151 O O . GLU B 1 186 ? -9.102 11.742 2.846 1 97.31 186 GLU B O 1
ATOM 4156 N N . ILE B 1 187 ? -9.578 11.844 0.704 1 98.56 187 ILE B N 1
ATOM 4157 C CA . ILE B 1 187 ? -8.336 12.5 0.335 1 98.56 187 ILE B CA 1
ATOM 4158 C C . ILE B 1 187 ? -8.305 13.914 0.914 1 98.56 187 ILE B C 1
ATOM 4160 O O . ILE B 1 187 ? -7.336 14.297 1.576 1 98.56 187 ILE B O 1
ATOM 4164 N N . ALA B 1 188 ? -9.383 14.617 0.792 1 96.62 188 ALA B N 1
ATOM 4165 C CA . ALA B 1 188 ? -9.445 16.031 1.124 1 96.62 188 ALA B CA 1
ATOM 4166 C C . ALA B 1 188 ? -9.484 16.25 2.635 1 96.62 188 ALA B C 1
ATOM 4168 O O . ALA B 1 188 ? -9.047 17.281 3.137 1 96.62 188 ALA B O 1
ATOM 4169 N N . MET B 1 189 ? -9.922 15.195 3.338 1 93.38 189 MET B N 1
ATOM 4170 C CA . MET B 1 189 ? -10.148 15.43 4.762 1 93.38 189 MET B CA 1
ATOM 4171 C C . MET B 1 189 ? -9.18 14.609 5.609 1 93.38 189 MET B C 1
ATOM 4173 O O . MET B 1 189 ? -8.922 14.953 6.766 1 93.38 189 MET B O 1
ATOM 4177 N N . HIS B 1 190 ? -8.711 13.555 5.035 1 95.19 190 HIS B N 1
ATOM 4178 C CA . HIS B 1 190 ? -7.887 12.688 5.863 1 95.19 190 HIS B CA 1
ATOM 4179 C C . HIS B 1 190 ? -6.504 12.492 5.25 1 95.19 190 HIS B C 1
ATOM 4181 O O . HIS B 1 190 ? -5.504 12.945 5.812 1 95.19 190 HIS B O 1
ATOM 4187 N N . SER B 1 191 ? -6.465 11.977 4.031 1 98.19 191 SER B N 1
ATOM 4188 C CA . SER B 1 191 ? -5.184 11.648 3.42 1 98.19 191 SER B CA 1
ATOM 4189 C C . SER B 1 191 ? -4.379 12.906 3.113 1 98.19 191 SER B C 1
ATOM 4191 O O . SER B 1 191 ? -3.164 12.836 2.912 1 98.19 191 SER B O 1
ATOM 4193 N N . ILE B 1 192 ? -5.004 14.039 3.102 1 98.56 192 ILE B N 1
ATOM 4194 C CA . ILE B 1 192 ? -4.324 15.297 2.842 1 98.56 192 ILE B CA 1
ATOM 4195 C C . ILE B 1 192 ? -3.213 15.516 3.865 1 98.56 192 ILE B C 1
ATOM 4197 O O . ILE B 1 192 ? -2.172 16.094 3.549 1 98.56 192 ILE B O 1
ATOM 4201 N N . HIS B 1 193 ? -3.395 15 5.117 1 97.88 193 HIS B N 1
ATOM 4202 C CA . HIS B 1 193 ? -2.35 15.07 6.133 1 97.88 193 HIS B CA 1
ATOM 4203 C C . HIS B 1 193 ? -1.104 14.305 5.699 1 97.88 193 HIS B C 1
ATOM 4205 O O . HIS B 1 193 ? 0.017 14.789 5.867 1 97.88 193 HIS B O 1
ATOM 4211 N N . TYR B 1 194 ? -1.319 13.18 5.145 1 98.75 194 TYR B N 1
ATOM 4212 C CA . TYR B 1 194 ? -0.208 12.32 4.746 1 98.75 194 TYR B CA 1
ATOM 4213 C C . TYR B 1 194 ? 0.465 12.852 3.486 1 98.75 194 TYR B C 1
ATOM 4215 O O . TYR B 1 194 ? 1.693 12.836 3.377 1 98.75 194 TYR B O 1
ATOM 4223 N N . LEU B 1 195 ? -0.368 13.328 2.566 1 98.88 195 LEU B N 1
ATOM 4224 C CA . LEU B 1 195 ? 0.184 13.914 1.352 1 98.88 195 LEU B CA 1
ATOM 4225 C C . LEU B 1 195 ? 1.062 15.117 1.684 1 98.88 195 LEU B C 1
ATOM 4227 O O . LEU B 1 195 ? 2.164 15.25 1.146 1 98.88 195 LEU B O 1
ATOM 4231 N N . ASP B 1 196 ? 0.598 15.938 2.555 1 98.81 196 ASP B N 1
ATOM 4232 C CA . ASP B 1 196 ? 1.357 17.109 2.969 1 98.81 196 ASP B CA 1
ATOM 4233 C C . ASP B 1 196 ? 2.641 16.703 3.691 1 98.81 196 ASP B C 1
ATOM 4235 O O . ASP B 1 196 ? 3.697 17.297 3.467 1 98.81 196 ASP B O 1
ATOM 4239 N N . LEU B 1 197 ? 2.543 15.75 4.59 1 98.75 197 LEU B N 1
ATOM 4240 C CA . LEU B 1 197 ? 3.715 15.273 5.316 1 98.75 197 LEU B CA 1
ATOM 4241 C C . LEU B 1 197 ? 4.773 14.742 4.355 1 98.75 197 LEU B C 1
ATOM 4243 O O . LEU B 1 197 ? 5.953 15.07 4.488 1 98.75 197 LEU B O 1
ATOM 4247 N N . VAL B 1 198 ? 4.359 13.945 3.404 1 98.81 198 VAL B N 1
ATOM 4248 C CA . VAL B 1 198 ? 5.285 13.367 2.438 1 98.81 198 VAL B CA 1
ATOM 4249 C C . VAL B 1 198 ? 5.992 14.484 1.672 1 98.81 198 VAL B C 1
ATOM 4251 O O . VAL B 1 198 ? 7.215 14.445 1.498 1 98.81 198 VAL B O 1
ATOM 4254 N N . ARG B 1 199 ? 5.281 15.484 1.217 1 98.75 199 ARG B N 1
ATOM 4255 C CA . ARG B 1 199 ? 5.883 16.625 0.53 1 98.75 199 ARG B CA 1
ATOM 4256 C C . ARG B 1 199 ? 6.918 17.312 1.415 1 98.75 199 ARG B C 1
ATOM 4258 O O . ARG B 1 199 ? 7.969 17.734 0.934 1 98.75 199 ARG B O 1
ATOM 4265 N N . SER B 1 200 ? 6.574 17.438 2.666 1 98.12 200 SER B N 1
ATOM 4266 C CA . SER B 1 200 ? 7.469 18.125 3.598 1 98.12 200 SER B CA 1
ATOM 4267 C C . SER B 1 200 ? 8.781 17.359 3.76 1 98.12 200 SER B C 1
ATOM 4269 O O . SER B 1 200 ? 9.828 17.953 4.004 1 98.12 200 SER B O 1
ATOM 4271 N N . LEU B 1 201 ? 8.734 16.047 3.652 1 98.19 201 LEU B N 1
ATOM 4272 C CA . LEU B 1 201 ? 9.906 15.195 3.869 1 98.19 201 LEU B CA 1
ATOM 4273 C C . LEU B 1 201 ? 10.664 14.984 2.564 1 98.19 201 LEU B C 1
ATOM 4275 O O . LEU B 1 201 ? 11.898 14.93 2.561 1 98.19 201 LEU B O 1
ATOM 4279 N N . LEU B 1 202 ? 9.922 14.906 1.392 1 98.38 202 LEU B N 1
ATOM 4280 C CA . LEU B 1 202 ? 10.531 14.398 0.169 1 98.38 202 LEU B CA 1
ATOM 4281 C C . LEU B 1 202 ? 10.492 15.445 -0.938 1 98.38 202 LEU B C 1
ATOM 4283 O O . LEU B 1 202 ? 11.062 15.242 -2.014 1 98.38 202 LEU B O 1
ATOM 4287 N N . GLY B 1 203 ? 9.898 16.594 -0.68 1 98.19 203 GLY B N 1
ATOM 4288 C CA . GLY B 1 203 ? 9.656 17.562 -1.745 1 98.19 203 GLY B CA 1
ATOM 4289 C C . GLY B 1 203 ? 8.422 17.234 -2.572 1 98.19 203 GLY B C 1
ATOM 4290 O O . GLY B 1 203 ? 7.68 16.312 -2.248 1 98.19 203 GLY B O 1
ATOM 4291 N N . ASP B 1 204 ? 8.203 18.016 -3.602 1 98.56 204 ASP B N 1
ATOM 4292 C CA . ASP B 1 204 ? 7.008 17.859 -4.426 1 98.56 204 ASP B CA 1
ATOM 4293 C C . ASP B 1 204 ? 7.164 16.719 -5.418 1 98.56 204 ASP B C 1
ATOM 4295 O O . ASP B 1 204 ? 8.18 16.625 -6.109 1 98.56 204 ASP B O 1
ATOM 4299 N N . PRO B 1 205 ? 6.223 15.797 -5.508 1 98.75 205 PRO B N 1
ATOM 4300 C CA . PRO B 1 205 ? 6.273 14.766 -6.551 1 98.75 205 PRO B CA 1
ATOM 4301 C C . PRO B 1 205 ? 6.012 15.328 -7.945 1 98.75 205 PRO B C 1
ATOM 4303 O O . PRO B 1 205 ? 5.465 16.422 -8.086 1 98.75 205 PRO B O 1
ATOM 4306 N N . ARG B 1 206 ? 6.336 14.508 -8.961 1 98.12 206 ARG B N 1
ATOM 4307 C CA . ARG B 1 206 ? 6.141 14.875 -10.359 1 98.12 206 ARG B CA 1
ATOM 4308 C C . ARG B 1 206 ? 4.711 14.602 -10.805 1 98.12 206 ARG B C 1
ATOM 4310 O O . ARG B 1 206 ? 4.223 15.211 -11.758 1 98.12 206 ARG B O 1
ATOM 4317 N N . GLY B 1 207 ? 4.094 13.711 -10.164 1 98.69 207 GLY B N 1
ATOM 4318 C CA . GLY B 1 207 ? 2.742 13.273 -10.477 1 98.69 207 GLY B CA 1
ATOM 4319 C C . GLY B 1 207 ? 2.188 12.281 -9.477 1 98.69 207 GLY B C 1
ATOM 4320 O O . GLY B 1 207 ? 2.852 11.953 -8.492 1 98.69 207 GLY B O 1
ATOM 4321 N N . VAL B 1 208 ? 0.931 11.812 -9.805 1 98.94 208 VAL B N 1
ATOM 4322 C CA . VAL B 1 208 ? 0.3 10.898 -8.852 1 98.94 208 VAL B CA 1
ATOM 4323 C C . VAL B 1 208 ? -0.606 9.922 -9.602 1 98.94 208 VAL B C 1
ATOM 4325 O O . VAL B 1 208 ? -1.272 10.297 -10.57 1 98.94 208 VAL B O 1
ATOM 4328 N N . HIS B 1 209 ? -0.516 8.609 -9.281 1 98.88 209 HIS B N 1
ATOM 4329 C CA . HIS B 1 209 ? -1.579 7.641 -9.523 1 98.88 209 HIS B CA 1
ATOM 4330 C C . HIS B 1 209 ? -2.467 7.473 -8.297 1 98.88 209 HIS B C 1
ATOM 4332 O O . HIS B 1 209 ? -1.966 7.359 -7.176 1 98.88 209 HIS B O 1
ATOM 4338 N N . ALA B 1 210 ? -3.785 7.504 -8.484 1 98.88 210 ALA B N 1
ATOM 4339 C CA . ALA B 1 210 ? -4.637 7.359 -7.309 1 98.88 210 ALA B CA 1
ATOM 4340 C C . ALA B 1 210 ? -5.973 6.719 -7.676 1 98.88 210 ALA B C 1
ATOM 4342 O O . ALA B 1 210 ? -6.41 6.793 -8.828 1 98.88 210 ALA B O 1
ATOM 4343 N N . LYS B 1 211 ? -6.547 6.055 -6.777 1 98.81 211 LYS B N 1
ATOM 4344 C CA . LYS B 1 211 ? -7.914 5.543 -6.785 1 98.81 211 LYS B CA 1
ATOM 4345 C C . LYS B 1 211 ? -8.578 5.719 -5.422 1 98.81 211 LYS B C 1
ATOM 4347 O O . LYS B 1 211 ? -8.031 5.289 -4.402 1 98.81 211 LYS B O 1
ATOM 4352 N N . THR B 1 212 ? -9.656 6.422 -5.344 1 98.75 212 THR B N 1
ATOM 4353 C CA . THR B 1 212 ? -10.414 6.621 -4.113 1 98.75 212 THR B CA 1
ATOM 4354 C C . THR B 1 212 ? -11.875 6.223 -4.312 1 98.75 212 THR B C 1
ATOM 4356 O O . THR B 1 212 ? -12.492 6.578 -5.32 1 98.75 212 THR B O 1
ATOM 4359 N N . ILE B 1 213 ? -12.391 5.371 -3.426 1 98.31 213 ILE B N 1
ATOM 4360 C CA . ILE B 1 213 ? -13.75 4.859 -3.602 1 98.31 213 ILE B CA 1
ATOM 4361 C C . ILE B 1 213 ? -14.453 4.781 -2.25 1 98.31 213 ILE B C 1
ATOM 4363 O O . ILE B 1 213 ? -13.805 4.852 -1.201 1 98.31 213 ILE B O 1
ATOM 4367 N N . GLY B 1 214 ? -15.789 4.707 -2.299 1 97.81 214 GLY B N 1
ATOM 4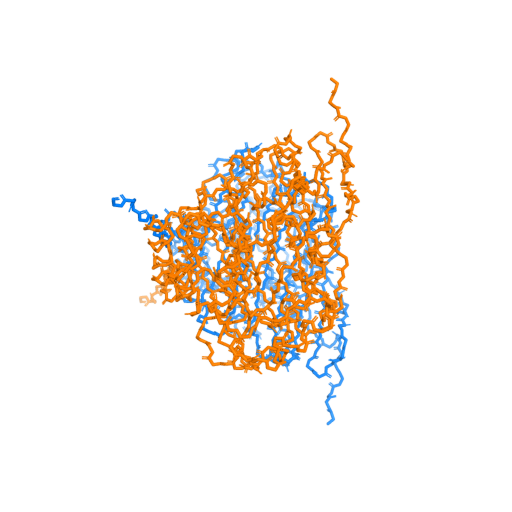368 C CA . GLY B 1 214 ? -16.594 4.539 -1.102 1 97.81 214 GLY B CA 1
ATOM 4369 C C . GLY B 1 214 ? -16.703 3.096 -0.647 1 97.81 214 GLY B C 1
ATOM 4370 O O . GLY B 1 214 ? -15.867 2.262 -1.022 1 97.81 214 GLY B O 1
ATOM 4371 N N . HIS B 1 215 ? -17.547 2.809 0.192 1 97.69 215 HIS B N 1
ATOM 4372 C CA . HIS B 1 215 ? -17.859 1.49 0.73 1 97.69 215 HIS B CA 1
ATOM 4373 C C . HIS B 1 215 ? -19.344 1.195 0.632 1 97.69 215 HIS B C 1
ATOM 4375 O O . HIS B 1 215 ? -20.172 2.084 0.842 1 97.69 215 HIS B O 1
ATOM 4381 N N . PRO B 1 216 ? -19.719 -0.017 0.34 1 97.62 216 PRO B N 1
ATOM 4382 C CA . PRO B 1 216 ? -21.125 -0.314 0.129 1 97.62 216 PRO B CA 1
ATOM 4383 C C . PRO B 1 216 ? -21.938 -0.272 1.422 1 97.62 216 PRO B C 1
ATOM 4385 O O . PRO B 1 216 ? -23.172 -0.204 1.382 1 97.62 216 PRO B O 1
ATOM 4388 N N . ASN B 1 217 ? -21.297 -0.286 2.561 1 96.31 217 ASN B N 1
ATOM 4389 C CA . ASN B 1 217 ? -22 -0.426 3.824 1 96.31 217 ASN B CA 1
ATOM 4390 C C . ASN B 1 217 ? -22.484 0.925 4.352 1 96.31 217 ASN B C 1
ATOM 4392 O O . ASN B 1 217 ? -23.172 0.99 5.367 1 96.31 217 ASN B O 1
ATOM 4396 N N . HIS B 1 218 ? -22.141 2.035 3.803 1 95.69 218 HIS B N 1
ATOM 4397 C CA . HIS B 1 218 ? -22.609 3.357 4.215 1 95.69 218 HIS B CA 1
ATOM 4398 C C . HIS B 1 218 ? -22.562 4.344 3.053 1 95.69 218 HIS B C 1
ATOM 4400 O O . HIS B 1 218 ? -22.141 3.992 1.95 1 95.69 218 HIS B O 1
ATOM 4406 N N . ASP B 1 219 ? -22.906 5.617 3.297 1 94.44 219 ASP B N 1
ATOM 4407 C CA . ASP B 1 219 ? -23.125 6.539 2.188 1 94.44 219 ASP B CA 1
ATOM 4408 C C . ASP B 1 219 ? -22.047 7.617 2.148 1 94.44 219 ASP B C 1
ATOM 4410 O O . ASP B 1 219 ? -22.188 8.617 1.448 1 94.44 219 ASP B O 1
ATOM 4414 N N . VAL B 1 220 ? -21.016 7.484 2.926 1 95.88 220 VAL B N 1
ATOM 4415 C CA . VAL B 1 220 ? -19.906 8.422 2.852 1 95.88 220 VAL B CA 1
ATOM 4416 C C . VAL B 1 220 ? -19.234 8.328 1.482 1 95.88 220 VAL B C 1
ATOM 4418 O O . VAL B 1 220 ? -18.984 7.227 0.983 1 95.88 220 VAL B O 1
ATOM 4421 N N . ALA B 1 221 ? -18.969 9.391 0.793 1 95.62 221 ALA B N 1
ATOM 4422 C CA . ALA B 1 221 ? -18.594 9.43 -0.617 1 95.62 221 ALA B CA 1
ATOM 4423 C C . ALA B 1 221 ? -17.359 8.555 -0.883 1 95.62 221 ALA B C 1
ATOM 4425 O O . ALA B 1 221 ? -17.422 7.645 -1.71 1 95.62 221 ALA B O 1
ATOM 4426 N N . GLN B 1 222 ? -16.156 8.883 -0.355 1 97.81 222 GLN B N 1
ATOM 4427 C CA . GLN B 1 222 ? -14.953 8.055 -0.399 1 97.81 222 GLN B CA 1
ATOM 4428 C C . GLN B 1 222 ? -14.375 7.84 1 1 97.81 222 GLN B C 1
ATOM 4430 O O . GLN B 1 222 ? -14.305 8.781 1.795 1 97.81 222 GLN B O 1
ATOM 4435 N N . THR B 1 223 ? -14.016 6.57 1.27 1 98.12 223 THR B N 1
ATOM 4436 C CA . THR B 1 223 ? -13.469 6.254 2.582 1 98.12 223 THR B CA 1
ATOM 4437 C C . THR B 1 223 ? -12.227 5.379 2.451 1 98.12 223 THR B C 1
ATOM 4439 O O . THR B 1 223 ? -11.594 5.035 3.453 1 98.12 223 THR B O 1
ATOM 4442 N N . ARG B 1 224 ? -11.891 5.023 1.196 1 98.62 224 ARG B N 1
ATOM 4443 C CA . ARG B 1 224 ? -10.742 4.172 0.911 1 98.62 224 ARG B CA 1
ATOM 4444 C C . ARG B 1 224 ? -9.938 4.711 -0.27 1 98.62 224 ARG B C 1
ATOM 4446 O O . ARG B 1 224 ? -10.492 4.945 -1.346 1 98.62 224 ARG B O 1
ATOM 4453 N N . THR B 1 225 ? -8.602 4.93 -0.019 1 98.88 225 THR B N 1
ATOM 4454 C CA . THR B 1 225 ? -7.766 5.559 -1.033 1 98.88 225 THR B CA 1
ATOM 4455 C C . THR B 1 225 ? -6.453 4.801 -1.195 1 98.88 225 THR B C 1
ATOM 4457 O O . THR B 1 225 ? -5.84 4.387 -0.208 1 98.88 225 THR B O 1
ATOM 4460 N N . ALA B 1 226 ? -6.078 4.547 -2.387 1 98.81 226 ALA B N 1
ATOM 4461 C CA . ALA B 1 226 ? -4.73 4.137 -2.771 1 98.81 226 ALA B CA 1
ATOM 4462 C C . ALA B 1 226 ? -4.051 5.207 -3.621 1 98.81 226 ALA B C 1
ATOM 4464 O O . ALA B 1 226 ? -4.688 5.82 -4.484 1 98.81 226 ALA B O 1
ATOM 4465 N N . ALA B 1 227 ? -2.773 5.457 -3.367 1 98.94 227 ALA B N 1
ATOM 4466 C CA . ALA B 1 227 ? -2.057 6.453 -4.156 1 98.94 227 ALA B CA 1
ATOM 4467 C C . ALA B 1 227 ? -0.584 6.082 -4.309 1 98.94 227 ALA B C 1
ATOM 4469 O O . ALA B 1 227 ? 0.01 5.496 -3.398 1 98.94 227 ALA B O 1
ATOM 4470 N N . ILE B 1 228 ? -0.027 6.348 -5.426 1 98.94 228 ILE B N 1
ATOM 4471 C CA . ILE B 1 228 ? 1.397 6.277 -5.734 1 98.94 228 ILE B CA 1
ATOM 4472 C C . ILE B 1 228 ? 1.904 7.66 -6.145 1 98.94 228 ILE B C 1
ATOM 4474 O O . ILE B 1 228 ? 1.45 8.219 -7.145 1 98.94 228 ILE B O 1
ATOM 4478 N N . LEU B 1 229 ? 2.771 8.195 -5.328 1 98.94 229 LEU B N 1
ATOM 4479 C CA . LEU B 1 229 ? 3.379 9.477 -5.684 1 98.94 229 LEU B CA 1
ATOM 4480 C C . LEU B 1 229 ? 4.645 9.266 -6.508 1 98.94 229 LEU B C 1
ATOM 4482 O O . LEU B 1 229 ? 5.512 8.469 -6.125 1 98.94 229 LEU B O 1
ATOM 4486 N N . ASP B 1 230 ? 4.793 9.977 -7.602 1 98.69 230 ASP B N 1
ATOM 4487 C CA . ASP B 1 230 ? 5.883 9.766 -8.547 1 98.69 230 ASP B CA 1
ATOM 4488 C C . ASP B 1 230 ? 7.074 10.664 -8.227 1 98.69 230 ASP B C 1
ATOM 4490 O O . ASP B 1 230 ? 7.039 11.867 -8.492 1 98.69 230 ASP B O 1
ATOM 4494 N N . TYR B 1 231 ? 8.117 10.102 -7.727 1 98.5 231 TYR B N 1
ATOM 4495 C CA . TYR B 1 231 ? 9.375 10.789 -7.473 1 98.5 231 TYR B CA 1
ATOM 4496 C C . TYR B 1 231 ? 10.469 10.297 -8.414 1 98.5 231 TYR B C 1
ATOM 4498 O O . TYR B 1 231 ? 11.648 10.328 -8.07 1 98.5 231 TYR B O 1
ATOM 4506 N N . GLY B 1 232 ? 10.047 9.805 -9.578 1 96.94 232 GLY B N 1
ATOM 4507 C CA . GLY B 1 232 ? 11.008 9.211 -10.492 1 96.94 232 GLY B CA 1
ATOM 4508 C C . GLY B 1 232 ? 11.656 7.957 -9.945 1 96.94 232 GLY B C 1
ATOM 4509 O O . GLY B 1 232 ? 10.984 7.094 -9.383 1 96.94 232 GLY B O 1
ATOM 4510 N N . ASP B 1 233 ? 12.961 7.836 -10.141 1 95.44 233 ASP B N 1
ATOM 4511 C CA . ASP B 1 233 ? 13.664 6.645 -9.688 1 95.44 233 ASP B CA 1
ATOM 4512 C C . ASP B 1 233 ? 14.273 6.863 -8.305 1 95.44 233 ASP B C 1
ATOM 4514 O O . ASP B 1 233 ? 14.961 5.988 -7.777 1 95.44 233 ASP B O 1
ATOM 4518 N N . ALA B 1 234 ? 13.961 7.949 -7.715 1 95.44 234 ALA B N 1
ATOM 4519 C CA . ALA B 1 234 ? 14.602 8.32 -6.453 1 95.44 234 ALA B CA 1
ATOM 4520 C C . ALA B 1 234 ? 13.914 7.645 -5.27 1 95.44 234 ALA B C 1
ATOM 4522 O O . ALA B 1 234 ? 14.578 7.113 -4.383 1 95.44 234 ALA B O 1
ATOM 4523 N N . VAL B 1 235 ? 12.594 7.711 -5.234 1 98.56 235 VAL B N 1
ATOM 4524 C CA . VAL B 1 235 ? 11.844 7.242 -4.074 1 98.56 235 VAL B CA 1
ATOM 4525 C C . VAL B 1 235 ? 10.602 6.48 -4.535 1 98.56 235 VAL B C 1
ATOM 4527 O O . VAL B 1 235 ? 9.867 6.945 -5.41 1 98.56 235 VAL B O 1
ATOM 4530 N N . ARG B 1 236 ? 10.375 5.281 -4.047 1 98.69 236 ARG B N 1
ATOM 4531 C CA . ARG B 1 236 ? 9.07 4.637 -4.121 1 98.69 236 ARG B CA 1
ATOM 4532 C C . ARG B 1 236 ? 8.156 5.129 -3.004 1 98.69 236 ARG B C 1
ATOM 4534 O O . ARG B 1 236 ? 8.477 4.992 -1.823 1 98.69 236 ARG B O 1
ATOM 4541 N N . CYS B 1 237 ? 7.059 5.703 -3.295 1 98.88 237 CYS B N 1
ATOM 4542 C CA . CYS B 1 237 ? 6.133 6.262 -2.312 1 98.88 237 CYS B CA 1
ATOM 4543 C C . CYS B 1 237 ? 4.715 5.758 -2.553 1 98.88 237 CYS B C 1
ATOM 4545 O O . CYS B 1 237 ? 4.129 6.016 -3.607 1 98.88 237 CYS B O 1
ATOM 4547 N N . VAL B 1 238 ? 4.156 5.082 -1.539 1 98.75 238 VAL B N 1
ATOM 4548 C CA . VAL B 1 238 ? 2.846 4.465 -1.693 1 98.75 238 VAL B CA 1
ATOM 4549 C C . VAL B 1 238 ? 2.006 4.715 -0.443 1 98.75 238 VAL B C 1
ATOM 4551 O O . VAL B 1 238 ? 2.51 4.625 0.679 1 98.75 238 VAL B O 1
ATOM 4554 N N . LEU B 1 239 ? 0.775 5.062 -0.638 1 98.88 239 LEU B N 1
ATOM 4555 C CA . LEU B 1 239 ? -0.222 5.172 0.421 1 98.88 239 LEU B CA 1
ATOM 4556 C C . LEU B 1 239 ? -1.356 4.176 0.205 1 98.88 239 LEU B C 1
ATOM 4558 O O . LEU B 1 239 ? -1.891 4.066 -0.901 1 98.88 239 LEU B O 1
ATOM 4562 N N . SER B 1 240 ? -1.651 3.408 1.163 1 98.81 240 SER B N 1
ATOM 4563 C CA . SER B 1 240 ? -2.818 2.535 1.219 1 98.81 240 SER B CA 1
ATOM 4564 C C . SER B 1 240 ? -3.678 2.838 2.443 1 98.81 240 SER B C 1
ATOM 4566 O O . SER B 1 240 ? -3.309 2.492 3.566 1 98.81 240 SER B O 1
ATOM 4568 N N . VAL B 1 241 ? -4.824 3.453 2.193 1 98.81 241 VAL B N 1
ATOM 4569 C CA . VAL B 1 241 ? -5.645 3.953 3.293 1 98.81 241 VAL B CA 1
ATOM 4570 C C . VAL B 1 241 ? -7.043 3.344 3.215 1 98.81 241 VAL B C 1
ATOM 4572 O O . VAL B 1 241 ? -7.746 3.52 2.219 1 98.81 241 VAL B O 1
ATOM 4575 N N . ASN B 1 242 ? -7.449 2.596 4.195 1 98.75 242 ASN B N 1
ATOM 4576 C CA . ASN B 1 242 ? -8.766 1.995 4.344 1 98.75 242 ASN B CA 1
ATOM 4577 C C . ASN B 1 242 ? -9.391 2.342 5.695 1 98.75 242 ASN B C 1
ATOM 4579 O O . ASN B 1 242 ? -9.039 1.753 6.715 1 98.75 242 ASN B O 1
ATOM 4583 N N . HIS B 1 243 ? -10.359 3.223 5.699 1 98.5 243 HIS B N 1
ATOM 4584 C CA . HIS B 1 243 ? -11 3.67 6.934 1 98.5 243 HIS B CA 1
ATOM 4585 C C . HIS B 1 243 ? -12.125 2.727 7.344 1 98.5 243 HIS B C 1
ATOM 4587 O O . HIS B 1 243 ? -12.828 2.982 8.328 1 98.5 243 HIS B O 1
ATOM 4593 N N . ASP B 1 244 ? -12.359 1.648 6.613 1 98.06 244 ASP B N 1
ATOM 4594 C CA . ASP B 1 244 ? -13.516 0.791 6.848 1 98.06 244 ASP B CA 1
ATOM 4595 C C . ASP B 1 244 ? -13.086 -0.604 7.297 1 98.06 244 ASP B C 1
ATOM 4597 O O . ASP B 1 244 ? -13.844 -1.564 7.176 1 98.06 244 ASP B O 1
ATOM 4601 N N . HIS B 1 245 ? -11.82 -0.76 7.695 1 98.06 245 HIS B N 1
ATOM 4602 C CA . HIS B 1 245 ? -11.383 -2.031 8.266 1 98.06 245 HIS B CA 1
ATOM 4603 C C . HIS B 1 245 ? -11.961 -2.234 9.664 1 98.06 245 HIS B C 1
ATOM 4605 O O . HIS B 1 245 ? -11.227 -2.197 10.648 1 98.06 245 HIS B O 1
ATOM 4611 N N . ASP B 1 246 ? -13.242 -2.523 9.805 1 96.25 246 ASP B N 1
ATOM 4612 C CA . ASP B 1 246 ? -13.969 -2.602 11.078 1 96.25 246 ASP B CA 1
ATOM 4613 C C . ASP B 1 246 ? -14.258 -4.051 11.445 1 96.25 246 ASP B C 1
ATOM 4615 O O . ASP B 1 246 ? -15.422 -4.469 11.469 1 96.25 246 ASP B O 1
ATOM 4619 N N . PHE B 1 247 ? -13.219 -4.766 11.852 1 97.38 247 PHE B N 1
ATOM 4620 C CA . PHE B 1 247 ? -13.328 -6.176 12.203 1 97.38 247 PHE B CA 1
ATOM 4621 C C . PHE B 1 247 ? -12.617 -6.465 13.516 1 97.38 247 PHE B C 1
ATOM 4623 O O . PHE B 1 247 ? -12.023 -7.531 13.688 1 97.38 247 PHE B O 1
ATOM 4630 N N . GLY B 1 248 ? -12.688 -5.457 14.391 1 95.31 248 GLY B N 1
ATOM 4631 C CA . GLY B 1 248 ? -11.93 -5.539 15.633 1 95.31 248 GLY B CA 1
ATOM 4632 C C . GLY B 1 248 ? -10.539 -4.949 15.531 1 95.31 248 GLY B C 1
ATOM 4633 O O . GLY B 1 248 ? -10.055 -4.684 14.43 1 95.31 248 GLY B O 1
ATOM 4634 N N . ARG B 1 249 ? -9.867 -4.754 16.641 1 96.12 249 ARG B N 1
ATOM 4635 C CA . ARG B 1 249 ? -8.578 -4.078 16.688 1 96.12 249 ARG B CA 1
ATOM 4636 C C . ARG B 1 249 ? -7.496 -4.93 16.016 1 96.12 249 ARG B C 1
ATOM 4638 O O . ARG B 1 249 ? -6.582 -4.398 15.383 1 96.12 249 ARG B O 1
ATOM 4645 N N . ARG B 1 250 ? -7.672 -6.242 16.141 1 96.88 250 ARG B N 1
ATOM 4646 C CA . ARG B 1 250 ? -6.656 -7.133 15.578 1 96.88 250 ARG B CA 1
ATOM 4647 C C . ARG B 1 250 ? -6.504 -6.91 14.078 1 96.88 250 ARG B C 1
ATOM 4649 O O . ARG B 1 250 ? -7.5 -6.844 13.352 1 96.88 250 ARG B O 1
ATOM 4656 N N . PHE B 1 251 ? -5.375 -6.676 13.555 1 98.12 251 PHE B N 1
ATOM 4657 C CA . PHE B 1 251 ? -4.926 -6.539 12.18 1 98.12 251 PHE B CA 1
ATOM 4658 C C . PHE B 1 251 ? -5.258 -5.156 11.625 1 98.12 251 PHE B C 1
ATOM 4660 O O . PHE B 1 251 ? -5.195 -4.93 10.422 1 98.12 251 PHE B O 1
ATOM 4667 N N . GLN B 1 252 ? -5.762 -4.254 12.484 1 98.25 252 GLN B N 1
ATOM 4668 C CA . GLN B 1 252 ? -5.68 -2.848 12.109 1 98.25 252 GLN B CA 1
ATOM 4669 C C . GLN B 1 252 ? -4.234 -2.357 12.125 1 98.25 252 GLN B C 1
ATOM 4671 O O . GLN B 1 252 ? -3.391 -2.926 12.82 1 98.25 252 GLN B O 1
ATOM 4676 N N . ALA B 1 253 ? -4.012 -1.404 11.305 1 97.62 253 ALA B N 1
ATOM 4677 C CA . ALA B 1 253 ? -2.678 -0.818 11.227 1 97.62 253 ALA B CA 1
ATOM 4678 C C . ALA B 1 253 ? -2.74 0.636 10.773 1 97.62 253 ALA B C 1
ATOM 4680 O O . ALA B 1 253 ? -3.494 0.972 9.859 1 97.62 253 ALA B O 1
ATOM 4681 N N . CYS B 1 254 ? -2.039 1.519 11.453 1 98.12 254 CYS B N 1
ATOM 4682 C CA . CYS B 1 254 ? -1.766 2.895 11.055 1 98.12 254 CYS B CA 1
ATOM 4683 C C . CYS B 1 254 ? -0.28 3.213 11.18 1 98.12 254 CYS B C 1
ATOM 4685 O O . CYS B 1 254 ? 0.166 3.729 12.203 1 98.12 254 CYS B O 1
ATOM 4687 N N . GLU B 1 255 ? 0.425 3.018 10.086 1 98.5 255 GLU B N 1
ATOM 4688 C CA . GLU B 1 255 ? 1.879 2.973 10.219 1 98.5 255 GLU B CA 1
ATOM 4689 C C . GLU B 1 255 ? 2.562 3.506 8.961 1 98.5 255 GLU B C 1
ATOM 4691 O O . GLU B 1 255 ? 2.01 3.418 7.863 1 98.5 255 GLU B O 1
ATOM 4696 N N . PHE B 1 256 ? 3.748 4.074 9.156 1 98.75 256 PHE B N 1
ATOM 4697 C CA . PHE B 1 256 ? 4.672 4.426 8.086 1 98.75 256 PHE B CA 1
ATOM 4698 C C . PHE B 1 256 ? 5.961 3.621 8.195 1 98.75 256 PHE B C 1
ATOM 4700 O O . PHE B 1 256 ? 6.461 3.381 9.289 1 98.75 256 PHE B O 1
ATOM 4707 N N . ARG B 1 257 ? 6.453 3.141 7.102 1 98.81 257 ARG B N 1
ATOM 4708 C CA . ARG B 1 257 ? 7.816 2.635 6.953 1 98.81 257 ARG B CA 1
ATOM 4709 C C . ARG B 1 257 ? 8.633 3.535 6.035 1 98.81 257 ARG B C 1
ATOM 4711 O O . ARG B 1 257 ? 8.266 3.758 4.883 1 98.81 257 ARG B O 1
ATOM 4718 N N . ILE B 1 258 ? 9.648 4.086 6.527 1 98.88 258 ILE B N 1
ATOM 4719 C CA . ILE B 1 258 ? 10.555 4.949 5.781 1 98.88 258 ILE B CA 1
ATOM 4720 C C . ILE B 1 258 ? 11.938 4.305 5.711 1 98.88 258 ILE B C 1
ATOM 4722 O O . ILE B 1 258 ? 12.57 4.055 6.742 1 98.88 258 ILE B O 1
ATOM 4726 N N . CYS B 1 259 ? 12.383 4.02 4.512 1 98.75 259 CYS B N 1
ATOM 4727 C CA . CYS B 1 259 ? 13.688 3.4 4.336 1 98.75 259 CYS B CA 1
ATOM 4728 C C . CYS B 1 259 ? 14.656 4.355 3.652 1 98.75 259 CYS B C 1
ATOM 4730 O O . CYS B 1 259 ? 14.305 5.012 2.67 1 98.75 259 CYS B O 1
ATOM 4732 N N . GLY B 1 260 ? 15.781 4.418 4.207 1 98.56 260 GLY B N 1
ATOM 4733 C CA . GLY B 1 260 ? 16.891 5.098 3.561 1 98.56 260 GLY B CA 1
ATOM 4734 C C . GLY B 1 260 ? 17.969 4.148 3.07 1 98.56 260 GLY B C 1
ATOM 4735 O O . GLY B 1 260 ? 17.828 2.93 3.182 1 98.56 260 GLY B O 1
ATOM 4736 N N . THR B 1 261 ? 19.031 4.668 2.479 1 98.06 261 THR B N 1
ATOM 4737 C CA . THR B 1 261 ? 20.125 3.877 1.937 1 98.06 261 THR B CA 1
ATOM 4738 C C . THR B 1 261 ? 20.938 3.234 3.059 1 98.06 261 THR B C 1
ATOM 4740 O O . THR B 1 261 ? 21.609 2.229 2.844 1 98.06 261 THR B O 1
ATOM 4743 N N . ARG B 1 262 ? 20.859 3.807 4.324 1 97.31 262 ARG B N 1
ATOM 4744 C CA . ARG B 1 262 ? 21.75 3.324 5.371 1 97.31 262 ARG B CA 1
ATOM 4745 C C . ARG B 1 262 ? 20.984 3.051 6.664 1 97.31 262 ARG B C 1
ATOM 4747 O O . ARG B 1 262 ? 21.516 2.447 7.594 1 97.31 262 ARG B O 1
ATOM 4754 N N . GLY B 1 263 ? 19.781 3.52 6.742 1 98.12 263 GLY B N 1
ATOM 4755 C CA . GLY B 1 263 ? 18.922 3.367 7.91 1 98.12 263 GLY B CA 1
ATOM 4756 C C . GLY B 1 263 ? 17.438 3.453 7.582 1 98.12 263 GLY B C 1
ATOM 4757 O O . GLY B 1 263 ? 17.062 3.594 6.414 1 98.12 263 GLY B O 1
ATOM 4758 N N . ALA B 1 264 ? 16.578 3.33 8.641 1 98.75 264 ALA B N 1
ATOM 4759 C CA . ALA B 1 264 ? 15.141 3.324 8.414 1 98.75 264 ALA B CA 1
ATOM 4760 C C . ALA B 1 264 ? 14.391 3.848 9.633 1 98.75 264 ALA B C 1
ATOM 4762 O O . ALA B 1 264 ? 14.977 4.023 10.703 1 98.75 264 ALA B O 1
ATOM 4763 N N . ALA B 1 265 ? 13.164 4.156 9.414 1 98.88 265 ALA B N 1
ATOM 4764 C CA . ALA B 1 265 ? 12.273 4.586 10.484 1 98.88 265 ALA B CA 1
ATOM 4765 C C . ALA B 1 265 ? 10.914 3.891 10.383 1 98.88 265 ALA B C 1
ATOM 4767 O O . ALA B 1 265 ? 10.492 3.504 9.289 1 98.88 265 ALA B O 1
ATOM 4768 N N . TYR B 1 266 ? 10.352 3.633 11.484 1 98.88 266 TYR B N 1
ATOM 4769 C CA . TYR B 1 266 ? 8.992 3.123 11.617 1 98.88 266 TYR B CA 1
ATOM 4770 C C . TYR B 1 266 ? 8.156 4.039 12.5 1 98.88 266 TYR B C 1
ATOM 4772 O O . TYR B 1 266 ? 8.594 4.445 13.578 1 98.88 266 TYR B O 1
ATOM 4780 N N . VAL B 1 267 ? 6.926 4.375 12.008 1 98.75 267 VAL B N 1
ATOM 4781 C CA . VAL B 1 267 ? 6.02 5.23 12.766 1 98.75 267 VAL B CA 1
ATOM 4782 C C . VAL B 1 267 ? 4.672 4.527 12.945 1 98.75 267 VAL B C 1
ATOM 4784 O O . VAL B 1 267 ? 4.113 3.992 11.984 1 98.75 267 VAL B O 1
ATOM 4787 N N . LYS B 1 268 ? 4.199 4.5 14.18 1 98.25 268 LYS B N 1
ATOM 4788 C CA . LYS B 1 268 ? 2.812 4.152 14.477 1 98.25 268 LYS B CA 1
ATOM 4789 C C . LYS B 1 268 ? 1.984 5.395 14.781 1 98.25 268 LYS B C 1
ATOM 4791 O O . LYS B 1 268 ? 2.322 6.168 15.68 1 98.25 268 LYS B O 1
ATOM 4796 N N . LEU B 1 269 ? 0.967 5.613 13.969 1 97.62 269 LEU B N 1
ATOM 4797 C CA . LEU B 1 269 ? -0.002 6.66 14.273 1 97.62 269 LEU B CA 1
ATOM 4798 C C . LEU B 1 269 ? -1.107 6.133 15.18 1 97.62 269 LEU B C 1
ATOM 4800 O O . LEU B 1 269 ? -2.207 5.824 14.719 1 97.62 269 LEU B O 1
ATOM 4804 N N . GLY B 1 270 ? -0.875 6.16 16.422 1 96.44 270 GLY B N 1
ATOM 4805 C CA . GLY B 1 270 ? -1.718 5.492 17.406 1 96.44 270 GLY B CA 1
ATOM 4806 C C . GLY B 1 270 ? -3.061 6.168 17.594 1 96.44 270 GLY B C 1
ATOM 4807 O O . GLY B 1 270 ? -4.047 5.516 17.953 1 96.44 270 GLY B O 1
ATOM 4808 N N . VAL B 1 271 ? -3.168 7.426 17.359 1 92.56 271 VAL B N 1
ATOM 4809 C CA . VAL B 1 271 ? -4.375 8.195 17.609 1 92.56 271 VAL B CA 1
ATOM 4810 C C . VAL B 1 271 ? -5.512 7.699 16.734 1 92.56 271 VAL B C 1
ATOM 4812 O O . VAL B 1 271 ? -6.684 7.773 17.109 1 92.56 271 VAL B O 1
ATOM 4815 N N . ASN B 1 272 ? -5.16 7.156 15.57 1 94.62 272 ASN B N 1
ATOM 4816 C CA . ASN B 1 272 ? -6.156 6.691 14.609 1 94.62 272 ASN B CA 1
ATOM 4817 C C . ASN B 1 272 ? -6.746 5.348 15.023 1 94.62 272 ASN B C 1
ATOM 4819 O O . ASN B 1 272 ? -7.773 4.922 14.492 1 94.62 272 ASN B O 1
ATOM 4823 N N . LEU B 1 273 ? -6.02 4.715 15.93 1 96.12 273 LEU B N 1
ATOM 4824 C CA . LEU B 1 273 ? -6.438 3.385 16.359 1 96.12 273 LEU B CA 1
ATOM 4825 C C . LEU B 1 273 ? -7.258 3.465 17.656 1 96.12 273 LEU B C 1
ATOM 4827 O O . LEU B 1 273 ? -6.871 4.16 18.594 1 96.12 273 LEU B O 1
ATOM 4831 N N . ASP B 1 274 ? -8.414 2.857 17.812 1 92.88 274 ASP B N 1
ATOM 4832 C CA . ASP B 1 274 ? -9.32 2.893 18.953 1 92.88 274 ASP B CA 1
ATOM 4833 C C . ASP B 1 274 ? -9.898 4.289 19.156 1 92.88 274 ASP B C 1
ATOM 4835 O O . ASP B 1 274 ? -9.891 4.812 20.281 1 92.88 274 ASP B O 1
ATOM 4839 N N . TYR B 1 275 ? -10.25 4.914 18.109 1 86.75 275 TYR B N 1
ATOM 4840 C CA . TYR B 1 275 ? -10.789 6.266 18.156 1 86.75 275 TYR B CA 1
ATOM 4841 C C . TYR B 1 275 ? -12.125 6.293 18.906 1 86.75 275 TYR B C 1
ATOM 4843 O O . TYR B 1 275 ? -12.945 5.387 18.734 1 86.75 275 TYR B O 1
ATOM 4851 N N . PRO B 1 276 ? -12.305 7.27 19.688 1 85.06 276 PRO B N 1
ATOM 4852 C CA . PRO B 1 276 ? -11.578 8.523 19.891 1 85.06 276 PRO B CA 1
ATOM 4853 C C . PRO B 1 276 ? -10.586 8.445 21.047 1 85.06 276 PRO B C 1
ATOM 4855 O O . PRO B 1 276 ? -9.875 9.414 21.328 1 85.06 276 PRO B O 1
ATOM 4858 N N . ARG B 1 277 ? -10.438 7.23 21.75 1 89.19 277 ARG B N 1
ATOM 4859 C CA . ARG B 1 277 ? -9.469 7.133 22.828 1 89.19 277 ARG B CA 1
ATOM 4860 C C . ARG B 1 277 ? -8.039 7.227 22.312 1 89.19 277 ARG B C 1
ATOM 4862 O O . ARG B 1 277 ? -7.238 8.016 22.812 1 89.19 277 ARG B O 1
ATOM 4869 N N . GLY B 1 278 ? -7.812 6.438 21.281 1 92.5 278 GLY B N 1
ATOM 4870 C CA . GLY B 1 278 ? -6.5 6.453 20.672 1 92.5 278 GLY B CA 1
ATOM 4871 C C . GLY B 1 278 ? -5.488 5.578 21.375 1 92.5 278 GLY B C 1
ATOM 4872 O O . GLY B 1 278 ? -5.711 5.172 22.531 1 92.5 278 GLY B O 1
ATOM 4873 N N . GLU B 1 279 ? -4.453 5.207 20.703 1 95.69 279 GLU B N 1
ATOM 4874 C CA . GLU B 1 279 ? -3.268 4.543 21.234 1 95.69 279 GLU B CA 1
ATOM 4875 C C . GLU B 1 279 ? -2.045 5.453 21.156 1 95.69 279 GLU B C 1
ATOM 4877 O O . GLU B 1 279 ? -2.066 6.473 20.469 1 95.69 279 GLU B O 1
ATOM 4882 N N . PRO B 1 280 ? -1.022 5.18 21.922 1 95.75 280 PRO B N 1
ATOM 4883 C CA . PRO B 1 280 ? 0.183 6.008 21.828 1 95.75 280 PRO B CA 1
ATOM 4884 C C . PRO B 1 280 ? 0.842 5.938 20.453 1 95.75 280 PRO B C 1
ATOM 4886 O O . PRO B 1 280 ? 0.88 4.871 19.828 1 95.75 280 PRO B O 1
ATOM 4889 N N . ASP B 1 281 ? 1.312 7.047 20.016 1 97.12 281 ASP B N 1
ATOM 4890 C CA . ASP B 1 281 ? 2.184 7.07 18.844 1 97.12 281 ASP B CA 1
ATOM 4891 C C . ASP B 1 281 ? 3.527 6.41 19.141 1 97.12 281 ASP B C 1
ATOM 4893 O O . ASP B 1 281 ? 3.945 6.344 20.297 1 97.12 281 ASP B O 1
ATOM 4897 N N . GLU B 1 282 ? 4.16 5.914 18.125 1 98.25 282 GLU B N 1
ATOM 4898 C CA . GLU B 1 282 ? 5.504 5.367 18.266 1 98.25 282 GLU B CA 1
ATOM 4899 C C . GLU B 1 282 ? 6.406 5.805 17.109 1 98.25 282 GLU B C 1
ATOM 4901 O O . GLU B 1 282 ? 5.938 5.98 15.992 1 98.25 282 GLU B O 1
ATOM 4906 N N . LEU B 1 283 ? 7.637 5.992 17.422 1 98.56 283 LEU B N 1
ATOM 4907 C CA . LEU B 1 283 ? 8.711 6.188 16.453 1 98.56 283 LEU B CA 1
ATOM 4908 C C . LEU B 1 283 ? 9.891 5.281 16.766 1 98.56 283 LEU B C 1
ATOM 4910 O O . LEU B 1 283 ? 10.359 5.227 17.906 1 98.56 283 LEU B O 1
ATOM 4914 N N . TRP B 1 284 ? 10.273 4.523 15.789 1 98.81 284 TRP B N 1
ATOM 4915 C CA . TRP B 1 284 ? 11.469 3.695 15.867 1 98.81 284 TRP B CA 1
ATOM 4916 C C . TRP B 1 284 ? 12.461 4.07 14.766 1 98.81 284 TRP B C 1
ATOM 4918 O O . TRP B 1 284 ? 12.062 4.344 13.633 1 98.81 284 TRP B O 1
ATOM 4928 N N . ILE B 1 285 ? 13.75 4.074 15.133 1 98.56 285 ILE B N 1
ATOM 4929 C CA . ILE B 1 285 ? 14.805 4.371 14.172 1 98.56 285 ILE B CA 1
ATOM 4930 C C . ILE B 1 285 ? 15.844 3.252 14.172 1 98.56 285 ILE B C 1
ATOM 4932 O O . ILE B 1 285 ? 16.266 2.789 15.242 1 98.56 285 ILE B O 1
ATOM 4936 N N . ARG B 1 286 ? 16.125 2.689 13.086 1 98.31 286 ARG B N 1
ATOM 4937 C CA . ARG B 1 286 ? 17.328 1.922 12.844 1 98.31 286 ARG B CA 1
ATOM 4938 C C . ARG B 1 286 ? 18.406 2.781 12.164 1 98.31 286 ARG B C 1
ATOM 4940 O O . ARG B 1 286 ? 18.438 2.879 10.938 1 98.31 286 ARG B O 1
ATOM 4947 N N . PRO B 1 287 ? 19.297 3.328 13 1 97.12 287 PRO B N 1
ATOM 4948 C CA . PRO B 1 287 ? 20.234 4.324 12.461 1 97.12 287 PRO B CA 1
ATOM 4949 C C . PRO B 1 287 ? 21.328 3.703 11.594 1 97.12 287 PRO B C 1
ATOM 4951 O O . PRO B 1 287 ? 21.641 2.523 11.758 1 97.12 287 PRO B O 1
ATOM 4954 N N . ALA B 1 288 ? 21.844 4.52 10.727 1 93.69 288 ALA B N 1
ATOM 4955 C CA . ALA B 1 288 ? 22.984 4.121 9.922 1 93.69 288 ALA B CA 1
ATOM 4956 C C . ALA B 1 288 ? 24.094 3.547 10.789 1 93.69 288 ALA B C 1
ATOM 4958 O O . ALA B 1 288 ? 24.484 4.145 11.805 1 93.69 288 ALA B O 1
ATOM 4959 N N . GLY B 1 289 ? 24.516 2.432 10.32 1 87.19 289 GLY B N 1
ATOM 4960 C CA . GLY B 1 289 ? 25.609 1.81 11.039 1 87.19 289 GLY B CA 1
ATOM 4961 C C . GLY B 1 289 ? 25.172 1.087 12.297 1 87.19 289 GLY B C 1
ATOM 4962 O O . GLY B 1 289 ? 25.969 0.409 12.945 1 87.19 289 GLY B O 1
ATOM 4963 N N . GLY B 1 290 ? 23.906 1.26 12.672 1 85.56 290 GLY B N 1
ATOM 4964 C CA . GLY B 1 290 ? 23.391 0.58 13.852 1 85.56 290 GLY B CA 1
ATOM 4965 C C . GLY B 1 290 ? 22.906 -0.827 13.562 1 85.56 290 GLY B C 1
ATOM 4966 O O . GLY B 1 290 ? 22.609 -1.164 12.414 1 85.56 290 GLY B O 1
ATOM 4967 N N . ALA B 1 291 ? 22.859 -1.607 14.625 1 83.56 291 ALA B N 1
ATOM 4968 C CA . ALA B 1 291 ? 22.484 -3.004 14.414 1 83.56 291 ALA B CA 1
ATOM 4969 C C . ALA B 1 291 ? 21.031 -3.248 14.812 1 83.56 291 ALA B C 1
ATOM 4971 O O . ALA B 1 291 ? 20.422 -4.246 14.414 1 83.56 291 ALA B O 1
ATOM 4972 N N . ASP B 1 292 ? 20.469 -2.252 15.539 1 93.25 292 ASP B N 1
ATOM 4973 C CA . ASP B 1 292 ? 19.141 -2.541 16.078 1 93.25 292 ASP B CA 1
ATOM 4974 C C . ASP B 1 292 ? 18.219 -1.346 15.922 1 93.25 292 ASP B C 1
ATOM 4976 O O . ASP B 1 292 ? 18.672 -0.215 15.734 1 93.25 292 ASP B O 1
ATOM 4980 N N . TRP B 1 293 ? 16.938 -1.72 15.938 1 98 293 TRP B N 1
ATOM 4981 C CA . TRP B 1 293 ? 15.906 -0.692 16.031 1 98 293 TRP B CA 1
ATOM 4982 C C . TRP B 1 293 ? 15.867 -0.096 17.438 1 98 293 TRP B C 1
ATOM 4984 O O . TRP B 1 293 ? 15.93 -0.825 18.438 1 98 293 TRP B O 1
ATOM 4994 N N . ILE B 1 294 ? 15.781 1.163 17.5 1 98.19 294 ILE B N 1
ATOM 4995 C CA . ILE B 1 294 ? 15.703 1.869 18.781 1 98.19 294 ILE B CA 1
ATOM 4996 C C . ILE B 1 294 ? 14.438 2.713 18.828 1 98.19 294 ILE B C 1
ATOM 4998 O O . ILE B 1 294 ? 14.18 3.516 17.922 1 98.19 294 ILE B O 1
ATOM 5002 N N . GLN B 1 295 ? 13.648 2.498 19.844 1 98.12 295 GLN B N 1
ATOM 5003 C CA . GLN B 1 295 ? 12.461 3.326 20.016 1 98.12 295 GLN B CA 1
ATOM 5004 C C . GLN B 1 295 ? 12.828 4.723 20.5 1 98.12 295 GLN B C 1
ATOM 5006 O O . GLN B 1 295 ? 13.633 4.867 21.422 1 98.12 295 GLN B O 1
ATOM 5011 N N . VAL B 1 296 ? 12.266 5.68 19.906 1 98.25 296 VAL B N 1
ATOM 5012 C CA . VAL B 1 296 ? 12.438 7.059 20.344 1 98.25 296 VAL B CA 1
ATOM 5013 C C . VAL B 1 296 ? 11.391 7.391 21.422 1 98.25 296 VAL B C 1
ATOM 5015 O O . VAL B 1 296 ? 10.188 7.355 21.141 1 98.25 296 VAL B O 1
ATOM 5018 N N . PRO B 1 297 ? 11.852 7.664 22.625 1 97.44 297 PRO B N 1
ATOM 5019 C CA . PRO B 1 297 ? 10.867 8.125 23.594 1 97.44 297 PRO B CA 1
ATOM 5020 C C . PRO B 1 297 ? 10.211 9.445 23.203 1 97.44 297 PRO B C 1
ATOM 5022 O O . PRO B 1 297 ? 10.906 10.461 23.062 1 97.44 297 PRO B O 1
ATOM 5025 N N . LEU B 1 298 ? 8.922 9.414 23.062 1 96.56 298 LEU B N 1
ATOM 5026 C CA . LEU B 1 298 ? 8.219 10.617 22.625 1 96.56 298 LEU B CA 1
ATOM 5027 C C . LEU B 1 298 ? 7.793 11.469 23.828 1 96.56 298 LEU B C 1
ATOM 5029 O O . LEU B 1 298 ? 7.367 10.938 24.844 1 96.56 298 LEU B O 1
ATOM 5033 N N . GLU B 1 299 ? 7.883 12.734 23.688 1 92 299 GLU B N 1
ATOM 5034 C CA . GLU B 1 299 ? 7.555 13.688 24.75 1 92 299 GLU B CA 1
ATOM 5035 C C . GLU B 1 299 ? 6.105 14.148 24.641 1 92 299 GLU B C 1
ATOM 5037 O O . GLU B 1 299 ? 5.59 14.805 25.547 1 92 299 GLU B O 1
ATOM 5042 N N . GLY B 1 300 ? 5.5 13.844 23.641 1 90.12 300 GLY B N 1
ATOM 5043 C CA . GLY B 1 300 ? 4.125 14.234 23.375 1 90.12 300 GLY B CA 1
ATOM 5044 C C . GLY B 1 300 ? 3.461 13.375 22.312 1 90.12 300 GLY B C 1
ATOM 5045 O O . GLY B 1 300 ? 3.93 12.273 22 1 90.12 300 GLY B O 1
ATOM 5046 N N . SER B 1 301 ? 2.334 13.883 22 1 86.12 301 SER B N 1
ATOM 5047 C CA . SER B 1 301 ? 1.547 13.148 21.016 1 86.12 301 SER B CA 1
ATOM 5048 C C . SER B 1 301 ? 1.092 14.07 19.891 1 86.12 301 SER B C 1
ATOM 5050 O O . SER B 1 301 ? 1.329 15.273 19.922 1 86.12 301 SER B O 1
ATOM 5052 N N . TRP B 1 302 ? 0.55 13.422 18.875 1 81.44 302 TRP B N 1
ATOM 5053 C CA . TRP B 1 302 ? 0.015 14.172 17.75 1 81.44 302 TRP B CA 1
ATOM 5054 C C . TRP B 1 302 ? -0.992 15.219 18.203 1 81.44 302 TRP B C 1
ATOM 5056 O O . TRP B 1 302 ? -0.852 16.406 17.891 1 81.44 302 TRP B O 1
ATOM 5066 N N . PHE B 1 303 ? -1.929 14.914 18.891 1 80.62 303 PHE B N 1
ATOM 5067 C CA . PHE B 1 303 ? -2.82 15.852 19.562 1 80.62 303 PHE B CA 1
ATOM 5068 C C . PHE B 1 303 ? -2.539 15.875 21.062 1 80.62 303 PHE B C 1
ATOM 5070 O O . PHE B 1 303 ? -2.385 14.828 21.688 1 80.62 303 PHE B O 1
ATOM 5077 N N . PRO B 1 304 ? -2.322 17.016 21.656 1 82.44 304 PRO B N 1
ATOM 5078 C CA . PRO B 1 304 ? -2.51 18.344 21.094 1 82.44 304 PRO B CA 1
ATOM 5079 C C . PRO B 1 304 ? -1.195 19 20.672 1 82.44 304 PRO B C 1
ATOM 5081 O O . PRO B 1 304 ? -1.201 20.078 20.078 1 82.44 304 PRO B O 1
ATOM 5084 N N . ASP B 1 305 ? -0.153 18.312 20.844 1 89.62 305 ASP B N 1
ATOM 5085 C CA . ASP B 1 305 ? 1.163 18.938 20.797 1 89.62 305 ASP B CA 1
ATOM 5086 C C . ASP B 1 305 ? 1.471 19.453 19.391 1 89.62 305 ASP B C 1
ATOM 5088 O O . ASP B 1 305 ? 2.148 20.469 19.234 1 89.62 305 ASP B O 1
ATOM 5092 N N . ALA B 1 306 ? 0.975 18.812 18.422 1 93.81 306 ALA B N 1
ATOM 5093 C CA . ALA B 1 306 ? 1.193 19.25 17.047 1 93.81 306 ALA B CA 1
ATOM 5094 C C . ALA B 1 306 ? 0.619 20.641 16.797 1 93.81 306 ALA B C 1
ATOM 5096 O O . ALA B 1 306 ? 1.214 21.438 16.078 1 93.81 306 ALA B O 1
ATOM 5097 N N . PHE B 1 307 ? -0.485 20.953 17.438 1 95.75 307 PHE B N 1
ATOM 5098 C CA . PHE B 1 307 ? -1.149 22.234 17.266 1 95.75 307 PHE B CA 1
ATOM 5099 C C . PHE B 1 307 ? -0.336 23.359 17.906 1 95.75 307 PHE B C 1
ATOM 5101 O O . PHE B 1 307 ? -0.231 24.453 17.359 1 95.75 307 PHE B O 1
ATOM 5108 N N . ALA B 1 308 ? 0.197 23.047 19.062 1 96.94 308 ALA B N 1
ATOM 5109 C CA . ALA B 1 308 ? 1.049 24.016 19.734 1 96.94 308 ALA B CA 1
ATOM 5110 C C . ALA B 1 308 ? 2.299 24.312 18.922 1 96.94 308 ALA B C 1
ATOM 5112 O O . ALA B 1 308 ? 2.672 25.484 18.75 1 96.94 308 ALA B O 1
ATOM 5113 N N . ASN B 1 309 ? 2.916 23.25 18.422 1 97.62 309 ASN B N 1
ATOM 5114 C CA . ASN B 1 309 ? 4.117 23.422 17.609 1 97.62 309 ASN B CA 1
ATOM 5115 C C . ASN B 1 309 ? 3.832 24.188 16.328 1 97.62 309 ASN B C 1
ATOM 5117 O O . ASN B 1 309 ? 4.613 25.062 15.93 1 97.62 309 ASN B O 1
ATOM 5121 N N . ARG B 1 310 ? 2.734 23.906 15.695 1 97.75 310 ARG B N 1
ATOM 5122 C CA . ARG B 1 310 ? 2.301 24.609 14.484 1 97.75 310 ARG B CA 1
ATOM 5123 C C . ARG B 1 310 ? 2.102 26.094 14.75 1 97.75 310 ARG B C 1
ATOM 5125 O O . ARG B 1 310 ? 2.598 26.938 14 1 97.75 310 ARG B O 1
ATOM 5132 N N . MET B 1 311 ? 1.45 26.453 15.797 1 98.38 311 MET B N 1
ATOM 5133 C CA . MET B 1 311 ? 1.201 27.844 16.156 1 98.38 311 MET B CA 1
ATOM 5134 C C . MET B 1 311 ? 2.494 28.531 16.578 1 98.38 311 MET B C 1
ATOM 5136 O O . MET B 1 311 ? 2.697 29.719 16.281 1 98.38 311 MET B O 1
ATOM 5140 N N . ALA B 1 312 ? 3.373 27.781 17.234 1 98.31 312 ALA B N 1
ATOM 5141 C CA . ALA B 1 312 ? 4.66 28.328 17.625 1 98.31 312 ALA B CA 1
ATOM 5142 C C . ALA B 1 312 ? 5.438 28.844 16.422 1 98.31 312 ALA B C 1
ATOM 5144 O O . ALA B 1 312 ? 6.012 29.938 16.453 1 98.31 312 ALA B O 1
ATOM 5145 N N . ASN B 1 313 ? 5.465 28.047 15.375 1 98.5 313 ASN B N 1
ATOM 5146 C CA . ASN B 1 313 ? 6.164 28.484 14.164 1 98.5 313 ASN B CA 1
ATOM 5147 C C . ASN B 1 313 ? 5.574 29.781 13.617 1 98.5 313 ASN B C 1
ATOM 5149 O O . ASN B 1 313 ? 6.312 30.688 13.219 1 98.5 313 ASN B O 1
ATOM 5153 N N . LEU B 1 314 ? 4.246 29.891 13.594 1 98.5 314 LEU B N 1
ATOM 5154 C CA . LEU B 1 314 ? 3.6 31.109 13.102 1 98.5 314 LEU B CA 1
ATOM 5155 C C . LEU B 1 314 ? 3.92 32.281 13.992 1 98.5 314 LEU B C 1
ATOM 5157 O O . LEU B 1 314 ? 4.254 33.375 13.5 1 98.5 314 LEU B O 1
ATOM 5161 N N . GLN B 1 315 ? 3.838 32.125 15.312 1 98.56 315 GLN B N 1
ATOM 5162 C CA . GLN B 1 315 ? 4.168 33.188 16.281 1 98.56 315 GLN B CA 1
ATOM 5163 C C . GLN B 1 315 ? 5.605 33.656 16.109 1 98.56 315 GLN B C 1
ATOM 5165 O O . GLN B 1 315 ? 5.863 34.844 16.109 1 98.56 315 GLN B O 1
ATOM 5170 N N . ARG B 1 316 ? 6.457 32.688 15.961 1 98.56 316 ARG B N 1
ATOM 5171 C CA . ARG B 1 316 ? 7.871 33.031 15.82 1 98.56 316 ARG B CA 1
ATOM 5172 C C . ARG B 1 316 ? 8.141 33.75 14.5 1 98.56 316 ARG B C 1
ATOM 5174 O O . ARG B 1 316 ? 8.977 34.656 14.438 1 98.56 316 ARG B O 1
ATOM 5181 N N . HIS B 1 317 ? 7.465 33.312 13.508 1 98.38 317 HIS B N 1
ATOM 5182 C CA . HIS B 1 317 ? 7.578 34.031 12.227 1 98.38 317 HIS B CA 1
ATOM 5183 C C . HIS B 1 317 ? 7.066 35.469 12.336 1 98.38 317 HIS B C 1
ATOM 5185 O O . HIS B 1 317 ? 7.695 36.375 11.836 1 98.38 317 HIS B O 1
ATOM 5191 N N . ALA B 1 318 ? 5.98 35.656 13 1 97.94 318 ALA B N 1
ATOM 5192 C CA . ALA B 1 318 ? 5.387 36.969 13.203 1 97.94 318 ALA B CA 1
ATOM 5193 C C . ALA B 1 318 ? 6.332 37.875 13.984 1 97.94 318 ALA B C 1
ATOM 5195 O O . ALA B 1 318 ? 6.367 39.094 13.758 1 97.94 318 ALA B O 1
ATOM 5196 N N . GLY B 1 319 ? 7.055 37.344 14.867 1 97.19 319 GLY B N 1
ATOM 5197 C CA . GLY B 1 319 ? 7.98 38.094 15.688 1 97.19 319 GLY B CA 1
ATOM 5198 C C . GLY B 1 319 ? 9.352 38.25 15.062 1 97.19 319 GLY B C 1
ATOM 5199 O O . GLY B 1 319 ? 10.234 38.906 15.633 1 97.19 319 GLY B O 1
ATOM 5200 N N . GLY B 1 320 ? 9.602 37.562 13.938 1 97.56 320 GLY B N 1
ATOM 5201 C CA . GLY B 1 320 ? 10.875 37.688 13.242 1 97.56 320 GLY B CA 1
ATOM 5202 C C . GLY B 1 320 ? 11.891 36.656 13.719 1 97.56 320 GLY B C 1
ATOM 5203 O O . GLY B 1 320 ? 13.078 36.75 13.375 1 97.56 320 GLY B O 1
ATOM 5204 N N . GLU B 1 321 ? 11.469 35.688 14.5 1 98 321 GLU B N 1
ATOM 5205 C CA . GLU B 1 321 ? 12.375 34.719 15.078 1 98 321 GLU B CA 1
ATOM 5206 C C . GLU B 1 321 ? 12.617 33.531 14.125 1 98 321 GLU B C 1
ATOM 5208 O O . GLU B 1 321 ? 13.664 32.906 14.164 1 98 321 GLU B O 1
ATOM 5213 N N . ASP B 1 322 ? 11.578 33.188 13.352 1 97.31 322 ASP B N 1
ATOM 5214 C CA . ASP B 1 322 ? 11.68 32.188 12.289 1 97.31 322 ASP B CA 1
ATOM 5215 C C . ASP B 1 322 ? 11.578 32.844 10.914 1 97.31 322 ASP B C 1
ATOM 5217 O O . ASP B 1 322 ? 10.57 33.5 10.602 1 97.31 322 ASP B O 1
ATOM 5221 N N . ASP B 1 323 ? 12.547 32.688 10.117 1 96.31 323 ASP B N 1
ATOM 5222 C CA . ASP B 1 323 ? 12.523 33.281 8.781 1 96.31 323 ASP B CA 1
ATOM 5223 C C . ASP B 1 323 ? 11.484 32.594 7.902 1 96.31 323 ASP B C 1
ATOM 5225 O O . ASP B 1 323 ? 10.742 33.25 7.172 1 96.31 323 ASP B O 1
ATOM 5229 N N . GLU B 1 324 ? 11.453 31.344 8.07 1 96.44 324 GLU B N 1
ATOM 5230 C CA . GLU B 1 324 ? 10.562 30.562 7.215 1 96.44 324 GLU B CA 1
ATOM 5231 C C . GLU B 1 324 ? 9.227 30.297 7.906 1 96.44 324 GLU B C 1
ATOM 5233 O O . GLU B 1 324 ? 9.188 29.953 9.086 1 96.44 324 GLU B O 1
ATOM 5238 N N . LEU B 1 325 ? 8.109 30.531 7.191 1 98.25 325 LEU B N 1
ATOM 5239 C CA . LEU B 1 325 ? 6.785 30.078 7.598 1 98.25 325 LEU B CA 1
ATOM 5240 C C . LEU B 1 325 ? 6.465 28.719 6.973 1 98.25 325 LEU B C 1
ATOM 5242 O O . LEU B 1 325 ? 6.047 28.656 5.816 1 98.25 325 LEU B O 1
ATOM 5246 N N . ILE B 1 326 ? 6.633 27.719 7.734 1 97.75 326 ILE B N 1
ATOM 5247 C CA . ILE B 1 326 ? 6.406 26.359 7.25 1 97.75 326 ILE B CA 1
ATOM 5248 C C . ILE B 1 326 ? 4.918 26.156 6.965 1 97.75 326 ILE B C 1
ATOM 5250 O O . ILE B 1 326 ? 4.066 26.531 7.773 1 97.75 326 ILE B O 1
ATOM 5254 N N . GLY B 1 327 ? 4.672 25.609 5.848 1 97.94 327 GLY B N 1
ATOM 5255 C CA . GLY B 1 327 ? 3.283 25.406 5.469 1 97.94 327 GLY B CA 1
ATOM 5256 C C . GLY B 1 327 ? 2.58 26.672 5.039 1 97.94 327 GLY B C 1
ATOM 5257 O O . GLY B 1 327 ? 1.371 26.812 5.23 1 97.94 327 GLY B O 1
ATOM 5258 N N . SER B 1 328 ? 3.252 27.625 4.504 1 98.44 328 SER B N 1
ATOM 5259 C CA . SER B 1 328 ? 2.686 28.875 3.994 1 98.44 328 SER B CA 1
ATOM 5260 C C . SER B 1 328 ? 1.536 28.609 3.027 1 98.44 328 SER B C 1
ATOM 5262 O O . SER B 1 328 ? 1.345 27.469 2.584 1 98.44 328 SER B O 1
ATOM 5264 N N . VAL B 1 329 ? 0.803 29.656 2.744 1 98.38 329 VAL B N 1
ATOM 5265 C CA . VAL B 1 329 ? -0.323 29.531 1.825 1 98.38 329 VAL B CA 1
ATOM 5266 C C . VAL B 1 329 ? 0.169 29.016 0.476 1 98.38 329 VAL B C 1
ATOM 5268 O O . VAL B 1 329 ? -0.527 28.25 -0.191 1 98.38 329 VAL B O 1
ATOM 5271 N N . GLU B 1 330 ? 1.368 29.406 0.022 1 98.19 330 GLU B N 1
ATOM 5272 C CA . GLU B 1 330 ? 1.938 28.906 -1.225 1 98.19 330 GLU B CA 1
ATOM 5273 C C . GLU B 1 330 ? 2.242 27.422 -1.133 1 98.19 330 GLU B C 1
ATOM 5275 O O . GLU B 1 330 ? 1.934 26.656 -2.053 1 98.19 330 GLU B O 1
ATOM 5280 N N . ASP B 1 331 ? 2.855 27.062 -0.048 1 98.38 331 ASP B N 1
ATOM 5281 C CA . ASP B 1 331 ? 3.178 25.656 0.177 1 98.38 331 ASP B CA 1
ATOM 5282 C C . ASP B 1 331 ? 1.91 24.812 0.283 1 98.38 331 ASP B C 1
ATOM 5284 O O . ASP B 1 331 ? 1.821 23.734 -0.315 1 98.38 331 ASP B O 1
ATOM 5288 N N . ALA B 1 332 ? 0.977 25.281 1.055 1 98.75 332 ALA B N 1
ATOM 5289 C CA . ALA B 1 332 ? -0.296 24.594 1.227 1 98.75 332 ALA B CA 1
ATOM 5290 C C . ALA B 1 332 ? -1.039 24.469 -0.102 1 98.75 332 ALA B C 1
ATOM 5292 O O . ALA B 1 332 ? -1.729 23.469 -0.347 1 98.75 332 ALA B O 1
ATOM 5293 N N . TRP B 1 333 ? -0.938 25.516 -0.932 1 98.75 333 TRP B N 1
ATOM 5294 C CA . TRP B 1 333 ? -1.536 25.438 -2.262 1 98.75 333 TRP B CA 1
ATOM 5295 C C . TRP B 1 333 ? -1.004 24.25 -3.041 1 98.75 333 TRP B C 1
ATOM 5297 O O . TRP B 1 333 ? -1.764 23.547 -3.719 1 98.75 333 TRP B O 1
ATOM 5307 N N . ARG B 1 334 ? 0.284 23.984 -2.971 1 98.81 334 ARG B N 1
ATOM 5308 C CA . ARG B 1 334 ? 0.88 22.859 -3.664 1 98.81 334 ARG B CA 1
ATOM 5309 C C . ARG B 1 334 ? 0.3 21.531 -3.158 1 98.81 334 ARG B C 1
ATOM 5311 O O . ARG B 1 334 ? 0.131 20.594 -3.93 1 98.81 334 ARG B O 1
ATOM 5318 N N . THR B 1 335 ? 0.014 21.469 -1.844 1 98.88 335 THR B N 1
ATOM 5319 C CA . THR B 1 335 ? -0.657 20.281 -1.31 1 98.88 335 THR B CA 1
ATOM 5320 C C . THR B 1 335 ? -2.049 20.141 -1.917 1 98.88 335 THR B C 1
ATOM 5322 O O . THR B 1 335 ? -2.449 19.031 -2.299 1 98.88 335 THR B O 1
ATOM 5325 N N . MET B 1 336 ? -2.752 21.25 -2.037 1 98.88 336 MET B N 1
ATOM 5326 C CA . MET B 1 336 ? -4.078 21.203 -2.646 1 98.88 336 MET B CA 1
ATOM 5327 C C . MET B 1 336 ? -3.99 20.781 -4.109 1 98.88 336 MET B C 1
ATOM 5329 O O . MET B 1 336 ? -4.879 20.094 -4.613 1 98.88 336 MET B O 1
ATOM 5333 N N . ALA B 1 337 ? -2.936 21.219 -4.789 1 98.94 337 ALA B N 1
ATOM 5334 C CA . ALA B 1 337 ? -2.729 20.797 -6.172 1 98.94 337 ALA B CA 1
ATOM 5335 C C . ALA B 1 337 ? -2.539 19.297 -6.27 1 98.94 337 ALA B C 1
ATOM 5337 O O . ALA B 1 337 ? -3.059 18.656 -7.184 1 98.94 337 ALA B O 1
ATOM 5338 N N . LEU B 1 338 ? -1.809 18.734 -5.398 1 98.88 338 LEU B N 1
ATOM 5339 C CA . LEU B 1 338 ? -1.614 17.281 -5.355 1 98.88 338 LEU B CA 1
ATOM 5340 C C . LEU B 1 338 ? -2.928 16.562 -5.062 1 98.88 338 LEU B C 1
ATOM 5342 O O . LEU B 1 338 ? -3.24 15.555 -5.691 1 98.88 338 LEU B O 1
ATOM 5346 N N . VAL B 1 339 ? -3.697 17.078 -4.113 1 98.88 339 VAL B N 1
ATOM 5347 C CA . VAL B 1 339 ? -5.012 16.531 -3.787 1 98.88 339 VAL B CA 1
ATOM 5348 C C . VAL B 1 339 ? -5.887 16.516 -5.035 1 98.88 339 VAL B C 1
ATOM 5350 O O . VAL B 1 339 ? -6.508 15.492 -5.348 1 98.88 339 VAL B O 1
ATOM 5353 N N . GLU B 1 340 ? -5.906 17.672 -5.707 1 98.88 340 GLU B N 1
ATOM 5354 C CA . GLU B 1 340 ? -6.711 17.766 -6.922 1 98.88 340 GLU B CA 1
ATOM 5355 C C . GLU B 1 340 ? -6.25 16.766 -7.965 1 98.88 340 GLU B C 1
ATOM 5357 O O . GLU B 1 340 ? -7.07 16.078 -8.594 1 98.88 340 GLU B O 1
ATOM 5362 N N . ALA B 1 341 ? -4.973 16.625 -8.148 1 98.88 341 ALA B N 1
ATOM 5363 C CA . ALA B 1 341 ? -4.422 15.672 -9.102 1 98.88 341 ALA B CA 1
ATOM 5364 C C . ALA B 1 341 ? -4.812 14.242 -8.734 1 98.88 341 ALA B C 1
ATOM 5366 O O . ALA B 1 341 ? -5.055 13.414 -9.617 1 98.88 341 ALA B O 1
ATOM 5367 N N . ALA B 1 342 ? -4.859 13.922 -7.492 1 98.88 342 ALA B N 1
ATOM 5368 C CA . ALA B 1 342 ? -5.254 12.586 -7.043 1 98.88 342 ALA B CA 1
ATOM 5369 C C . ALA B 1 342 ? -6.703 12.289 -7.422 1 98.88 342 ALA B C 1
ATOM 5371 O O . ALA B 1 342 ? -7.012 11.188 -7.891 1 98.88 342 ALA B O 1
ATOM 5372 N N . TYR B 1 343 ? -7.582 13.266 -7.191 1 98.69 343 TYR B N 1
ATOM 5373 C CA . TYR B 1 343 ? -8.977 13.078 -7.594 1 98.69 343 TYR B CA 1
ATOM 5374 C C . TYR B 1 343 ? -9.086 12.906 -9.102 1 98.69 343 TYR B C 1
ATOM 5376 O O . TYR B 1 343 ? -9.867 12.078 -9.586 1 98.69 343 TYR B O 1
ATOM 5384 N N . GLN B 1 344 ? -8.344 13.719 -9.844 1 98.69 344 GLN B N 1
ATOM 5385 C CA . GLN B 1 344 ? -8.344 13.602 -11.305 1 98.69 344 GLN B CA 1
ATOM 5386 C C . GLN B 1 344 ? -7.863 12.227 -11.742 1 98.69 344 GLN B C 1
ATOM 5388 O O . GLN B 1 344 ? -8.453 11.602 -12.625 1 98.69 344 GLN B O 1
ATOM 5393 N N . SER B 1 345 ? -6.801 11.789 -11.133 1 98.75 345 SER B N 1
ATOM 5394 C CA . SER B 1 345 ? -6.273 10.461 -11.438 1 98.75 345 SER B CA 1
ATOM 5395 C C . SER B 1 345 ? -7.32 9.383 -11.18 1 98.75 345 SER B C 1
ATOM 5397 O O . SER B 1 345 ? -7.504 8.484 -12 1 98.75 345 SER B O 1
ATOM 5399 N N . SER B 1 346 ? -7.961 9.469 -10.102 1 98.56 346 SER B N 1
ATOM 5400 C CA . SER B 1 346 ? -8.969 8.484 -9.719 1 98.56 346 SER B CA 1
ATOM 5401 C C . SER B 1 346 ? -10.117 8.445 -10.719 1 98.56 346 SER B C 1
ATOM 5403 O O . SER B 1 346 ? -10.719 7.391 -10.945 1 98.56 346 SER B O 1
ATOM 5405 N N . ALA B 1 347 ? -10.469 9.555 -11.273 1 97.81 347 ALA B N 1
ATOM 5406 C CA . ALA B 1 347 ? -11.633 9.68 -12.148 1 97.81 347 ALA B CA 1
ATOM 5407 C C . ALA B 1 347 ? -11.297 9.227 -13.562 1 97.81 347 ALA B C 1
ATOM 5409 O O . ALA B 1 347 ? -12.195 9.016 -14.383 1 97.81 347 ALA B O 1
ATOM 5410 N N . ARG B 1 348 ? -10.047 9.07 -13.891 1 96.81 348 ARG B N 1
ATOM 5411 C CA . ARG B 1 348 ? -9.617 8.703 -15.234 1 96.81 348 ARG B CA 1
ATOM 5412 C C . ARG B 1 348 ? -9.25 7.227 -15.312 1 96.81 348 ARG B C 1
ATOM 5414 O O . ARG B 1 348 ? -8.906 6.617 -14.297 1 96.81 348 ARG B O 1
ATOM 5421 N N . PRO B 1 349 ? -9.367 6.637 -16.5 1 96 349 PRO B N 1
ATOM 5422 C CA . PRO B 1 349 ? -8.984 5.23 -16.641 1 96 349 PRO B CA 1
ATOM 5423 C C . PRO B 1 349 ? -7.504 4.988 -16.359 1 96 349 PRO B C 1
ATOM 5425 O O . PRO B 1 349 ? -6.66 5.828 -16.688 1 96 349 PRO B O 1
ATOM 5428 N N . ALA B 1 350 ? -7.219 3.871 -15.75 1 98 350 ALA B N 1
ATOM 5429 C CA . ALA B 1 350 ? -5.832 3.439 -15.578 1 98 350 ALA B CA 1
ATOM 5430 C C . ALA B 1 350 ? -5.258 2.898 -16.891 1 98 350 ALA B C 1
ATOM 5432 O O . ALA B 1 350 ? -5.906 2.965 -17.938 1 98 350 ALA B O 1
ATOM 5433 N N . THR B 1 351 ? -3.939 2.508 -16.844 1 98.62 351 THR B N 1
ATOM 5434 C CA . THR B 1 351 ? -3.326 1.902 -18.031 1 98.62 351 THR B CA 1
ATOM 5435 C C . THR B 1 351 ? -4.09 0.65 -18.453 1 98.62 351 THR B C 1
ATOM 5437 O O . THR B 1 351 ? -4.277 -0.269 -17.656 1 98.62 351 THR B O 1
ATOM 5440 N N . PRO B 1 352 ? -4.555 0.589 -19.656 1 98.38 352 PRO B N 1
ATOM 5441 C CA . PRO B 1 352 ? -5.375 -0.545 -20.094 1 98.38 352 PRO B CA 1
ATOM 5442 C C . PRO B 1 352 ? -4.578 -1.844 -20.203 1 98.38 352 PRO B C 1
ATOM 5444 O O . PRO B 1 352 ? -3.359 -1.811 -20.375 1 98.38 352 PRO B O 1
ATOM 5447 N N . ILE B 1 353 ? -5.219 -2.93 -20.125 1 98.75 353 ILE B N 1
ATOM 5448 C CA . ILE B 1 353 ? -4.66 -4.273 -20.234 1 98.75 353 ILE B CA 1
ATOM 5449 C C . ILE B 1 353 ? -5.07 -4.895 -21.562 1 98.75 353 ILE B C 1
ATOM 5451 O O . ILE B 1 353 ? -6.234 -4.816 -21.953 1 98.75 353 ILE B O 1
ATOM 5455 N N . ALA B 1 354 ? -4.156 -5.504 -22.234 1 98.44 354 ALA B N 1
ATOM 5456 C CA . ALA B 1 354 ? -4.422 -6.113 -23.531 1 98.44 354 ALA B CA 1
ATOM 5457 C C . ALA B 1 354 ? -5.473 -7.215 -23.422 1 98.44 354 ALA B C 1
ATOM 5459 O O . ALA B 1 354 ? -5.516 -7.938 -22.422 1 98.44 354 ALA B O 1
ATOM 5460 N N . ALA B 1 355 ? -6.23 -7.371 -24.438 1 97.88 355 ALA B N 1
ATOM 5461 C CA . ALA B 1 355 ? -7.223 -8.438 -24.5 1 97.88 355 ALA B CA 1
ATOM 5462 C C . ALA B 1 355 ? -6.609 -9.734 -25.031 1 97.88 355 ALA B C 1
ATOM 5464 O O . ALA B 1 355 ? -5.723 -9.695 -25.891 1 97.88 355 ALA B O 1
ATOM 5465 N N . LEU B 1 356 ? -7.078 -10.828 -24.547 1 97.5 356 LEU B N 1
ATOM 5466 C CA . LEU B 1 356 ? -6.641 -12.141 -25 1 97.5 356 LEU B CA 1
ATOM 5467 C C . LEU B 1 356 ? -6.875 -12.289 -26.5 1 97.5 356 LEU B C 1
ATOM 5469 O O . LEU B 1 356 ? -7.977 -12.023 -27 1 97.5 356 LEU B O 1
ATOM 5473 N N . PRO B 1 357 ? -5.859 -12.688 -27.266 1 95.88 357 PRO B N 1
ATOM 5474 C CA . PRO B 1 357 ? -6.062 -12.891 -28.703 1 95.88 357 PRO B CA 1
ATOM 5475 C C . PRO B 1 357 ? -7.129 -13.945 -29 1 95.88 357 PRO B C 1
ATOM 5477 O O . PRO B 1 357 ? -7.168 -14.992 -28.344 1 95.88 357 PRO B O 1
ATOM 5480 N N . LEU B 1 358 ? -7.898 -13.656 -29.953 1 90.94 358 LEU B N 1
ATOM 5481 C CA . LEU B 1 358 ? -8.938 -14.594 -30.359 1 90.94 358 LEU B CA 1
ATOM 5482 C C . LEU B 1 358 ? -8.328 -15.82 -31.031 1 90.94 358 LEU B C 1
ATOM 5484 O O . LEU B 1 358 ? -7.242 -15.742 -31.609 1 90.94 358 LEU B O 1
ATOM 5488 N N . GLU B 1 359 ? -9.031 -16.969 -30.812 1 85.69 359 GLU B N 1
ATOM 5489 C CA . GLU B 1 359 ? -8.609 -18.172 -31.516 1 85.69 359 GLU B CA 1
ATOM 5490 C C . GLU B 1 359 ? -8.859 -18.062 -33 1 85.69 359 GLU B C 1
ATOM 5492 O O . GLU B 1 359 ? -9.906 -17.562 -33.438 1 85.69 359 GLU B O 1
ATOM 5497 N N . ASN B 1 360 ? -7.848 -18.094 -33.875 1 65.88 360 ASN B N 1
ATOM 5498 C CA . ASN B 1 360 ? -8.086 -18.109 -35.312 1 65.88 360 ASN B CA 1
ATOM 5499 C C . ASN B 1 360 ? -8.891 -19.328 -35.719 1 65.88 360 ASN B C 1
ATOM 5501 O O . ASN B 1 360 ? -8.727 -20.422 -35.156 1 65.88 360 ASN B O 1
#

Solvent-accessible surface area (backbone atoms only — not comparable to full-atom values): 37234 Å² total; per-residue (Å²): 128,85,78,76,88,59,60,82,72,44,49,44,74,53,70,76,44,96,75,67,50,35,29,34,31,35,35,58,45,67,62,39,70,71,26,46,51,54,15,30,57,75,68,66,49,51,60,62,25,27,31,33,95,51,56,67,49,14,42,52,52,16,60,76,65,75,40,39,50,45,92,40,70,67,60,57,58,62,51,76,77,41,34,37,35,36,55,48,60,37,85,50,50,50,66,53,60,71,65,45,58,71,60,35,40,36,39,34,36,65,41,65,28,84,43,51,69,46,21,51,52,39,43,51,47,28,61,74,39,48,36,56,36,25,39,52,62,31,61,58,32,8,20,62,42,30,23,48,52,41,38,47,74,74,41,35,18,43,56,68,38,34,40,39,36,42,31,31,25,49,60,69,62,80,81,46,65,83,53,60,80,42,83,72,38,35,56,64,72,50,47,43,51,55,54,41,38,47,33,74,75,72,44,81,59,67,16,22,40,26,45,65,30,45,52,93,90,55,78,54,51,28,45,31,38,38,37,37,48,35,47,73,79,58,30,54,33,41,38,41,39,31,37,72,45,73,69,55,74,75,87,45,40,41,36,37,45,34,34,27,78,46,14,33,38,39,36,37,50,16,55,62,42,67,62,87,77,32,42,75,64,46,35,34,38,28,36,47,90,53,88,52,73,42,71,38,84,70,93,58,36,58,76,36,45,3,51,31,24,45,50,21,45,53,44,16,30,74,72,66,74,31,90,65,59,79,44,21,45,70,55,39,40,50,43,38,26,46,54,48,22,32,55,54,28,36,76,42,85,52,38,61,49,68,76,81,79,75,86,128,129,85,78,76,86,56,60,82,72,44,48,43,72,54,71,75,46,94,76,67,49,36,28,34,30,35,36,57,45,68,62,38,70,72,28,46,52,55,14,28,57,76,68,67,47,49,59,63,25,27,32,32,96,51,57,67,49,13,43,53,52,16,60,76,66,75,41,41,49,46,92,40,71,66,60,55,56,62,52,74,76,39,33,37,35,37,54,47,59,36,84,51,49,52,65,54,58,71,65,47,58,70,59,35,40,35,40,34,35,65,40,66,27,84,44,53,69,46,23,48,52,39,43,50,47,28,60,76,38,48,37,55,35,23,39,52,64,32,63,58,32,8,20,62,43,30,24,48,52,42,38,45,73,74,40,35,17,43,56,71,37,33,40,38,37,42,30,32,26,48,58,68,62,79,81,46,66,83,53,60,80,42,82,72,38,34,55,64,71,50,47,42,52,55,55,41,40,47,33,73,76,70,44,81,59,66,18,23,40,27,45,65,30,45,52,93,89,55,77,54,51,29,46,31,38,39,35,37,47,34,47,72,80,57,31,54,34,39,39,41,39,30,38,72,46,73,69,56,74,75,86,45,41,42,36,37,44,36,35,27,78,48,15,33,38,39,35,37,50,15,56,61,41,66,60,88,78,34,42,77,63,45,33,32,37,27,37,45,92,52,88,52,73,40,72,36,84,72,91,58,35,59,77,34,44,2,51,30,25,43,50,20,45,52,42,16,30,75,72,67,75,31,90,64,60,79,43,20,45,71,54,40,40,50,43,38,26,46,53,48,23,30,55,52,29,37,76,43,85,52,38,60,49,68,75,81,79,77,85,129

InterPro domains:
  IPR000683 Gfo/Idh/MocA-like oxidoreductase, N-terminal [PF01408] (23-135)
  IPR036291 NAD(P)-binding domain superfamily [SSF51735] (22-167)
  IPR051317 Gfo/Idh/MocA family oxidoreductases [PTHR43708] (23-348)
  IPR055170 GFO/IDH/MocA-like oxidoreductase domain [PF22725] (146-265)

Secondary structure (DSSP, 8-state):
------GGGS--SPPPPSSPPPEEEE--SHHIIIIIHHHHHHHT--EEEEE-SSHHHHHHHHHHHT-PBPSSHHHHHT-TTPEEEE-S-GGGHHHHHTTSPTT-EEEEPSSSSSSHHHHHHHHHHHHHTT-EEEE--GGGGSHHHHHHHHHHHHTTT-SEEEEEEEEE-B--GGG-GGGTT-S--IIIIIIHHHHHHHHHHH---SEEEEEEE--TTS--S--EEEEEEE-TTS-EEEEEEETB--S-STT-EEEEEEEESS-EEEEE-GGGTTTTT----EEEEE-TT-SS-EE---SS-TTTHHHHHHHHHHHHHHTTS-S--TTBHHHHHHHHHHHHHHHHHHHS--EE-PPPPPP-/------GGGS--SPPPPSSPPPEEEE--SHHIIIIIHHHHHHHT--EEEEE-SSHHHHHHHHHHHT-PBPSSHHHHHT-TTPEEEE-S-GGGHHHHHTTSPTT-EEEEPSSSSSSHHHHHHHHHHHHHTT-EEEE--GGGGSHHHHHHHHHHHHTTT-SEEEEEEEEE-B--GGG-GGGTT-S--IIIIIIHHHHHHHHHHH---SEEEEEEE--TTS--S--EEEEEEE-TTS-EEEEEEETB--S-STT-EEEEEEEESS-EEEEE-GGGTTTTT----EEEEE-TT-SS-EE---SS-TTTHHHHHHHHHHHHHHTTS-S--TTBHHHHHHHHHHHHHHHHHHHS--EE-PPPPPP-

Foldseek 3Di:
DPPDDDLQVFFQFADFAPDFFAEEEEDLDPCCQFAQLVLCVVLVHHHAAYEYPPQVSRVVSCVVSVHHYDPDLVVSLPDPRYEYEYPDPQVCQLVSLLSHAQQHEYEHEPDNHPALVSLVSSVVSCVVRVYWYFYPLLLCNGRQNSRVLRCVVVCQQPAWAEKEWEFQEADPCVVPCVQPPDQDDALRPPVLSVLLSCCVRPNAAPAKAKAFAPDPVDRRGTQWMWMWGHNDNRYTYIHGHHNHNPPDQPPGFGKMWIHGPFKIKIWGQQCRYPPPVTDAIWMWIGTGVHDDIDTNDTPDGSGHRSSNRLVSLSRCVSVVNDVDNPRTSVSSSSSSVRSNRNVVNNVDDDDDDDDDDDDD/DPPDDDLQVFFQFADFAPDFFAEEEEDLDPCCQFAVLVLCVVLVHHHQAYEYPPQVSRVVSCVVSVHHYDPDLVVSQPDPRYEYEYPDPQVCQLVSLLSHAQQHEYEHEPDNHPALVSLVSNVVSCVVRVYWYFYPLLLCNGRQNSRVLRCVVVCQQPAWAEKEWEFQEADPCVVPCVQPPDQDDPLRPPVLSVLLSCCVRPNAAPAKAKAFAPDPVDRRGTQWMWMWGHNDNRYTYIHGHHNHNPPDQPPGFGKMWIHGPFKIKIWGQQCRYPPPVTDAIWMWIGTGVHDDIDTNDTPDGSGHRSSNRLVSLSSCCSVVNHVDNPRTSVSSSSSSVRSNRNVVNNVDDDDDDDDDDDDD

Nearest PDB structures (foldseek):
  6z3b-assembly1_B  TM=7.604E-01  e=3.164E-19  Mediterraneibacter gnavus
  7x2y-assembly1_B  TM=7.751E-01  e=3.661E-18  Comamonas testosteroni KF-1
  3evn-assembly1_A  TM=7.925E-01  e=8.966E-18  Streptococcus agalactiae serogroup V
  7wzd-assembly1_B  TM=7.864E-01  e=1.169E-16  Comamonas testosteroni KF-1
  2o48-assembly1_X  TM=7.773E-01  e=1.776E-16  Macaca fascicularis

Radius of gyration: 29.08 Å; Cα contacts (8 Å, |Δi|>4): 1670; chains: 2; bounding box: 64×87×66 Å

pLDDT: mean 96.05, std 6.0, range [31.95, 98.94]

Sequence (720 aa):
MTETFDPSSLRQWWPKPVAPRPIVIFGAGSIVGDAHLPAYRNAGFPVAGIFDPDAGKAAALARASDVMAFTSEEEALSAENAIFDLATPPAAHASILSKLPKGSFALIQKPLGSDLAAATGILEICRERNIRAAANFQLRFAPMMLALKDAIATGYLGEVVDFDAWLALATPWGLWPFLKGLPRIEIAMHSIHYLDLVRSLLGDPRGVHAKTIGHPNHDVAQTRTAAILDYGDAVRCVLSVNHDHDFGRRFQACEFRICGTRGAAYVKLGVNLDYPRGEPDELWIRPAGGADWIQVPLEGSWFPDAFANRMANLQRHAGGEDDELIGSVEDAWRTMALVEAAYQSSARPATPIAALPLENMTETFDPSSLRQWWPKPVAPRPIVIFGAGSIVGDAHLPAYRNAGFPVAGIFDPDAGKAAALARASDVMAFTSEEEALSAENAIFDLATPPAAHASILSKLPKGSFALIQKPLGSDLAAATGILEICRERNIRAAANFQLRFAPMMLALKDAIATGYLGEVVDFDAWLALATPWGLWPFLKGLPRIEIAMHSIHYLDLVRSLLGDPRGVHAKTIGHPNHDVAQTRTAAILDYGDAVRCVLSVNHDHDFGRRFQACEFRICGTRGAAYVKLGVNLDYPRGEPDELWIRPAGGADWIQVPLEGSWFPDAFANRMANLQRHAGGEDDELIGSVEDAWRTMALVEAAYQSSARPATPIAALPLEN